Protein AF-A0A6P0LR52-F1 (afdb_monomer)

pLDDT: mean 77.07, std 23.82, range [24.2, 97.38]

Secondary structure (DSSP, 8-state):
-GGGGGSS-EEEE--------PPPGGGGS---------------------------HHHHHHHS-PPPHHHHHHHHHHHH-HHHHHHHHHHHHHHHHHH-GGGHHHHHHHHSS---S-HHHHHHH-TT--TT----GGGG-HHHHHHHHT-SS-HHHHHHHHHHHHHHTTTTSSPPPSEEEEEEEEETTHHHHHTTTT--BGGGTS-GGGS-HHHHTSTTHHHHHHSBPPP-HHHHHHHHHHHHHIIIIIHHIIIIIISS-EEEEEETTEEEEEEEGGGHHHHHHHHHHHHHT---TTSSEEEETTEEEESS--TTS-SSPEE---TT--EEEEEEEEETTS-HHHHHHHHHHIIIIIIHHHHHHHHHHTT------------

Nearest PDB structures (foldseek):
  4w8y-assembly2_B  TM=6.871E-01  e=2.413E-09  Pyrococcus furiosus DSM 3638
  8s9u-assembly1_C  TM=4.737E-01  e=1.040E-02  Synechocystis sp. PCC 6803
  8s9v-assembly1_C  TM=4.267E-01  e=3.839E-02  Synechocystis sp. PCC 6803
  8s9t-assembly1_C  TM=4.170E-01  e=1.008E-01  Synechocystis sp. PCC 6803
  7r08-assembly2_E  TM=2.863E-01  e=5.073E+00  Escherichia phage P2

Foldseek 3Di:
DLQVVFLFFEFEFEFDPDDDPDDFPCVVPPPPDDDDDDDDDDDDPDDDDDDPPVPPVLVVVQVDDDAALLLQQQQVVLLVCLVLVVQLLVQLLVLCCVPPVVLSVLLLVQFQAHARNQQSSQCSQCVPPDHRSHGHRLLLDLVSSCSSSVNDPCSVSSVVSSVVSCVVSVCPPPPRGQKKKKKKKAWPPVVCQQFLVVFAQCLVVDPPVPDDPVVCPDPCNVVSRRDGDGDDPVSVVLLVQQQCLLQVPQLCCLARVVFRKDWPHGGRRIGIIMHHPVCPSLSSNQSSCSAAVHDRPVNQWHGDPQWTAGPDDDPRHDRDTGHHPHNPIGMWMFMYMDGSPDDPVSRVVSSCCSGPVPRVVVSVVVVVVVPDDDDDDDDDDDD

Structure (mmCIF, N/CA/C/O backbone):
data_AF-A0A6P0LR52-F1
#
_entry.id   AF-A0A6P0LR52-F1
#
loop_
_atom_site.group_PDB
_atom_site.id
_atom_site.type_symbol
_atom_site.label_atom_id
_atom_site.label_alt_id
_atom_site.label_comp_id
_atom_site.label_asym_id
_atom_site.label_entity_id
_atom_site.label_seq_id
_atom_site.pdbx_PDB_ins_code
_atom_site.Cartn_x
_atom_site.Cartn_y
_atom_site.Cartn_z
_atom_site.occupancy
_atom_site.B_iso_or_equiv
_atom_site.auth_seq_id
_atom_site.auth_comp_id
_atom_site.auth_asym_id
_atom_site.auth_atom_id
_atom_site.pdbx_PDB_model_num
ATOM 1 N N . ASP A 1 1 ? -13.678 9.545 -5.047 1.00 45.34 1 ASP A N 1
ATOM 2 C CA . ASP A 1 1 ? -14.716 8.768 -4.330 1.00 45.34 1 ASP A CA 1
ATOM 3 C C . ASP A 1 1 ? -14.176 7.758 -3.331 1.00 45.34 1 ASP A C 1
ATOM 5 O O . ASP A 1 1 ? -14.588 7.834 -2.182 1.00 45.34 1 ASP A O 1
ATOM 9 N N . ALA A 1 2 ? -13.214 6.892 -3.684 1.00 46.59 2 ALA A N 1
ATOM 10 C CA . ALA A 1 2 ? -12.611 5.945 -2.728 1.00 46.59 2 ALA A CA 1
ATOM 11 C C . ALA A 1 2 ? -12.117 6.627 -1.434 1.00 46.59 2 ALA A C 1
ATOM 13 O O . ALA A 1 2 ? -12.507 6.235 -0.340 1.00 46.59 2 ALA A O 1
ATOM 14 N N . ALA A 1 3 ? -11.378 7.731 -1.558 1.00 48.62 3 ALA A N 1
ATOM 15 C CA . ALA A 1 3 ? -10.876 8.490 -0.413 1.00 48.62 3 ALA A CA 1
ATOM 16 C C . ALA A 1 3 ? -11.972 9.261 0.369 1.00 48.62 3 ALA A C 1
ATOM 18 O O . ALA A 1 3 ? -11.800 9.552 1.544 1.00 48.62 3 ALA A O 1
ATOM 19 N N . ARG A 1 4 ? -13.131 9.547 -0.252 1.00 48.06 4 ARG A N 1
ATOM 20 C CA . ARG A 1 4 ? -14.282 10.215 0.397 1.00 48.06 4 ARG A CA 1
ATOM 21 C C . ARG A 1 4 ? -15.164 9.252 1.201 1.00 48.06 4 ARG A C 1
ATOM 23 O O . ARG A 1 4 ? -15.960 9.701 2.014 1.00 48.06 4 ARG A O 1
ATOM 30 N N . SER A 1 5 ? -15.027 7.941 0.989 1.00 45.94 5 SER A N 1
ATOM 31 C CA . SER A 1 5 ? -15.826 6.914 1.681 1.00 45.94 5 SER A CA 1
ATOM 32 C C . SER A 1 5 ? -15.484 6.750 3.171 1.00 45.94 5 SER A C 1
ATOM 34 O O . SER A 1 5 ? -16.158 6.026 3.900 1.00 45.94 5 SER A O 1
ATOM 36 N N . TRP A 1 6 ? -14.428 7.409 3.643 1.00 45.47 6 TRP A N 1
ATOM 37 C CA . TRP A 1 6 ? -13.827 7.192 4.955 1.00 45.47 6 TRP A CA 1
ATOM 38 C C . TRP A 1 6 ? -14.484 7.936 6.118 1.00 45.47 6 TRP A C 1
ATOM 40 O O . TRP A 1 6 ? -14.169 7.625 7.260 1.00 45.47 6 TRP A O 1
ATOM 50 N N . GLY A 1 7 ? -15.360 8.917 5.880 1.00 35.28 7 GLY A N 1
ATOM 51 C CA . GLY A 1 7 ? -15.858 9.810 6.945 1.00 35.28 7 GLY A CA 1
ATOM 52 C C . GLY A 1 7 ? -14.779 10.740 7.541 1.00 35.28 7 GLY A C 1
ATOM 53 O O . GLY A 1 7 ? -15.105 11.782 8.101 1.00 35.28 7 GLY A O 1
ATOM 54 N N . GLY A 1 8 ? -13.496 10.401 7.368 1.00 46.19 8 GLY A N 1
ATOM 55 C CA . GLY A 1 8 ? -12.341 11.287 7.449 1.00 46.19 8 GLY A CA 1
ATOM 56 C C . GLY A 1 8 ? -12.134 12.091 6.162 1.00 46.19 8 GLY A C 1
ATOM 57 O O . GLY A 1 8 ? -12.861 11.954 5.174 1.00 46.19 8 GLY A O 1
ATOM 58 N N . SER A 1 9 ? -11.130 12.960 6.177 1.00 46.06 9 SER A N 1
ATOM 59 C CA . SER A 1 9 ? -10.814 13.823 5.037 1.00 46.06 9 SER A CA 1
ATOM 60 C C . SER A 1 9 ? -9.606 13.298 4.281 1.00 46.06 9 SER A C 1
ATOM 62 O O . SER A 1 9 ? -8.618 12.887 4.883 1.00 46.06 9 SER A O 1
ATOM 64 N N . ALA A 1 10 ? -9.677 13.340 2.954 1.00 46.28 10 ALA A N 1
ATOM 65 C CA . ALA A 1 10 ? -8.586 12.926 2.089 1.00 46.28 10 ALA A CA 1
ATOM 66 C C . ALA A 1 10 ? -8.270 14.016 1.078 1.00 46.28 10 ALA A C 1
ATOM 68 O O . ALA A 1 10 ? -9.168 14.577 0.439 1.00 46.28 10 ALA A O 1
ATOM 69 N N . VAL A 1 11 ? -6.984 14.319 0.943 1.00 52.56 11 VAL A N 1
ATOM 70 C CA . VAL A 1 11 ? -6.525 15.455 0.152 1.00 52.56 11 VAL A CA 1
ATOM 71 C C . VAL A 1 11 ? -5.442 15.001 -0.799 1.00 52.56 11 VAL A C 1
ATOM 73 O O . VAL A 1 11 ? -4.434 14.430 -0.390 1.00 52.56 11 VAL A O 1
ATOM 76 N N . LEU A 1 12 ? -5.671 15.289 -2.077 1.00 48.16 12 LEU A N 1
ATOM 77 C CA . LEU A 1 12 ? -4.716 15.027 -3.136 1.00 48.16 12 LEU A CA 1
ATOM 78 C C . LEU A 1 12 ? -3.753 16.211 -3.263 1.00 48.16 12 LEU A C 1
ATOM 80 O O . LEU A 1 12 ? -4.167 17.326 -3.592 1.00 48.16 12 LEU A O 1
ATOM 84 N N . GLY A 1 13 ? -2.471 15.966 -3.009 1.00 48.47 13 GLY A N 1
ATOM 85 C CA . GLY A 1 13 ? -1.386 16.866 -3.383 1.00 48.47 13 GLY A CA 1
ATOM 86 C C . GLY A 1 13 ? -0.830 16.472 -4.749 1.00 48.47 13 GLY A C 1
ATOM 87 O O . GLY A 1 13 ? -0.399 15.336 -4.933 1.00 48.47 13 GLY A O 1
ATOM 88 N N . VAL A 1 14 ? -0.821 17.402 -5.704 1.00 49.56 14 VAL A N 1
ATOM 89 C CA . VAL A 1 14 ? -0.037 17.270 -6.941 1.00 49.56 14 VAL A CA 1
ATOM 90 C C . VAL A 1 14 ? 1.060 18.332 -6.878 1.00 49.56 14 VAL A C 1
ATOM 92 O O . VAL A 1 14 ? 0.726 19.521 -6.842 1.00 49.56 14 VAL A O 1
ATOM 95 N N . PRO A 1 15 ? 2.349 17.954 -6.813 1.00 40.28 15 PRO A N 1
ATOM 96 C CA . PRO A 1 15 ? 3.437 18.924 -6.805 1.00 40.28 15 PRO A CA 1
ATOM 97 C C . PRO A 1 15 ? 3.436 19.748 -8.104 1.00 40.28 15 PRO A C 1
ATOM 99 O O . PRO A 1 15 ? 3.196 19.184 -9.177 1.00 40.28 15 PRO A O 1
ATOM 102 N N . PRO A 1 16 ? 3.733 21.060 -8.065 1.00 35.84 16 PRO A N 1
ATOM 103 C CA . PRO A 1 16 ? 3.891 21.842 -9.286 1.00 35.84 16 PRO A CA 1
ATOM 104 C C . PRO A 1 16 ? 5.073 21.311 -10.115 1.00 35.84 16 PRO A C 1
ATOM 106 O O . PRO A 1 16 ? 6.194 21.186 -9.621 1.00 35.84 16 PRO A O 1
ATOM 109 N N . MET A 1 17 ? 4.838 21.014 -11.398 1.00 35.78 17 MET A N 1
ATOM 110 C CA . MET A 1 17 ? 5.897 20.664 -12.350 1.00 35.78 17 MET A CA 1
ATOM 111 C C . MET A 1 17 ? 6.648 21.930 -12.786 1.00 35.78 17 MET A C 1
ATOM 113 O O . MET A 1 17 ? 6.369 22.491 -13.842 1.00 35.78 17 MET A O 1
ATOM 117 N N . SER A 1 18 ? 7.605 22.407 -11.990 1.00 31.44 18 SER A N 1
ATOM 118 C CA . SER A 1 18 ? 8.516 23.476 -12.420 1.00 31.44 18 SER A CA 1
ATOM 119 C C . SER A 1 18 ? 9.975 23.082 -12.198 1.00 31.44 18 SER A C 1
ATOM 121 O O . SER A 1 18 ? 10.442 23.062 -11.066 1.00 31.44 18 SER A O 1
ATOM 123 N N . ASN A 1 19 ? 10.673 22.768 -13.300 1.00 35.81 19 ASN A N 1
ATOM 124 C CA . ASN A 1 19 ? 12.134 22.670 -13.458 1.00 35.81 19 ASN A CA 1
ATOM 125 C C . ASN A 1 19 ? 12.943 22.278 -12.203 1.00 35.81 19 ASN A C 1
ATOM 127 O O . ASN A 1 19 ? 13.824 23.013 -11.759 1.00 35.81 19 ASN A O 1
ATOM 131 N N . CYS A 1 20 ? 12.715 21.078 -11.668 1.00 34.47 20 CYS A N 1
ATOM 132 C CA . CYS A 1 20 ? 13.581 20.514 -10.635 1.00 34.47 20 CYS A CA 1
ATOM 133 C C . CYS A 1 20 ? 14.777 19.804 -11.290 1.00 34.47 20 CYS A C 1
ATOM 135 O O . CYS A 1 20 ? 14.649 18.720 -11.864 1.00 34.47 20 CYS A O 1
ATOM 137 N N . ARG A 1 21 ? 15.971 20.403 -11.206 1.00 32.06 21 ARG A N 1
ATOM 138 C CA . ARG A 1 21 ? 17.234 19.694 -11.463 1.00 32.06 21 ARG A CA 1
ATOM 139 C C . ARG A 1 21 ? 17.479 18.732 -10.294 1.00 32.06 21 ARG A C 1
ATOM 141 O O . ARG A 1 21 ? 17.902 19.159 -9.229 1.00 32.06 21 ARG A O 1
ATOM 148 N N . GLY A 1 22 ? 17.144 17.455 -10.480 1.00 33.53 22 GLY A N 1
ATOM 149 C CA . GLY A 1 22 ? 17.384 16.404 -9.484 1.00 33.53 22 GLY A CA 1
ATOM 150 C C . GLY A 1 22 ? 18.875 16.158 -9.218 1.00 33.53 22 GLY A C 1
ATOM 151 O O . GLY A 1 22 ? 19.685 16.237 -10.145 1.00 33.53 22 GLY A O 1
ATOM 152 N N . PHE A 1 23 ? 19.202 15.861 -7.958 1.00 27.55 23 PHE A N 1
ATOM 153 C CA . PHE A 1 23 ? 20.524 15.429 -7.495 1.00 27.55 23 PHE A CA 1
ATOM 154 C C . PHE A 1 23 ? 20.883 14.030 -8.034 1.00 27.55 23 PHE A C 1
ATOM 156 O O . PHE A 1 23 ? 19.979 13.216 -8.240 1.00 27.55 23 PHE A O 1
ATOM 163 N N . PRO A 1 24 ? 22.177 13.735 -8.266 1.00 28.31 24 PRO A N 1
ATOM 164 C CA . PRO A 1 24 ? 22.628 12.402 -8.652 1.00 28.31 24 PRO A CA 1
ATOM 165 C C . PRO A 1 24 ? 22.377 11.381 -7.531 1.00 28.31 24 PRO A C 1
ATOM 167 O O . PRO A 1 24 ? 22.607 11.651 -6.353 1.00 28.31 24 PRO A O 1
ATOM 170 N N . HIS A 1 25 ? 21.920 10.191 -7.926 1.00 36.44 25 HIS A N 1
ATOM 171 C CA . HIS A 1 25 ? 21.579 9.062 -7.050 1.00 36.44 25 HIS A CA 1
ATOM 172 C C . HIS A 1 25 ? 22.798 8.466 -6.310 1.00 36.44 25 HIS A C 1
ATOM 174 O O . HIS A 1 25 ? 22.640 7.680 -5.379 1.00 36.44 25 HIS A O 1
ATOM 180 N N . SER A 1 26 ? 24.021 8.890 -6.652 1.00 31.70 26 SER A N 1
ATOM 181 C CA . SER A 1 26 ? 25.258 8.439 -6.005 1.00 31.70 26 SER A CA 1
ATOM 182 C C . SER A 1 26 ? 25.357 8.799 -4.515 1.00 31.70 26 SER A C 1
ATOM 184 O O . SER A 1 26 ? 26.180 8.220 -3.828 1.00 31.70 26 SER A O 1
ATOM 186 N N . LEU A 1 27 ? 24.508 9.694 -3.990 1.00 31.92 27 LEU A N 1
ATOM 187 C CA . LEU A 1 27 ? 24.520 10.118 -2.577 1.00 31.92 27 LEU A CA 1
ATOM 188 C C . LEU A 1 27 ? 23.530 9.368 -1.664 1.00 31.92 27 LEU A C 1
ATOM 190 O O . LEU A 1 27 ? 23.439 9.677 -0.479 1.00 31.92 27 LEU A O 1
ATOM 194 N N . LEU A 1 28 ? 22.800 8.373 -2.184 1.00 34.25 28 LEU A N 1
ATOM 195 C CA . LEU A 1 28 ? 22.163 7.345 -1.342 1.00 34.25 28 LEU A CA 1
ATOM 196 C C . LEU A 1 28 ? 23.114 6.177 -1.038 1.00 34.25 28 LEU A C 1
ATOM 198 O O . LEU A 1 28 ? 22.786 5.305 -0.234 1.00 34.25 28 LEU A O 1
ATOM 202 N N . HIS A 1 29 ? 24.306 6.181 -1.638 1.00 33.16 29 HIS A N 1
ATOM 203 C CA . HIS A 1 29 ? 25.428 5.386 -1.174 1.00 33.16 29 HIS A CA 1
ATOM 204 C C . HIS A 1 29 ? 26.105 6.168 -0.048 1.00 33.16 29 HIS A C 1
ATOM 206 O O . HIS A 1 29 ? 26.578 7.283 -0.257 1.00 33.16 29 HIS A O 1
ATOM 212 N N . GLN A 1 30 ? 26.101 5.613 1.165 1.00 29.81 30 GLN A N 1
ATOM 213 C CA . GLN A 1 30 ? 26.970 6.092 2.234 1.00 29.81 30 GLN A CA 1
ATOM 214 C C . GLN A 1 30 ? 28.417 6.001 1.746 1.00 29.81 30 GLN A C 1
ATOM 216 O O . GLN A 1 30 ? 29.010 4.924 1.735 1.00 29.81 30 GLN A O 1
ATOM 221 N N . ASP A 1 31 ? 28.978 7.137 1.343 1.00 28.03 31 ASP A N 1
ATOM 222 C CA . ASP A 1 31 ? 30.411 7.273 1.166 1.00 28.03 31 ASP A CA 1
ATOM 223 C C . ASP A 1 31 ? 31.064 7.249 2.549 1.00 28.03 31 ASP A C 1
ATOM 225 O O . ASP A 1 31 ? 31.025 8.215 3.315 1.00 28.03 31 ASP A O 1
ATOM 229 N N . GLY A 1 32 ? 31.706 6.122 2.853 1.00 32.81 32 GLY A N 1
ATOM 230 C CA . GLY A 1 32 ? 32.814 6.059 3.793 1.00 32.81 32 GLY A CA 1
ATOM 231 C C . GLY A 1 32 ? 33.987 6.870 3.248 1.00 32.81 32 GLY A C 1
ATOM 232 O O . GLY A 1 32 ? 34.943 6.312 2.720 1.00 32.81 32 GLY A O 1
ATOM 233 N N . SER A 1 33 ? 33.915 8.193 3.378 1.00 27.47 33 SER A N 1
ATOM 234 C CA . SER A 1 33 ? 34.994 9.112 3.025 1.00 27.47 33 SER A CA 1
ATOM 235 C C . SER A 1 33 ? 35.417 9.895 4.261 1.00 27.47 33 SER A C 1
ATOM 237 O O . SER A 1 33 ? 34.653 10.672 4.824 1.00 27.47 33 SER A O 1
ATOM 239 N N . ARG A 1 34 ? 36.656 9.647 4.694 1.00 35.22 34 ARG A N 1
ATOM 240 C CA . ARG A 1 34 ? 37.360 10.337 5.781 1.00 35.22 34 ARG A CA 1
ATOM 241 C C . ARG A 1 34 ? 37.305 11.858 5.603 1.00 35.22 34 ARG A C 1
ATOM 243 O O . ARG A 1 34 ? 37.996 12.382 4.735 1.00 35.22 34 ARG A O 1
ATOM 250 N N . GLU A 1 35 ? 36.632 12.557 6.510 1.00 26.28 35 GLU A N 1
ATOM 251 C CA . GLU A 1 35 ? 36.923 13.963 6.795 1.00 26.28 35 GLU A CA 1
ATOM 252 C C . GLU A 1 35 ? 37.601 14.085 8.162 1.00 26.28 35 GLU A C 1
ATOM 254 O O . GLU A 1 35 ? 37.100 13.646 9.199 1.00 26.28 35 GLU A O 1
ATOM 259 N N . GLN A 1 36 ? 38.809 14.643 8.139 1.00 29.84 36 GLN A N 1
ATOM 260 C CA . GLN A 1 36 ? 39.552 15.026 9.327 1.00 29.84 36 GLN A CA 1
ATOM 261 C C . GLN A 1 36 ? 38.910 16.270 9.943 1.00 29.84 36 GLN A C 1
ATOM 263 O O . GLN A 1 36 ? 38.886 17.329 9.325 1.00 29.84 36 GLN A O 1
ATOM 268 N N . GLY A 1 37 ? 38.502 16.149 11.206 1.00 30.08 37 GLY A N 1
ATOM 269 C CA . GLY A 1 37 ? 38.391 17.276 12.126 1.00 30.08 37 GLY A CA 1
ATOM 270 C C . GLY A 1 37 ? 37.015 17.924 12.224 1.00 30.08 37 GLY A C 1
ATOM 271 O O . GLY A 1 37 ? 36.761 18.945 11.604 1.00 30.08 37 GLY A O 1
ATOM 272 N N . THR A 1 38 ? 36.177 17.424 13.131 1.00 26.31 38 THR A N 1
ATOM 273 C CA . THR A 1 38 ? 35.563 18.221 14.214 1.00 26.31 38 THR A CA 1
ATOM 274 C C . THR A 1 38 ? 34.798 17.288 15.156 1.00 26.31 38 THR A C 1
ATOM 276 O O . THR A 1 38 ? 34.091 16.384 14.726 1.00 26.31 38 THR A O 1
ATOM 279 N N . ASN A 1 39 ? 35.010 17.465 16.461 1.00 29.36 39 ASN A N 1
ATOM 280 C CA . ASN A 1 39 ? 34.512 16.588 17.521 1.00 29.36 39 ASN A CA 1
ATOM 281 C C . ASN A 1 39 ? 32.976 16.516 17.546 1.00 29.36 39 ASN A C 1
ATOM 283 O O . ASN A 1 39 ? 32.323 17.453 18.002 1.00 29.36 39 ASN A O 1
ATOM 287 N N . ILE A 1 40 ? 32.417 15.370 17.157 1.00 24.47 40 ILE A N 1
ATOM 288 C CA . ILE A 1 40 ? 31.068 14.945 17.536 1.00 24.47 40 ILE A CA 1
ATOM 289 C C . ILE A 1 40 ? 31.239 13.662 18.348 1.00 24.47 40 ILE A C 1
ATOM 291 O O . ILE A 1 40 ? 31.791 12.679 17.863 1.00 24.47 40 ILE A O 1
ATOM 295 N N . LEU A 1 41 ? 30.820 13.699 19.614 1.00 24.25 41 LEU A N 1
ATOM 296 C CA . LEU A 1 41 ? 30.821 12.551 20.519 1.00 24.25 41 LEU A CA 1
ATOM 297 C C . LEU A 1 41 ? 29.844 11.488 19.993 1.00 24.25 41 LEU A C 1
ATOM 299 O O . LEU A 1 41 ? 28.646 11.555 20.263 1.00 24.25 41 LEU A O 1
ATOM 303 N N . SER A 1 42 ? 30.353 10.512 19.243 1.00 24.20 42 SER A N 1
ATOM 304 C CA . SER A 1 42 ? 29.647 9.265 18.955 1.00 24.20 42 SER A CA 1
ATOM 305 C C . SER A 1 42 ? 29.863 8.294 20.114 1.00 24.20 42 SER A C 1
ATOM 307 O O . SER A 1 42 ? 31.000 7.989 20.474 1.00 24.20 42 SER A O 1
ATOM 309 N N . ILE A 1 43 ? 28.773 7.814 20.707 1.00 25.50 43 ILE A N 1
ATOM 310 C CA . ILE A 1 43 ? 28.807 6.718 21.676 1.00 25.50 43 ILE A CA 1
ATOM 311 C C . ILE A 1 43 ? 29.115 5.435 20.901 1.00 25.50 43 ILE A C 1
ATOM 313 O O . ILE A 1 43 ? 28.332 5.009 20.055 1.00 25.50 43 ILE A O 1
ATOM 317 N N . ASP A 1 44 ? 30.280 4.867 21.189 1.00 24.38 44 ASP A N 1
ATOM 318 C CA . ASP A 1 44 ? 30.816 3.651 20.589 1.00 24.38 44 ASP A CA 1
ATOM 319 C C . ASP A 1 44 ? 30.069 2.434 21.168 1.00 24.38 44 ASP A C 1
ATOM 321 O O . ASP A 1 44 ? 30.293 2.020 22.309 1.00 24.38 44 ASP A O 1
ATOM 325 N N . LEU A 1 45 ? 29.108 1.889 20.417 1.00 26.94 45 LEU A N 1
ATOM 326 C CA . LEU A 1 45 ? 28.515 0.582 20.710 1.00 26.94 45 LEU A CA 1
ATOM 327 C C . LEU A 1 45 ? 29.533 -0.475 20.279 1.00 26.94 45 LEU A C 1
ATOM 329 O O . LEU A 1 45 ? 29.535 -0.924 19.136 1.00 26.94 45 LEU A O 1
ATOM 333 N N . GLY A 1 46 ? 30.422 -0.823 21.210 1.00 31.31 46 GLY A N 1
ATOM 334 C CA . GLY A 1 46 ? 31.475 -1.811 21.019 1.00 31.31 46 GLY A CA 1
ATOM 335 C C . GLY A 1 46 ? 30.935 -3.147 20.511 1.00 31.31 46 GLY A C 1
ATOM 336 O O . GLY A 1 46 ? 30.450 -3.972 21.283 1.00 31.31 46 GLY A O 1
ATOM 337 N N . LEU A 1 47 ? 31.082 -3.371 19.209 1.00 27.95 47 LEU A N 1
ATOM 338 C CA . LEU A 1 47 ? 31.079 -4.688 18.595 1.00 27.95 47 LEU A CA 1
ATOM 339 C C . LEU A 1 47 ? 32.507 -4.957 18.124 1.00 27.95 47 LEU A C 1
ATOM 341 O O . LEU A 1 47 ? 33.067 -4.245 17.295 1.00 27.95 47 LEU A O 1
ATOM 345 N N . LEU A 1 48 ? 33.112 -5.953 18.764 1.00 29.33 48 LEU A N 1
ATOM 346 C CA . LEU A 1 48 ? 34.469 -6.427 18.535 1.00 29.33 48 LEU A CA 1
ATOM 347 C C . LEU A 1 48 ? 34.688 -6.770 17.056 1.00 29.33 48 LEU A C 1
ATOM 349 O O . LEU A 1 48 ? 33.956 -7.566 16.472 1.00 29.33 48 LEU A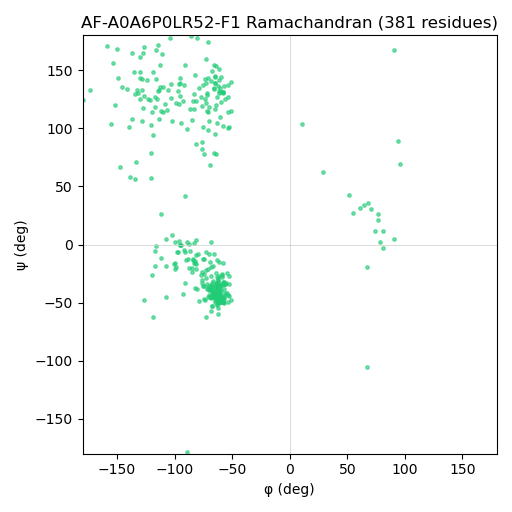 O 1
ATOM 353 N N . ASN A 1 49 ? 35.742 -6.189 16.487 1.00 31.53 49 ASN A N 1
ATOM 354 C CA . ASN A 1 49 ? 36.301 -6.574 15.198 1.00 31.53 49 ASN A CA 1
ATOM 355 C C . ASN A 1 49 ? 36.859 -8.008 15.223 1.00 31.53 49 ASN A C 1
ATOM 357 O O . ASN A 1 49 ? 37.407 -8.450 16.234 1.00 31.53 49 ASN A O 1
ATOM 361 N N . ASN A 1 50 ? 36.861 -8.607 14.027 1.00 33.66 50 ASN A N 1
ATOM 362 C CA . ASN A 1 50 ? 37.661 -9.748 13.561 1.00 33.66 50 ASN A CA 1
ATOM 363 C C . ASN A 1 50 ? 37.033 -11.144 13.641 1.00 33.66 50 ASN A C 1
ATOM 365 O O . ASN A 1 50 ? 37.580 -12.026 14.287 1.00 33.66 50 ASN A O 1
ATOM 369 N N . GLU A 1 51 ? 36.017 -11.377 12.809 1.00 27.62 51 GLU A N 1
ATOM 370 C CA . GLU A 1 51 ? 36.038 -12.515 11.882 1.00 27.62 51 GLU A CA 1
ATOM 371 C C . GLU A 1 51 ? 35.519 -12.025 10.525 1.00 27.62 51 GLU A C 1
ATOM 373 O O . GLU A 1 51 ? 34.338 -11.722 10.362 1.00 27.62 51 GLU A O 1
ATOM 378 N N . THR A 1 52 ? 36.417 -11.895 9.545 1.00 33.12 52 THR A N 1
ATOM 379 C CA . THR A 1 52 ? 36.083 -11.697 8.131 1.00 33.12 52 THR A CA 1
ATOM 380 C C . THR A 1 52 ? 35.394 -12.961 7.625 1.00 33.12 52 THR A C 1
ATOM 382 O O . THR A 1 52 ? 35.985 -13.820 6.975 1.00 33.12 52 THR A O 1
ATOM 385 N N . THR A 1 53 ? 34.113 -13.091 7.952 1.00 31.59 53 THR A N 1
ATOM 386 C CA . THR A 1 53 ? 33.205 -13.895 7.151 1.00 31.59 53 THR A CA 1
ATOM 387 C C . THR A 1 53 ? 33.116 -13.191 5.806 1.00 31.59 53 THR A C 1
ATOM 389 O O . THR A 1 53 ? 32.745 -12.024 5.714 1.00 31.59 53 THR A O 1
ATOM 392 N N . ASN A 1 54 ? 33.565 -13.881 4.762 1.00 32.56 54 ASN A N 1
ATOM 393 C CA . ASN A 1 54 ? 33.428 -13.470 3.373 1.00 32.56 54 ASN A CA 1
ATOM 394 C C . ASN A 1 54 ? 31.934 -13.582 3.020 1.00 32.56 54 ASN A C 1
ATOM 396 O O . ASN A 1 54 ? 31.505 -14.521 2.353 1.00 32.56 54 ASN A O 1
ATOM 400 N N . ILE A 1 55 ? 31.117 -12.713 3.616 1.00 40.00 55 ILE A N 1
ATOM 401 C CA . ILE A 1 55 ? 29.716 -12.564 3.264 1.00 40.00 55 ILE A CA 1
ATOM 402 C C . ILE A 1 55 ? 29.755 -11.893 1.902 1.00 40.00 55 ILE A C 1
ATOM 404 O O . ILE A 1 55 ? 30.257 -10.784 1.768 1.00 40.00 55 ILE A O 1
ATOM 408 N N . ASP A 1 56 ? 29.304 -12.616 0.887 1.00 43.94 56 ASP A N 1
ATOM 409 C CA . ASP A 1 56 ? 29.210 -12.133 -0.481 1.00 43.94 56 ASP A CA 1
ATOM 410 C C . ASP A 1 56 ? 28.396 -10.824 -0.486 1.00 43.94 56 ASP A C 1
ATOM 412 O O . ASP A 1 56 ? 27.170 -10.847 -0.351 1.00 43.94 56 ASP A O 1
ATOM 416 N N . ASP A 1 57 ? 29.079 -9.674 -0.558 1.00 45.47 57 ASP A N 1
ATOM 417 C CA . ASP A 1 57 ? 28.489 -8.331 -0.423 1.00 45.47 57 ASP A CA 1
ATOM 418 C C . ASP A 1 57 ? 27.306 -8.128 -1.388 1.00 45.47 57 ASP A C 1
ATOM 420 O O . ASP A 1 57 ? 26.361 -7.390 -1.098 1.00 45.47 57 ASP A O 1
ATOM 424 N N . LYS A 1 58 ? 27.303 -8.847 -2.521 1.00 46.62 58 LYS A N 1
ATOM 425 C CA . LYS A 1 58 ? 26.198 -8.870 -3.490 1.00 46.62 58 LYS A CA 1
ATOM 426 C C . LYS A 1 58 ? 24.888 -9.387 -2.893 1.00 46.62 58 LYS A C 1
ATOM 428 O O . LYS A 1 58 ? 23.838 -8.816 -3.185 1.00 46.62 58 LYS A O 1
ATOM 433 N N . ASN A 1 59 ? 24.946 -10.406 -2.037 1.00 47.41 59 ASN A N 1
ATOM 434 C CA . ASN A 1 59 ? 23.765 -10.972 -1.388 1.00 47.41 59 ASN A CA 1
ATOM 435 C C . ASN A 1 59 ? 23.193 -9.994 -0.356 1.00 47.41 59 ASN A C 1
ATOM 437 O O . ASN A 1 59 ? 21.993 -9.742 -0.345 1.00 47.41 59 ASN A O 1
ATOM 441 N N . VAL A 1 60 ? 24.038 -9.348 0.454 1.00 43.88 60 VAL A N 1
ATOM 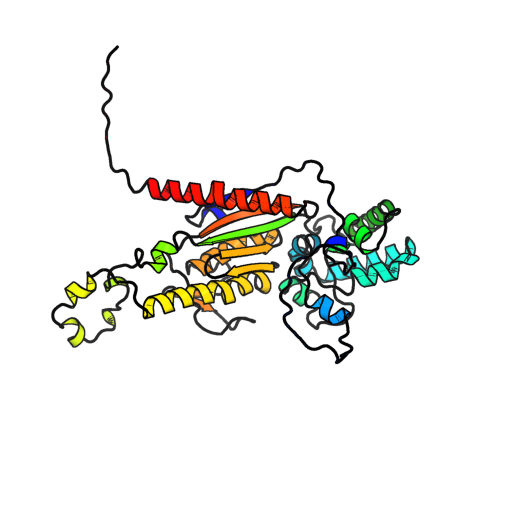442 C CA . VAL A 1 60 ? 23.581 -8.380 1.475 1.00 43.88 60 VAL A CA 1
ATOM 443 C C . VAL A 1 60 ? 22.910 -7.163 0.834 1.00 43.88 60 VAL A C 1
ATOM 445 O O . VAL A 1 60 ? 21.860 -6.708 1.290 1.00 43.88 60 VAL A O 1
ATOM 448 N N . ILE A 1 61 ? 23.473 -6.668 -0.269 1.00 48.50 61 ILE A N 1
ATOM 449 C CA . ILE A 1 61 ? 22.953 -5.507 -0.999 1.00 48.50 61 ILE A CA 1
ATOM 450 C C . ILE A 1 61 ? 21.607 -5.809 -1.685 1.00 48.50 61 ILE A C 1
ATOM 452 O O . ILE A 1 61 ? 20.812 -4.886 -1.865 1.00 48.50 61 ILE A O 1
ATOM 456 N N . GLN A 1 62 ? 21.314 -7.062 -2.049 1.00 50.34 62 GLN A N 1
ATOM 457 C CA . GLN A 1 62 ? 19.991 -7.447 -2.562 1.00 50.34 62 GLN A CA 1
ATOM 458 C C . GLN A 1 62 ? 18.912 -7.456 -1.466 1.00 50.34 62 GLN A C 1
ATOM 460 O O . GLN A 1 62 ? 17.770 -7.097 -1.748 1.00 50.34 62 GLN A O 1
ATOM 465 N N . PHE A 1 63 ? 19.260 -7.808 -0.222 1.00 51.31 63 PHE A N 1
ATOM 466 C CA . PHE A 1 63 ? 18.292 -7.913 0.880 1.00 51.31 63 PHE A CA 1
ATOM 467 C C . PHE A 1 63 ? 17.994 -6.585 1.598 1.00 51.31 63 PHE A C 1
ATOM 469 O O . PHE A 1 63 ? 16.952 -6.471 2.242 1.00 51.31 63 PHE A O 1
ATOM 476 N N . ILE A 1 64 ? 18.866 -5.575 1.486 1.00 62.62 64 ILE A N 1
ATOM 477 C CA . ILE A 1 64 ? 18.745 -4.293 2.208 1.00 62.62 64 ILE A CA 1
ATOM 478 C C . ILE A 1 64 ? 18.649 -3.126 1.221 1.00 62.62 64 ILE A C 1
ATOM 480 O O . ILE A 1 64 ? 19.461 -2.200 1.227 1.00 62.62 64 ILE A O 1
ATOM 484 N N . ARG A 1 65 ? 17.663 -3.150 0.326 1.00 72.69 65 ARG A N 1
ATOM 485 C CA . ARG A 1 65 ? 17.355 -1.977 -0.494 1.00 72.69 65 ARG A CA 1
ATOM 486 C C . ARG A 1 65 ? 15.874 -1.652 -0.454 1.00 72.69 65 ARG A C 1
ATOM 488 O O . ARG A 1 65 ? 15.019 -2.521 -0.285 1.00 72.69 65 ARG A O 1
ATOM 495 N N . PHE A 1 66 ? 15.614 -0.355 -0.571 1.00 84.75 66 PHE A N 1
ATOM 496 C CA . PHE A 1 66 ? 14.282 0.182 -0.765 1.00 84.75 66 PHE A CA 1
ATOM 497 C C . PHE A 1 66 ? 14.047 0.412 -2.266 1.00 84.75 66 PHE A C 1
ATOM 499 O O . PHE A 1 66 ? 14.958 0.908 -2.945 1.00 84.75 66 PHE A O 1
ATOM 506 N N . PRO A 1 67 ? 12.858 0.071 -2.799 1.00 88.31 67 PRO A N 1
ATOM 507 C CA . PRO A 1 67 ? 12.570 0.193 -4.220 1.00 88.31 67 PRO A CA 1
ATOM 508 C C . PRO A 1 67 ? 12.770 1.628 -4.706 1.00 88.31 67 PRO A C 1
ATOM 510 O O . PRO A 1 67 ? 12.326 2.592 -4.082 1.00 88.31 67 PRO A O 1
ATOM 513 N N . ASN A 1 68 ? 13.411 1.778 -5.864 1.00 88.75 68 ASN A N 1
ATOM 514 C CA . ASN A 1 68 ? 13.506 3.083 -6.509 1.00 88.75 68 ASN A CA 1
ATOM 515 C C . ASN A 1 68 ? 12.143 3.494 -7.104 1.00 88.75 68 ASN A C 1
ATOM 517 O O . ASN A 1 68 ? 11.286 2.656 -7.394 1.00 88.75 68 ASN A O 1
ATOM 521 N N . TRP A 1 69 ? 11.956 4.793 -7.352 1.00 89.75 69 TRP A N 1
ATOM 522 C CA . TRP A 1 69 ? 10.678 5.329 -7.842 1.00 89.75 69 TRP A CA 1
ATOM 523 C C . TRP A 1 69 ? 10.269 4.795 -9.213 1.00 89.75 69 TRP A C 1
ATOM 525 O O . TRP A 1 69 ? 9.078 4.686 -9.489 1.00 89.75 69 TRP A O 1
ATOM 535 N N . SER A 1 70 ? 11.236 4.436 -10.063 1.00 90.69 70 SER A N 1
ATOM 536 C CA . SER A 1 70 ? 10.938 3.824 -11.363 1.00 90.69 70 SER A CA 1
ATOM 537 C C . SER A 1 70 ? 10.423 2.395 -11.194 1.00 90.69 70 SER A C 1
ATOM 539 O O . SER A 1 70 ? 9.506 2.002 -11.905 1.00 90.69 70 SER A O 1
ATOM 541 N N . SER A 1 71 ? 10.967 1.639 -10.235 1.00 93.19 71 SER A N 1
ATOM 542 C CA . SER A 1 71 ? 10.464 0.316 -9.869 1.00 93.19 71 SER A CA 1
ATOM 543 C C . SER A 1 71 ? 9.055 0.401 -9.287 1.00 93.19 71 SER A C 1
ATOM 545 O O . SER A 1 71 ? 8.182 -0.297 -9.786 1.00 93.19 71 SER A O 1
ATOM 547 N N . ILE A 1 72 ? 8.792 1.283 -8.311 1.00 94.50 72 ILE A N 1
ATOM 548 C CA . ILE A 1 72 ? 7.435 1.437 -7.750 1.00 94.50 72 ILE A CA 1
ATOM 549 C C . ILE A 1 72 ? 6.421 1.807 -8.837 1.00 94.50 72 ILE A C 1
ATOM 551 O O . ILE A 1 72 ? 5.381 1.162 -8.937 1.00 94.50 72 ILE A O 1
ATOM 555 N N . ALA A 1 73 ? 6.723 2.810 -9.667 1.00 93.88 73 ALA A N 1
ATOM 556 C CA . ALA A 1 73 ? 5.799 3.281 -10.701 1.00 93.88 73 ALA A CA 1
ATOM 557 C C . ALA A 1 73 ? 5.474 2.199 -11.752 1.00 93.88 73 ALA A C 1
ATOM 559 O O . ALA A 1 73 ? 4.363 2.147 -12.268 1.00 93.88 73 ALA A O 1
ATOM 560 N N . ALA A 1 74 ? 6.424 1.305 -12.037 1.00 94.12 74 ALA A N 1
ATOM 561 C CA . ALA A 1 74 ? 6.263 0.224 -13.006 1.00 94.12 74 ALA A CA 1
ATOM 562 C C . ALA A 1 74 ? 5.841 -1.124 -12.384 1.00 94.12 74 ALA A C 1
ATOM 564 O O . ALA A 1 74 ? 5.684 -2.104 -13.114 1.00 94.12 74 ALA A O 1
ATOM 565 N N . ALA A 1 75 ? 5.662 -1.209 -11.062 1.00 95.44 75 ALA A N 1
ATOM 566 C CA . ALA A 1 75 ? 5.532 -2.484 -10.356 1.00 95.44 75 ALA A CA 1
ATOM 567 C C . ALA A 1 75 ? 4.273 -3.277 -10.741 1.00 95.44 75 ALA A C 1
ATOM 569 O O . ALA A 1 75 ? 4.360 -4.491 -10.945 1.00 95.44 75 ALA A O 1
ATOM 570 N N . ARG A 1 76 ? 3.120 -2.601 -10.873 1.00 95.25 76 ARG A N 1
ATOM 571 C CA . ARG A 1 76 ? 1.857 -3.222 -11.314 1.00 95.25 76 ARG A CA 1
ATOM 572 C C . ARG A 1 76 ? 1.981 -3.750 -12.740 1.00 95.25 76 ARG A C 1
ATOM 574 O O . ARG A 1 76 ? 1.689 -4.912 -12.988 1.00 95.25 76 ARG A O 1
ATOM 581 N N . PHE A 1 77 ? 2.499 -2.926 -13.648 1.00 93.44 77 PHE A N 1
ATOM 582 C CA . PHE A 1 77 ? 2.731 -3.324 -15.035 1.00 93.44 77 PHE A CA 1
ATOM 583 C C . PHE A 1 77 ? 3.640 -4.559 -15.138 1.00 93.44 77 PHE A C 1
ATOM 585 O O . PHE A 1 77 ? 3.335 -5.505 -15.860 1.00 93.44 77 PHE A O 1
ATOM 592 N N . ALA A 1 78 ? 4.739 -4.574 -14.381 1.00 93.56 78 ALA A N 1
ATOM 593 C CA . ALA A 1 78 ? 5.684 -5.683 -14.381 1.00 93.56 78 ALA A CA 1
ATOM 594 C C . ALA A 1 78 ? 5.097 -6.973 -13.777 1.00 93.56 78 ALA A C 1
ATOM 596 O O . ALA A 1 78 ? 5.413 -8.062 -14.250 1.00 93.56 78 ALA A O 1
ATOM 597 N N . HIS A 1 79 ? 4.215 -6.850 -12.779 1.00 94.94 79 HIS A N 1
ATOM 598 C CA . HIS A 1 79 ? 3.456 -7.972 -12.227 1.00 94.94 79 HIS A CA 1
ATOM 599 C C . HIS A 1 79 ? 2.470 -8.555 -13.250 1.00 94.94 79 HIS A C 1
ATOM 601 O O . HIS A 1 79 ? 2.376 -9.770 -13.385 1.00 94.94 79 HIS A O 1
ATOM 607 N N . ASP A 1 80 ? 1.741 -7.707 -13.975 1.00 93.94 80 ASP A N 1
ATOM 608 C CA . ASP A 1 80 ? 0.697 -8.161 -14.901 1.00 93.94 80 ASP A CA 1
ATOM 609 C C . ASP A 1 80 ? 1.282 -8.742 -16.204 1.00 93.94 80 ASP A C 1
ATOM 611 O O . ASP A 1 80 ? 0.642 -9.555 -16.878 1.00 93.94 80 ASP A O 1
ATOM 615 N N . HIS A 1 81 ? 2.512 -8.350 -16.564 1.00 92.25 81 HIS A N 1
ATOM 616 C CA . HIS A 1 81 ? 3.146 -8.712 -17.835 1.00 92.25 81 HIS A CA 1
ATOM 617 C C . HIS A 1 81 ? 4.614 -9.180 -17.704 1.00 92.25 81 HIS A C 1
ATOM 619 O O . HIS A 1 81 ? 5.491 -8.645 -18.390 1.00 92.25 81 HIS A O 1
ATOM 625 N N . PRO A 1 82 ? 4.926 -10.218 -16.901 1.00 91.69 82 PRO A N 1
ATOM 626 C CA . PRO A 1 82 ? 6.307 -10.641 -16.632 1.00 91.69 82 PRO A CA 1
ATOM 627 C C . PRO A 1 82 ? 7.064 -11.101 -17.891 1.00 91.69 82 PRO A C 1
ATOM 629 O O . PRO A 1 82 ? 8.255 -10.828 -18.039 1.00 91.69 82 PRO A O 1
ATOM 632 N N . GLU A 1 83 ? 6.381 -11.736 -18.850 1.00 90.62 83 GLU A N 1
ATOM 633 C CA . GLU A 1 83 ? 7.009 -12.150 -20.117 1.00 90.62 83 GLU A CA 1
ATOM 634 C C . GLU A 1 83 ? 7.417 -10.964 -20.990 1.00 90.62 83 GLU A C 1
ATOM 636 O O . GLU A 1 83 ? 8.461 -10.981 -21.642 1.00 90.62 83 GLU A O 1
ATOM 641 N N . VAL A 1 84 ? 6.613 -9.903 -20.970 1.00 90.50 84 VAL A N 1
ATOM 642 C CA . VAL A 1 84 ? 6.899 -8.668 -21.700 1.00 90.50 84 VAL A CA 1
ATOM 643 C C . VAL A 1 84 ? 8.125 -7.980 -21.098 1.00 90.50 84 VAL A C 1
ATOM 645 O O . VAL A 1 84 ? 8.966 -7.470 -21.838 1.00 90.50 84 VAL A O 1
ATOM 648 N N . ILE A 1 85 ? 8.280 -8.035 -19.770 1.00 91.44 85 ILE A N 1
ATOM 649 C CA . ILE A 1 85 ? 9.472 -7.542 -19.071 1.00 91.44 85 ILE A CA 1
ATOM 650 C C . ILE A 1 85 ? 10.728 -8.295 -19.519 1.00 91.44 85 ILE A C 1
ATOM 652 O O . ILE A 1 85 ? 11.718 -7.661 -19.891 1.00 91.44 85 ILE A O 1
ATOM 656 N N . ARG A 1 86 ? 10.674 -9.633 -19.558 1.00 91.44 86 ARG A N 1
ATOM 657 C CA . ARG A 1 86 ? 11.784 -10.473 -20.039 1.00 91.44 86 ARG A CA 1
ATOM 658 C C . ARG A 1 86 ? 12.177 -10.133 -21.476 1.00 91.44 86 ARG A C 1
ATOM 660 O O . ARG A 1 86 ? 13.353 -9.902 -21.756 1.00 91.44 86 ARG A O 1
ATOM 667 N N . GLN A 1 87 ? 11.199 -10.058 -22.378 1.00 91.81 87 GLN A N 1
ATOM 668 C CA . GLN A 1 87 ? 11.433 -9.721 -23.787 1.00 91.81 87 GLN A CA 1
ATOM 669 C C . GLN A 1 87 ? 12.019 -8.315 -23.948 1.00 91.81 87 GLN A C 1
ATOM 671 O O . GLN A 1 87 ? 12.946 -8.114 -24.737 1.00 91.81 87 GLN A O 1
ATOM 676 N N . TYR A 1 88 ? 11.512 -7.348 -23.181 1.00 92.44 88 TYR A N 1
ATOM 677 C CA . TYR A 1 88 ? 12.029 -5.984 -23.171 1.00 92.44 88 TYR A CA 1
ATOM 678 C C . TYR A 1 88 ? 13.492 -5.941 -22.745 1.00 92.44 88 TYR A C 1
ATOM 680 O O . TYR A 1 88 ? 14.314 -5.354 -23.451 1.00 92.44 88 TYR A O 1
ATOM 688 N N . TRP A 1 89 ? 13.834 -6.598 -21.637 1.00 93.56 89 TRP A N 1
ATOM 689 C CA . TRP A 1 89 ? 15.201 -6.622 -21.135 1.00 93.56 89 TRP A CA 1
ATOM 690 C C . TRP A 1 89 ? 16.163 -7.285 -22.128 1.00 93.56 89 TRP A C 1
ATOM 692 O O . TRP A 1 89 ? 17.215 -6.724 -22.428 1.00 93.56 89 TRP A O 1
ATOM 702 N N . GLN A 1 90 ? 15.780 -8.424 -22.718 1.00 92.94 90 GLN A N 1
ATOM 703 C CA . GLN A 1 90 ? 16.583 -9.111 -23.738 1.00 92.94 90 GLN A CA 1
ATOM 704 C C . GLN A 1 90 ? 16.819 -8.230 -24.969 1.00 92.94 90 GLN A C 1
ATOM 706 O O . GLN A 1 90 ? 17.941 -8.143 -25.477 1.00 92.94 90 GLN A O 1
ATOM 711 N N . ASN A 1 91 ? 15.776 -7.543 -25.441 1.00 94.19 91 ASN A N 1
ATOM 712 C CA . ASN A 1 91 ? 15.893 -6.650 -26.583 1.00 94.19 91 ASN A CA 1
ATOM 713 C C . ASN A 1 91 ? 16.793 -5.445 -26.271 1.00 94.19 91 ASN A C 1
ATOM 715 O O . ASN A 1 91 ? 17.679 -5.116 -27.059 1.00 94.19 91 ASN A O 1
ATOM 719 N N . LEU A 1 92 ? 16.611 -4.821 -25.106 1.00 93.62 92 LEU A N 1
ATOM 720 C CA . LEU A 1 92 ? 17.443 -3.704 -24.671 1.00 93.62 92 LEU A CA 1
ATOM 721 C C . LEU A 1 92 ? 18.906 -4.131 -24.472 1.00 93.62 92 LEU A C 1
ATOM 723 O O . LEU A 1 92 ? 19.793 -3.415 -24.928 1.00 93.62 92 LEU A O 1
ATOM 727 N N . SER A 1 93 ? 19.168 -5.312 -23.896 1.00 93.88 93 SER A N 1
ATOM 728 C CA . SER A 1 93 ? 20.525 -5.873 -23.777 1.00 93.88 93 SER A CA 1
ATOM 729 C C . SER A 1 93 ? 21.181 -6.017 -25.146 1.00 93.88 93 SER A C 1
ATOM 731 O O . SER A 1 93 ? 22.315 -5.584 -25.331 1.00 93.88 93 SER A O 1
ATOM 733 N N . ARG A 1 94 ? 20.458 -6.561 -26.135 1.00 95.06 94 ARG A N 1
ATOM 734 C CA . ARG A 1 94 ? 20.963 -6.714 -27.507 1.00 95.06 94 ARG A CA 1
ATOM 735 C C . ARG A 1 94 ? 21.283 -5.363 -28.151 1.00 95.06 94 ARG A C 1
ATOM 737 O O . ARG A 1 94 ? 22.297 -5.240 -28.828 1.00 95.06 94 ARG A O 1
ATOM 744 N N . LEU A 1 95 ? 20.430 -4.358 -27.955 1.00 94.88 95 LEU A N 1
ATOM 745 C CA . LEU A 1 95 ? 20.655 -3.005 -28.469 1.00 94.88 95 LEU A CA 1
ATOM 746 C C . LEU A 1 95 ? 21.867 -2.331 -27.805 1.00 94.88 95 LEU A C 1
ATOM 748 O O . LEU A 1 95 ? 22.668 -1.699 -28.487 1.00 94.88 95 LEU A O 1
ATOM 752 N N . ILE A 1 96 ? 22.033 -2.499 -26.491 1.00 93.38 96 ILE A N 1
ATOM 753 C CA . ILE A 1 96 ? 23.191 -1.982 -25.749 1.00 93.38 96 ILE A CA 1
ATOM 754 C C . ILE A 1 96 ? 24.476 -2.680 -26.193 1.00 93.38 96 ILE A C 1
ATOM 756 O O . ILE A 1 96 ? 25.481 -2.013 -26.395 1.00 93.38 96 ILE A O 1
ATOM 760 N N . GLU A 1 97 ? 24.457 -3.993 -26.413 1.00 94.12 97 GLU A N 1
ATOM 761 C CA . GLU A 1 97 ? 25.619 -4.727 -26.930 1.00 94.12 97 GLU A CA 1
ATOM 762 C C . GLU A 1 97 ? 26.047 -4.263 -28.331 1.00 94.12 97 GLU A C 1
ATOM 764 O O . GLU A 1 97 ? 27.231 -4.325 -28.653 1.00 94.12 97 GLU A O 1
ATOM 769 N N . GLN A 1 98 ? 25.104 -3.789 -29.151 1.00 93.44 98 GLN A N 1
ATOM 770 C CA . GLN A 1 98 ? 25.371 -3.277 -30.498 1.00 93.44 98 GLN A CA 1
ATOM 771 C C . GLN A 1 98 ? 25.936 -1.849 -30.482 1.00 93.44 98 GLN A C 1
ATOM 773 O O . GLN A 1 98 ? 26.945 -1.589 -31.136 1.00 93.44 98 GLN A O 1
ATOM 778 N N . ASP A 1 99 ? 25.309 -0.941 -29.730 1.00 92.50 99 ASP A N 1
ATOM 779 C CA . ASP A 1 99 ? 25.608 0.498 -29.800 1.00 92.50 99 ASP A CA 1
ATOM 780 C C . ASP A 1 99 ? 26.534 0.993 -28.673 1.00 92.50 99 ASP A C 1
ATOM 782 O O . ASP A 1 99 ? 27.156 2.048 -28.799 1.00 92.50 99 ASP A O 1
ATOM 786 N N . LEU A 1 100 ? 26.620 0.260 -27.558 1.00 90.44 100 LEU A N 1
ATOM 787 C CA . LEU A 1 100 ? 27.411 0.584 -26.362 1.00 90.44 100 LEU A CA 1
ATOM 788 C C . LEU A 1 100 ? 28.110 -0.677 -25.795 1.00 90.44 100 LEU A C 1
ATOM 790 O O . LEU A 1 100 ? 27.904 -1.022 -24.625 1.00 90.44 100 LEU A O 1
ATOM 794 N N . PRO A 1 101 ? 28.948 -1.376 -26.588 1.00 90.31 101 PRO A N 1
ATOM 795 C CA . PRO A 1 101 ? 29.522 -2.673 -26.213 1.00 90.31 101 PRO A CA 1
ATOM 796 C C . PRO A 1 101 ? 30.337 -2.630 -24.913 1.00 90.31 101 PRO A C 1
ATOM 798 O O . PRO A 1 101 ? 30.272 -3.575 -24.125 1.00 90.31 101 PRO A O 1
ATOM 801 N N . ASP A 1 102 ? 31.035 -1.521 -24.651 1.00 89.88 102 ASP A N 1
ATOM 802 C CA . ASP A 1 102 ? 31.848 -1.321 -23.442 1.00 89.88 102 ASP A CA 1
ATOM 803 C C . ASP A 1 102 ? 31.008 -1.247 -22.155 1.00 89.88 102 ASP A C 1
ATOM 805 O O . ASP A 1 102 ? 31.525 -1.451 -21.060 1.00 89.88 102 ASP A O 1
ATOM 809 N N . PHE A 1 103 ? 29.701 -0.984 -22.269 1.00 89.00 103 PHE A N 1
ATOM 810 C CA . PHE A 1 103 ? 28.792 -0.817 -21.132 1.00 89.00 103 PHE A CA 1
ATOM 811 C C . PHE A 1 103 ? 27.824 -1.993 -20.938 1.00 89.00 103 PHE A C 1
ATOM 813 O O . PHE A 1 103 ? 26.968 -1.936 -20.051 1.00 89.00 103 PHE A O 1
ATOM 820 N N . LYS A 1 104 ? 27.941 -3.072 -21.725 1.00 89.38 104 LYS A N 1
ATOM 821 C CA . LYS A 1 104 ? 27.038 -4.235 -21.635 1.00 89.38 104 LYS A CA 1
ATOM 822 C C . LYS A 1 104 ? 27.058 -4.894 -20.249 1.00 89.38 104 LYS A C 1
ATOM 824 O O . LYS A 1 104 ? 26.010 -5.265 -19.723 1.00 89.38 104 LYS A O 1
ATOM 829 N N . ASP A 1 105 ? 28.238 -5.002 -19.638 1.00 88.31 105 ASP A N 1
ATOM 830 C CA . ASP A 1 105 ? 28.402 -5.668 -18.345 1.00 88.31 105 ASP A CA 1
ATOM 831 C C . ASP A 1 105 ? 27.858 -4.779 -17.220 1.00 88.31 105 ASP A C 1
ATOM 833 O O . ASP A 1 105 ? 27.188 -5.275 -16.313 1.00 88.31 105 ASP A O 1
ATOM 837 N N . ASN A 1 106 ? 28.023 -3.454 -17.340 1.00 88.44 106 ASN A N 1
ATOM 838 C CA . ASN A 1 106 ? 27.395 -2.479 -16.446 1.00 88.44 106 ASN A CA 1
ATOM 839 C C . ASN A 1 106 ? 25.868 -2.578 -16.517 1.00 88.44 106 ASN A C 1
ATOM 841 O O . ASN A 1 106 ? 25.227 -2.667 -15.474 1.00 88.44 106 ASN A O 1
ATOM 845 N N . PHE A 1 107 ? 25.293 -2.623 -17.727 1.00 90.19 107 PHE A N 1
ATOM 846 C CA . PHE A 1 107 ? 23.849 -2.777 -17.928 1.00 90.19 107 PHE A CA 1
ATOM 847 C C . PHE A 1 107 ? 23.310 -4.045 -17.260 1.00 90.19 107 PHE A C 1
ATOM 849 O O . PHE A 1 107 ? 22.344 -3.988 -16.496 1.00 90.19 107 PHE A O 1
ATOM 856 N N . ARG A 1 108 ? 23.945 -5.196 -17.517 1.00 87.00 108 ARG A N 1
ATOM 857 C CA . ARG A 1 108 ? 23.533 -6.475 -16.922 1.00 87.00 108 ARG A CA 1
ATOM 858 C C . ARG A 1 108 ? 23.656 -6.447 -15.405 1.00 87.00 108 ARG A C 1
ATOM 860 O O . ARG A 1 108 ? 22.739 -6.887 -14.717 1.00 87.00 108 ARG A O 1
ATOM 867 N N . SER A 1 109 ? 24.744 -5.874 -14.893 1.00 84.25 109 SER A N 1
ATOM 868 C CA . SER A 1 109 ? 24.964 -5.715 -13.460 1.00 84.25 109 SER A CA 1
ATOM 869 C C . SER A 1 109 ? 23.862 -4.875 -12.814 1.00 84.25 109 SER A C 1
ATOM 871 O O . SER A 1 109 ? 23.290 -5.322 -11.828 1.00 84.25 109 SER A O 1
ATOM 873 N N . CYS A 1 110 ? 23.504 -3.714 -13.377 1.00 82.69 110 CYS A N 1
ATOM 874 C CA . CYS A 1 110 ? 22.536 -2.802 -12.762 1.00 82.69 110 CYS A CA 1
ATOM 875 C C . CYS A 1 110 ? 21.064 -3.174 -12.991 1.00 82.69 110 CYS A C 1
ATOM 877 O O . CYS A 1 110 ? 20.223 -2.755 -12.199 1.00 82.69 110 CYS A O 1
ATOM 879 N N . THR A 1 111 ? 20.728 -3.965 -14.018 1.00 84.50 111 THR A N 1
ATOM 880 C CA . THR A 1 111 ? 19.321 -4.271 -14.356 1.00 84.50 111 THR A CA 1
ATOM 881 C C . THR A 1 111 ? 18.927 -5.742 -14.301 1.00 84.50 111 THR A C 1
ATOM 883 O O . THR A 1 111 ? 17.753 -5.995 -14.076 1.00 84.50 111 THR A O 1
ATOM 886 N N . GLY A 1 112 ? 19.850 -6.693 -14.491 1.00 75.25 112 GLY A N 1
ATOM 887 C CA . GLY A 1 112 ? 19.550 -8.136 -14.571 1.00 75.25 112 GLY A CA 1
ATOM 888 C C . GLY A 1 112 ? 19.772 -8.922 -13.271 1.00 75.25 112 GLY A C 1
ATOM 889 O O . GLY A 1 112 ? 19.464 -10.108 -13.191 1.00 75.25 112 GLY A O 1
ATOM 890 N N . ASN A 1 113 ? 20.332 -8.271 -12.248 1.00 75.75 113 ASN A N 1
ATOM 891 C CA . ASN A 1 113 ? 20.649 -8.896 -10.959 1.00 75.75 113 ASN A CA 1
ATOM 892 C C . ASN A 1 113 ? 19.875 -8.290 -9.787 1.00 75.75 113 ASN A C 1
ATOM 894 O O . ASN A 1 113 ? 20.002 -8.770 -8.663 1.00 75.75 113 ASN A O 1
ATOM 898 N N . TYR A 1 114 ? 19.105 -7.226 -10.016 1.00 82.31 114 TYR A N 1
ATOM 899 C CA . TYR A 1 114 ? 18.428 -6.501 -8.947 1.00 82.31 114 TYR A CA 1
ATOM 900 C C . TYR A 1 114 ? 16.923 -6.502 -9.190 1.00 82.31 114 TYR A C 1
ATOM 902 O O . TYR A 1 114 ? 16.516 -6.041 -10.258 1.00 82.31 114 TYR A O 1
ATOM 910 N N . PRO A 1 115 ? 16.121 -6.985 -8.225 1.00 89.31 115 PRO A N 1
ATOM 911 C CA . PRO A 1 115 ? 14.668 -7.026 -8.341 1.00 89.31 115 PRO A CA 1
ATOM 912 C C . PRO A 1 115 ? 14.039 -5.625 -8.259 1.00 89.31 115 PRO A C 1
ATOM 914 O O . PRO A 1 115 ? 14.711 -4.632 -7.946 1.00 89.31 115 PRO A O 1
ATOM 917 N N . PHE A 1 116 ? 12.725 -5.539 -8.477 1.00 91.38 116 PHE A N 1
ATOM 918 C CA . PHE A 1 116 ? 11.963 -4.308 -8.274 1.00 91.38 116 PHE A CA 1
ATOM 919 C C . PHE A 1 116 ? 11.963 -3.882 -6.804 1.00 91.38 116 PHE A C 1
ATOM 921 O O . PHE A 1 116 ? 11.827 -2.686 -6.546 1.00 91.38 116 PHE A O 1
ATOM 928 N N . GLN A 1 117 ? 12.156 -4.834 -5.881 1.00 91.62 117 GLN A N 1
ATOM 929 C CA . GLN A 1 117 ? 12.007 -4.697 -4.426 1.00 91.62 117 GLN A CA 1
ATOM 930 C C . GLN A 1 117 ? 10.560 -4.399 -4.029 1.00 91.62 117 GLN A C 1
ATOM 932 O O . GLN A 1 117 ? 10.274 -3.688 -3.063 1.00 91.62 117 GLN A O 1
ATOM 937 N N . VAL A 1 118 ? 9.644 -4.972 -4.804 1.00 93.94 118 VAL A N 1
ATOM 938 C CA . VAL A 1 118 ? 8.206 -4.989 -4.568 1.00 93.94 118 VAL A CA 1
ATOM 939 C C . VAL A 1 118 ? 7.819 -6.461 -4.475 1.00 93.94 118 VAL A C 1
ATOM 941 O O . VAL A 1 118 ? 7.724 -7.115 -5.515 1.00 93.94 118 VAL A O 1
ATOM 944 N N . PRO A 1 119 ? 7.593 -7.001 -3.260 1.00 92.00 119 PRO A N 1
ATOM 945 C CA . PRO A 1 119 ? 7.524 -8.445 -3.040 1.00 92.00 119 PRO A CA 1
ATOM 946 C C . PRO A 1 119 ? 6.549 -9.178 -3.965 1.00 92.00 119 PRO A C 1
ATOM 948 O O . PRO A 1 119 ? 6.904 -10.198 -4.549 1.00 92.00 119 PRO A O 1
ATOM 951 N N . LYS A 1 120 ? 5.339 -8.638 -4.161 1.00 94.56 120 LYS A N 1
ATOM 952 C CA . LYS A 1 120 ? 4.344 -9.223 -5.070 1.00 94.56 120 LYS A CA 1
ATOM 953 C C . LYS A 1 120 ? 4.842 -9.319 -6.518 1.00 94.56 120 LYS A C 1
ATOM 955 O O . LYS A 1 120 ? 4.662 -10.344 -7.175 1.00 94.56 120 LYS A O 1
ATOM 960 N N . THR A 1 121 ? 5.456 -8.250 -7.017 1.00 94.94 121 THR A N 1
ATOM 961 C CA . THR A 1 121 ? 5.982 -8.176 -8.386 1.00 94.94 121 THR A CA 1
ATOM 962 C C . THR A 1 121 ? 7.180 -9.104 -8.554 1.00 94.94 121 THR A C 1
ATOM 964 O O . THR A 1 121 ? 7.219 -9.878 -9.506 1.00 94.94 121 THR A O 1
ATOM 967 N N . ASP A 1 122 ? 8.109 -9.094 -7.602 1.00 93.06 122 ASP A N 1
ATOM 968 C CA . ASP A 1 122 ? 9.324 -9.911 -7.655 1.00 93.06 122 ASP A CA 1
ATOM 969 C C . ASP A 1 122 ? 9.002 -11.409 -7.620 1.00 93.06 122 ASP A C 1
ATOM 971 O O . ASP A 1 122 ? 9.491 -12.159 -8.464 1.00 93.06 122 ASP A O 1
ATOM 975 N N . ASN A 1 123 ? 8.083 -11.827 -6.741 1.00 92.44 123 ASN A N 1
ATOM 976 C CA . ASN A 1 123 ? 7.603 -13.210 -6.678 1.00 92.44 123 ASN A CA 1
ATOM 977 C C . ASN A 1 123 ? 6.919 -13.666 -7.978 1.00 92.44 123 ASN A C 1
ATOM 979 O O . ASN A 1 123 ? 6.897 -14.857 -8.274 1.00 92.44 123 ASN A O 1
ATOM 983 N N . THR A 1 124 ? 6.346 -12.739 -8.749 1.00 94.62 124 THR A N 1
ATOM 984 C CA . THR A 1 124 ? 5.693 -13.052 -10.030 1.00 94.62 124 THR A CA 1
ATOM 985 C C . THR A 1 124 ? 6.707 -13.156 -11.169 1.00 94.62 124 THR A C 1
ATOM 987 O O . THR A 1 124 ? 6.578 -14.007 -12.048 1.00 94.62 124 THR A O 1
ATOM 990 N N . ILE A 1 125 ? 7.733 -12.304 -11.156 1.00 92.62 125 ILE A N 1
ATOM 991 C CA . ILE A 1 125 ? 8.787 -12.287 -12.175 1.00 92.62 125 ILE A CA 1
ATOM 992 C C . ILE A 1 125 ? 9.726 -13.485 -12.010 1.00 92.62 125 ILE A C 1
ATOM 994 O O . ILE A 1 125 ? 10.006 -14.171 -12.996 1.00 92.62 125 ILE A O 1
ATOM 998 N N . ASN A 1 126 ? 10.187 -13.732 -10.782 1.00 91.69 126 ASN A N 1
ATOM 999 C CA . ASN A 1 126 ? 11.191 -14.736 -10.447 1.00 91.69 126 ASN A CA 1
ATOM 1000 C C . ASN A 1 126 ? 10.757 -15.573 -9.223 1.00 91.69 126 ASN A C 1
ATOM 1002 O O . ASN A 1 126 ? 11.332 -15.445 -8.140 1.00 91.69 126 ASN A O 1
ATOM 1006 N N . PRO A 1 127 ? 9.740 -16.447 -9.369 1.00 90.56 127 PRO A N 1
ATOM 1007 C CA . PRO A 1 127 ? 9.174 -17.212 -8.252 1.00 90.56 127 PRO A CA 1
ATOM 1008 C C . PRO A 1 127 ? 10.168 -18.183 -7.602 1.00 90.56 127 PRO A C 1
ATOM 1010 O O . PRO A 1 127 ? 10.039 -18.498 -6.422 1.00 90.56 127 PRO A O 1
ATOM 1013 N N . ASN A 1 128 ? 11.155 -18.663 -8.364 1.00 89.25 128 ASN A N 1
ATOM 1014 C CA . ASN A 1 128 ? 12.155 -19.625 -7.895 1.00 89.25 128 ASN A CA 1
ATOM 1015 C C . ASN A 1 128 ? 13.441 -18.954 -7.390 1.00 89.25 128 ASN A C 1
ATOM 1017 O O . ASN A 1 128 ? 14.357 -19.653 -6.964 1.00 89.25 128 ASN A O 1
ATOM 1021 N N . ASN A 1 129 ? 13.512 -17.619 -7.440 1.00 85.25 129 ASN A N 1
ATOM 1022 C CA . ASN A 1 129 ? 14.703 -16.840 -7.111 1.00 85.25 129 ASN A CA 1
ATOM 1023 C C . ASN A 1 129 ? 15.963 -17.320 -7.866 1.00 85.25 129 ASN A C 1
ATOM 1025 O O . ASN A 1 129 ? 17.044 -17.446 -7.292 1.00 85.25 129 ASN A O 1
ATOM 1029 N N . ASN A 1 130 ? 15.810 -17.613 -9.159 1.00 86.12 130 ASN A N 1
ATOM 1030 C CA . ASN A 1 130 ? 16.905 -18.007 -10.038 1.00 86.12 130 ASN A CA 1
ATOM 1031 C C . ASN A 1 130 ? 17.826 -16.810 -10.322 1.00 86.12 130 ASN A C 1
ATOM 1033 O O . ASN A 1 130 ? 17.365 -15.678 -10.503 1.00 86.12 130 ASN A O 1
ATOM 1037 N N . GLU A 1 131 ? 19.132 -17.054 -10.416 1.00 81.12 131 GLU A N 1
ATOM 1038 C CA . GLU A 1 131 ? 20.094 -16.018 -10.800 1.00 81.12 131 GLU A CA 1
ATOM 1039 C C . GLU A 1 131 ? 19.861 -15.533 -12.242 1.00 81.12 131 GLU A C 1
ATOM 1041 O O . GLU A 1 131 ? 19.609 -16.325 -13.148 1.00 81.12 131 GLU A O 1
ATOM 1046 N N . GLY A 1 132 ? 19.966 -14.218 -12.466 1.00 80.62 132 GLY A N 1
ATOM 1047 C CA . GLY A 1 132 ? 19.817 -13.600 -13.792 1.00 80.62 132 GLY A CA 1
ATOM 1048 C C . GLY A 1 132 ? 18.374 -13.435 -14.289 1.00 80.62 132 GLY A C 1
ATOM 1049 O O . GLY A 1 132 ? 18.170 -12.943 -15.397 1.00 80.62 132 GLY A O 1
ATOM 1050 N N . GLU A 1 133 ? 17.377 -13.815 -13.485 1.00 85.81 133 GLU A N 1
ATOM 1051 C CA . GLU A 1 133 ? 15.948 -13.647 -13.800 1.00 85.81 133 GLU A CA 1
ATOM 1052 C C . GLU A 1 133 ? 15.307 -12.458 -13.060 1.00 85.81 133 GLU A C 1
ATOM 1054 O O . GLU A 1 133 ? 14.093 -12.264 -13.115 1.00 85.81 133 GLU A O 1
ATOM 1059 N N . ASN A 1 134 ? 16.119 -11.643 -12.380 1.00 89.00 134 ASN A N 1
ATOM 1060 C CA . ASN A 1 134 ? 15.666 -10.447 -11.677 1.00 89.00 134 ASN A CA 1
ATOM 1061 C C . ASN A 1 134 ? 15.760 -9.214 -12.575 1.00 89.00 134 ASN A C 1
ATOM 1063 O O . ASN A 1 134 ? 16.771 -8.985 -13.232 1.00 89.00 134 ASN A O 1
ATOM 1067 N N . PHE A 1 135 ? 14.729 -8.373 -12.539 1.00 91.00 135 PHE A N 1
ATOM 1068 C CA . PHE A 1 135 ? 14.699 -7.106 -13.266 1.00 91.00 135 PHE A CA 1
ATOM 1069 C C . PHE A 1 135 ? 14.294 -5.965 -12.343 1.00 91.00 135 PHE A C 1
ATOM 1071 O O . PHE A 1 135 ? 13.665 -6.196 -11.314 1.00 91.00 135 PHE A O 1
ATOM 1078 N N . ASN A 1 136 ? 14.582 -4.724 -12.736 1.00 90.56 136 ASN A N 1
ATOM 1079 C CA . ASN A 1 136 ? 14.105 -3.540 -12.022 1.00 90.56 136 ASN A CA 1
ATOM 1080 C C . ASN A 1 136 ? 13.613 -2.446 -12.969 1.00 90.56 136 ASN A C 1
ATOM 1082 O O . ASN A 1 136 ? 13.918 -2.435 -14.160 1.00 90.56 136 ASN A O 1
ATOM 1086 N N . GLY A 1 137 ? 12.879 -1.475 -12.422 1.00 89.50 137 GLY A N 1
ATOM 1087 C CA . GLY A 1 137 ? 12.267 -0.404 -13.206 1.00 89.50 137 GLY A CA 1
ATOM 1088 C C . GLY A 1 137 ? 13.234 0.651 -13.755 1.00 89.50 137 GLY A C 1
ATOM 1089 O O . GLY A 1 137 ? 12.802 1.504 -14.533 1.00 89.50 137 GLY A O 1
ATOM 1090 N N . VAL A 1 138 ? 14.528 0.628 -13.402 1.00 89.50 138 VAL A N 1
ATOM 1091 C CA . VAL A 1 138 ? 15.513 1.599 -13.922 1.00 89.50 138 VAL A CA 1
ATOM 1092 C C . VAL A 1 138 ? 15.658 1.459 -15.437 1.00 89.50 138 VAL A C 1
ATOM 1094 O O . VAL A 1 138 ? 15.785 2.467 -16.132 1.00 89.50 138 VAL A O 1
ATOM 1097 N N . MET A 1 139 ? 15.524 0.239 -15.970 1.00 90.56 139 MET A N 1
ATOM 1098 C CA . MET A 1 139 ? 15.638 -0.053 -17.406 1.00 90.56 139 MET A CA 1
ATOM 1099 C C . MET A 1 139 ? 14.605 0.661 -18.297 1.00 90.56 139 MET A C 1
ATOM 1101 O O . MET A 1 139 ? 14.780 0.725 -19.515 1.00 90.56 139 MET A O 1
ATOM 1105 N N . PHE A 1 140 ? 13.534 1.208 -17.714 1.00 89.25 140 PHE A N 1
ATOM 1106 C CA . PHE A 1 140 ? 12.534 2.001 -18.439 1.00 89.25 140 PHE A CA 1
ATOM 1107 C C . PHE A 1 140 ? 12.886 3.490 -18.515 1.00 89.25 140 PHE A C 1
ATOM 1109 O O . PHE A 1 140 ? 12.259 4.240 -19.257 1.00 89.25 140 PHE A O 1
ATOM 1116 N N . SER A 1 141 ? 13.867 3.959 -17.742 1.00 88.00 141 SER A N 1
ATOM 1117 C CA . SER A 1 141 ? 14.272 5.362 -17.715 1.00 88.00 141 SER A CA 1
ATOM 1118 C C . SER A 1 141 ? 15.672 5.515 -18.277 1.00 88.00 141 SER A C 1
ATOM 1120 O O . SER A 1 141 ? 16.653 5.213 -17.608 1.00 88.00 141 SER A O 1
ATOM 1122 N N . SER A 1 142 ? 15.784 6.087 -19.475 1.00 87.94 142 SER A N 1
ATOM 1123 C CA . SER A 1 142 ? 17.086 6.407 -20.074 1.00 87.94 142 SER A CA 1
ATOM 1124 C C . SER A 1 142 ? 17.938 7.320 -19.190 1.00 87.94 142 SER A C 1
ATOM 1126 O O . SER A 1 142 ? 19.157 7.196 -19.172 1.00 87.94 142 SER A O 1
ATOM 1128 N N . ARG A 1 143 ? 17.317 8.215 -18.412 1.00 85.75 143 ARG A N 1
ATOM 1129 C CA . ARG A 1 143 ? 18.036 9.085 -17.474 1.00 85.75 143 ARG A CA 1
ATOM 1130 C C . ARG A 1 143 ? 18.653 8.293 -16.323 1.00 85.75 143 ARG A C 1
ATOM 1132 O O . ARG A 1 143 ? 19.839 8.443 -16.067 1.00 85.75 143 ARG A O 1
ATOM 1139 N N . TRP A 1 144 ? 17.842 7.492 -15.634 1.00 84.31 144 TRP A N 1
ATOM 1140 C CA . TRP A 1 144 ? 18.295 6.757 -14.449 1.00 84.31 144 TRP A CA 1
ATOM 1141 C C . TRP A 1 144 ? 19.237 5.621 -14.834 1.00 84.31 144 TRP A C 1
ATOM 1143 O O . TRP A 1 144 ? 20.257 5.429 -14.189 1.00 84.31 144 TRP A O 1
ATOM 1153 N N . LEU A 1 145 ? 18.953 4.948 -15.949 1.00 88.44 145 LEU A N 1
ATOM 1154 C CA . LEU A 1 145 ? 19.826 3.923 -16.495 1.00 88.44 145 LEU A CA 1
ATOM 1155 C C . LEU A 1 145 ? 21.192 4.492 -16.894 1.00 88.44 145 LEU A C 1
ATOM 1157 O O . LEU A 1 145 ? 22.208 3.855 -16.641 1.00 88.44 145 LEU A O 1
ATOM 1161 N N . ALA A 1 146 ? 21.242 5.701 -17.468 1.00 88.31 146 ALA A N 1
ATOM 1162 C CA . ALA A 1 146 ? 22.516 6.352 -17.765 1.00 88.31 146 ALA A CA 1
ATOM 1163 C C . ALA A 1 146 ? 23.323 6.623 -16.490 1.00 88.31 146 ALA A C 1
ATOM 1165 O O . ALA A 1 146 ? 24.527 6.381 -16.479 1.00 88.31 146 ALA A O 1
ATOM 1166 N N . ASP A 1 147 ? 22.666 7.104 -15.434 1.00 85.62 147 ASP A N 1
ATOM 1167 C CA . ASP A 1 147 ? 23.319 7.397 -14.157 1.00 85.62 147 ASP A CA 1
ATOM 1168 C C . ASP A 1 147 ? 23.870 6.114 -13.508 1.00 85.62 147 ASP A C 1
ATOM 1170 O O . ASP A 1 147 ? 25.047 6.083 -13.151 1.00 85.62 147 ASP A O 1
ATOM 1174 N N . ASP A 1 148 ? 23.083 5.033 -13.466 1.00 84.56 148 ASP A N 1
ATOM 1175 C CA . ASP A 1 148 ? 23.501 3.734 -12.912 1.00 84.56 148 ASP A CA 1
ATOM 1176 C C . ASP A 1 148 ? 24.606 3.055 -13.739 1.00 84.56 148 ASP A C 1
ATOM 1178 O O . ASP A 1 148 ? 25.450 2.344 -13.197 1.00 84.56 148 ASP A O 1
ATOM 1182 N N . MET A 1 149 ? 24.633 3.277 -15.057 1.00 86.25 149 MET A N 1
ATOM 1183 C CA . MET A 1 149 ? 25.688 2.761 -15.938 1.00 86.25 149 MET A CA 1
ATOM 1184 C C . MET A 1 149 ? 26.966 3.619 -15.929 1.00 86.25 149 MET A C 1
ATOM 1186 O O . MET A 1 149 ? 27.968 3.201 -16.516 1.00 86.25 149 MET A O 1
ATOM 1190 N N . GLY A 1 150 ? 26.949 4.802 -15.300 1.00 84.31 150 GLY A N 1
ATOM 1191 C CA . GLY A 1 150 ? 28.066 5.757 -15.302 1.00 84.31 150 GLY A CA 1
ATOM 1192 C C . GLY A 1 150 ? 28.216 6.557 -16.607 1.00 84.31 150 GLY A C 1
ATOM 1193 O O . GLY A 1 150 ? 29.288 7.083 -16.905 1.00 84.31 150 GLY A O 1
ATOM 1194 N N . LEU A 1 151 ? 27.153 6.659 -17.410 1.00 82.00 151 LEU A N 1
ATOM 1195 C CA . LEU A 1 151 ? 27.133 7.314 -18.719 1.00 82.00 151 LEU A CA 1
ATOM 1196 C C . LEU A 1 151 ? 26.793 8.811 -18.606 1.00 82.00 151 LEU A C 1
ATOM 1198 O O . LEU A 1 151 ? 25.628 9.209 -18.561 1.00 82.00 151 LEU A O 1
ATOM 1202 N N . THR A 1 152 ? 27.809 9.675 -18.648 1.00 70.31 152 THR A N 1
ATOM 1203 C CA . THR A 1 152 ? 27.619 11.142 -18.628 1.00 70.31 152 THR A CA 1
ATOM 1204 C C . THR A 1 152 ? 27.497 11.775 -20.019 1.00 70.31 152 THR A C 1
ATOM 1206 O O . THR A 1 152 ? 26.734 12.726 -20.178 1.00 70.31 152 THR A O 1
ATOM 1209 N N . GLN A 1 153 ? 28.186 11.248 -21.041 1.00 69.69 153 GLN A N 1
ATOM 1210 C CA . GLN A 1 153 ? 28.263 11.866 -22.380 1.00 69.69 153 GLN A CA 1
ATOM 1211 C C . GLN A 1 153 ? 27.334 11.237 -23.443 1.00 69.69 153 GLN A C 1
ATOM 1213 O O . GLN A 1 153 ? 27.037 11.882 -24.444 1.00 69.69 153 GLN A O 1
ATOM 1218 N N . SER A 1 154 ? 26.803 10.027 -23.215 1.00 70.69 154 SER A N 1
ATOM 1219 C CA . SER A 1 154 ? 26.040 9.257 -24.226 1.00 70.69 154 SER A CA 1
ATOM 1220 C C . SER A 1 154 ? 24.546 9.102 -23.912 1.00 70.69 154 SER A C 1
ATOM 1222 O O . SER A 1 154 ? 23.901 8.155 -24.368 1.00 70.69 154 SER A O 1
ATOM 1224 N N . ARG A 1 155 ? 23.957 10.032 -23.147 1.00 79.56 155 ARG A N 1
ATOM 1225 C CA . ARG A 1 155 ? 22.538 9.957 -22.739 1.00 79.56 155 ARG A CA 1
ATOM 1226 C C . ARG A 1 155 ? 21.567 9.928 -23.922 1.00 79.56 155 ARG A C 1
ATOM 1228 O O . ARG A 1 155 ? 20.552 9.238 -23.863 1.00 79.56 155 ARG A O 1
ATOM 1235 N N . ASP A 1 156 ? 21.886 10.629 -25.009 1.00 85.62 156 ASP A N 1
ATOM 1236 C CA . ASP A 1 156 ? 21.050 10.639 -26.214 1.00 85.62 156 ASP A CA 1
ATOM 1237 C C . ASP A 1 156 ? 21.031 9.293 -26.939 1.00 85.62 156 ASP A C 1
ATOM 1239 O O . ASP A 1 156 ? 19.994 8.916 -27.484 1.00 85.62 156 ASP A O 1
ATOM 1243 N N . VAL A 1 157 ? 22.148 8.556 -26.928 1.00 88.69 157 VAL A N 1
ATOM 1244 C CA . VAL A 1 157 ? 22.209 7.189 -27.467 1.00 88.69 157 VAL A CA 1
ATOM 1245 C C . VAL A 1 157 ? 21.276 6.302 -26.653 1.00 88.69 157 VAL A C 1
ATOM 1247 O O . VAL A 1 157 ? 20.370 5.693 -27.214 1.00 88.69 157 VAL A O 1
ATOM 1250 N N . LEU A 1 158 ? 21.418 6.313 -25.325 1.00 88.75 158 LEU A N 1
ATOM 1251 C CA . LEU A 1 158 ? 20.612 5.471 -24.445 1.00 88.75 158 LEU A CA 1
ATOM 1252 C C . LEU A 1 158 ? 19.117 5.795 -24.529 1.00 88.75 158 LEU A C 1
ATOM 1254 O O . LEU A 1 158 ? 18.290 4.887 -24.535 1.00 88.75 158 LEU A O 1
ATOM 1258 N N . ARG A 1 159 ? 18.756 7.076 -24.667 1.00 89.56 159 ARG A N 1
ATOM 1259 C CA . ARG A 1 159 ? 17.371 7.482 -24.929 1.00 89.56 159 ARG A CA 1
ATOM 1260 C C . ARG A 1 159 ? 16.825 6.840 -26.205 1.00 89.56 159 ARG A C 1
ATOM 1262 O O . ARG A 1 159 ? 15.753 6.245 -26.150 1.00 89.56 159 ARG A O 1
ATOM 1269 N N . ARG A 1 160 ? 17.570 6.889 -27.317 1.00 92.19 160 ARG A N 1
ATOM 1270 C CA . ARG A 1 160 ? 17.161 6.235 -28.574 1.00 92.19 160 ARG A CA 1
ATOM 1271 C C . ARG A 1 160 ? 17.037 4.720 -28.425 1.00 92.19 160 ARG A C 1
ATOM 1273 O O . ARG A 1 160 ? 16.102 4.145 -28.978 1.00 92.19 160 ARG A O 1
ATOM 1280 N N . LEU A 1 161 ? 17.941 4.079 -27.682 1.00 92.94 161 LEU A N 1
ATOM 1281 C CA . LEU A 1 161 ? 17.890 2.635 -27.441 1.00 92.94 161 LEU A CA 1
ATOM 1282 C C . LEU A 1 161 ? 16.650 2.237 -26.638 1.00 92.94 161 LEU A C 1
ATOM 1284 O O . LEU A 1 161 ? 15.921 1.341 -27.054 1.00 92.94 161 LEU A O 1
ATOM 1288 N N . VAL A 1 162 ? 16.368 2.945 -25.541 1.00 90.44 162 VAL A N 1
ATOM 1289 C CA . VAL A 1 162 ? 15.176 2.725 -24.709 1.00 90.44 162 VAL A CA 1
ATOM 1290 C C . VAL A 1 162 ? 13.901 2.935 -25.528 1.00 90.44 162 VAL A C 1
ATOM 1292 O O . VAL A 1 162 ? 13.029 2.070 -25.525 1.00 90.44 162 VAL A O 1
ATOM 1295 N N . GLU A 1 163 ? 13.800 4.022 -26.298 1.00 88.94 163 GLU A N 1
ATOM 1296 C CA . GLU A 1 163 ? 12.650 4.281 -27.181 1.00 88.94 163 GLU A CA 1
ATOM 1297 C C . GLU A 1 163 ? 12.481 3.200 -28.260 1.00 88.94 163 GLU A C 1
ATOM 1299 O O . GLU A 1 163 ? 11.361 2.807 -28.591 1.00 88.94 163 GLU A O 1
ATOM 1304 N N . THR A 1 164 ? 13.589 2.703 -28.812 1.00 91.00 164 THR A N 1
ATOM 1305 C CA . THR A 1 164 ? 13.578 1.623 -29.806 1.00 91.00 164 THR A CA 1
ATOM 1306 C C . THR A 1 164 ? 13.118 0.312 -29.182 1.00 91.00 164 THR A C 1
ATOM 1308 O O . THR A 1 164 ? 12.273 -0.366 -29.768 1.00 91.00 164 THR A O 1
ATOM 1311 N N . ALA A 1 165 ? 13.598 -0.010 -27.977 1.00 91.00 165 ALA A N 1
ATOM 1312 C CA . ALA A 1 165 ? 13.157 -1.177 -27.224 1.00 91.00 165 ALA A CA 1
ATOM 1313 C C . ALA A 1 165 ? 11.645 -1.119 -26.964 1.00 91.00 165 ALA A C 1
ATOM 1315 O O . ALA A 1 165 ? 10.953 -2.065 -27.322 1.00 91.00 165 ALA A O 1
ATOM 1316 N N . HIS A 1 166 ? 11.124 0.019 -26.480 1.00 88.50 166 HIS A N 1
ATOM 1317 C CA . HIS A 1 166 ? 9.687 0.230 -26.239 1.00 88.50 166 HIS A CA 1
ATOM 1318 C C . HIS A 1 166 ? 8.838 -0.006 -27.499 1.00 88.50 166 HIS A C 1
ATOM 1320 O O . HIS A 1 166 ? 7.784 -0.643 -27.440 1.00 88.50 166 HIS A O 1
ATOM 1326 N N . LYS A 1 167 ? 9.289 0.502 -28.655 1.00 86.62 167 LYS A N 1
ATOM 1327 C CA . LYS A 1 167 ? 8.589 0.319 -29.938 1.00 86.62 167 LYS A CA 1
ATOM 1328 C C . LYS A 1 167 ? 8.592 -1.139 -30.389 1.00 86.62 167 LYS A C 1
ATOM 1330 O O . LYS A 1 167 ? 7.571 -1.632 -30.854 1.00 86.62 167 LYS A O 1
ATOM 1335 N N . GLN A 1 168 ? 9.729 -1.818 -30.263 1.00 88.94 168 GLN A N 1
ATOM 1336 C CA . GLN A 1 168 ? 9.896 -3.199 -30.718 1.00 88.94 168 GLN A CA 1
ATOM 1337 C C . GLN A 1 168 ? 9.174 -4.214 -29.824 1.00 88.94 168 GLN A C 1
ATOM 1339 O O . GLN A 1 168 ? 8.739 -5.246 -30.324 1.00 88.94 168 GLN A O 1
ATOM 1344 N N . THR A 1 169 ? 9.011 -3.923 -28.531 1.00 84.69 169 THR A N 1
ATOM 1345 C CA . THR A 1 169 ? 8.301 -4.794 -27.579 1.00 84.69 169 THR A CA 1
ATOM 1346 C C . THR A 1 169 ? 6.803 -4.508 -27.488 1.00 84.69 169 THR A C 1
ATOM 1348 O O . THR A 1 169 ? 6.107 -5.151 -26.710 1.00 84.69 169 THR A O 1
ATOM 1351 N N . GLY A 1 170 ? 6.283 -3.560 -28.276 1.00 71.94 170 GLY A N 1
ATOM 1352 C CA . GLY A 1 170 ? 4.845 -3.300 -28.358 1.00 71.94 170 GLY A CA 1
ATOM 1353 C C . GLY A 1 170 ? 4.258 -2.530 -27.170 1.00 71.94 170 GLY A C 1
ATOM 1354 O O . GLY A 1 170 ? 3.059 -2.629 -26.920 1.00 71.94 170 GLY A O 1
ATOM 1355 N N . PHE A 1 171 ? 5.052 -1.715 -26.462 1.00 71.88 171 PHE A N 1
ATOM 1356 C CA . PHE A 1 171 ? 4.577 -0.907 -25.319 1.00 71.88 171 PHE A CA 1
ATOM 1357 C C . PHE A 1 171 ? 3.617 0.229 -25.729 1.00 71.88 171 PHE A C 1
ATOM 1359 O O . PHE A 1 171 ? 3.167 0.995 -24.882 1.00 71.88 171 PHE A O 1
ATOM 1366 N N . SER A 1 172 ? 3.272 0.358 -27.015 1.00 57.19 172 SER A N 1
ATOM 1367 C CA . SER A 1 172 ? 2.492 1.476 -27.562 1.00 57.19 172 SER A CA 1
ATOM 1368 C C . SER A 1 172 ? 1.109 1.662 -26.927 1.00 57.19 172 SER A C 1
ATOM 1370 O O . SER A 1 172 ? 0.609 2.782 -26.929 1.00 57.19 172 SER A O 1
ATOM 1372 N N . ASN A 1 173 ? 0.515 0.600 -26.368 1.00 55.41 173 ASN A N 1
ATOM 1373 C CA . ASN A 1 173 ? -0.771 0.661 -25.659 1.00 55.41 173 ASN A CA 1
ATOM 1374 C C . ASN A 1 173 ? -0.649 0.419 -24.140 1.00 55.41 173 ASN A C 1
ATOM 1376 O O . ASN A 1 173 ? -1.618 0.641 -23.422 1.00 55.41 173 ASN A O 1
ATOM 1380 N N . TRP A 1 174 ? 0.511 -0.040 -23.658 1.00 62.78 174 TRP A N 1
ATOM 1381 C CA . TRP A 1 174 ? 0.718 -0.538 -22.291 1.00 62.78 174 TRP A CA 1
ATOM 1382 C C . TRP A 1 174 ? 2.150 -0.224 -21.837 1.00 62.78 174 TRP A C 1
ATOM 1384 O O . TRP A 1 174 ? 2.991 -1.108 -21.719 1.00 62.78 174 TRP A O 1
ATOM 1394 N N . SER A 1 175 ? 2.472 1.058 -21.677 1.00 73.75 175 SER A N 1
ATOM 1395 C CA . SER A 1 175 ? 3.784 1.473 -21.166 1.00 73.75 175 SER A CA 1
ATOM 1396 C C . SER A 1 175 ? 3.804 1.391 -19.636 1.00 73.75 175 SER A C 1
ATOM 1398 O O . SER A 1 175 ? 2.788 1.712 -19.017 1.00 73.75 175 SER A O 1
ATOM 1400 N N . PRO A 1 176 ? 4.947 1.046 -19.011 1.00 81.94 176 PRO A N 1
ATOM 1401 C CA . PRO A 1 176 ? 5.131 1.219 -17.578 1.00 81.94 176 PRO A CA 1
ATOM 1402 C C . PRO A 1 176 ? 4.776 2.644 -17.147 1.00 81.94 176 PRO A C 1
ATOM 1404 O O . PRO A 1 176 ? 5.106 3.607 -17.848 1.00 81.94 176 PRO A O 1
ATOM 1407 N N . GLY A 1 177 ? 4.120 2.772 -15.995 1.00 82.19 177 GLY A N 1
ATOM 1408 C CA . GLY A 1 177 ? 3.770 4.062 -15.420 1.00 82.19 177 GLY A CA 1
ATOM 1409 C C . GLY A 1 177 ? 5.005 4.876 -15.027 1.00 82.19 177 GLY A C 1
ATOM 1410 O O . GLY A 1 177 ? 6.012 4.347 -14.555 1.00 82.19 177 GLY A O 1
ATOM 1411 N N . ASP A 1 178 ? 4.912 6.196 -15.189 1.00 87.94 178 ASP A N 1
ATOM 1412 C CA . ASP A 1 178 ? 5.906 7.152 -14.679 1.00 87.94 178 ASP A CA 1
ATOM 1413 C C . ASP A 1 178 ? 5.513 7.764 -13.329 1.00 87.94 178 ASP A C 1
ATOM 1415 O O . ASP A 1 178 ? 6.283 8.516 -12.719 1.00 87.94 178 ASP A O 1
ATOM 1419 N N . TRP A 1 179 ? 4.302 7.456 -12.872 1.00 91.00 179 TRP A N 1
ATOM 1420 C CA . TRP A 1 179 ? 3.688 8.028 -11.688 1.00 91.00 179 TRP A CA 1
ATOM 1421 C C . TRP A 1 179 ? 3.598 6.982 -10.592 1.00 91.00 179 TRP A C 1
ATOM 1423 O O . TRP A 1 179 ? 3.188 5.847 -10.817 1.00 91.00 179 TRP A O 1
ATOM 1433 N N . TRP A 1 180 ? 3.955 7.396 -9.390 1.00 93.38 180 TRP A N 1
ATOM 1434 C CA . TRP A 1 180 ? 3.826 6.606 -8.181 1.00 93.38 180 TRP A CA 1
ATOM 1435 C C . TRP A 1 180 ? 3.082 7.424 -7.134 1.00 93.38 180 TRP A C 1
ATOM 1437 O O . TRP A 1 180 ? 2.908 8.642 -7.266 1.00 93.38 180 TRP A O 1
ATOM 1447 N N . VAL A 1 181 ? 2.618 6.744 -6.096 1.00 94.75 181 VAL A N 1
ATOM 1448 C CA . VAL A 1 181 ? 1.834 7.351 -5.030 1.00 94.75 181 VAL A CA 1
ATOM 1449 C C . VAL A 1 181 ? 2.500 7.086 -3.698 1.00 94.75 181 VAL A C 1
ATOM 1451 O O . VAL A 1 181 ? 2.994 5.986 -3.454 1.00 94.75 181 VAL A O 1
ATOM 1454 N N . ILE A 1 182 ? 2.468 8.090 -2.828 1.00 94.62 182 ILE A N 1
ATOM 1455 C CA . ILE A 1 182 ? 2.711 7.930 -1.400 1.00 94.62 182 ILE A CA 1
ATOM 1456 C C . ILE A 1 182 ? 1.435 8.254 -0.631 1.00 94.62 182 ILE A C 1
ATOM 1458 O O . ILE A 1 182 ? 0.764 9.258 -0.893 1.00 94.62 182 ILE A O 1
ATOM 1462 N N . VAL A 1 183 ? 1.099 7.369 0.299 1.00 94.25 183 VAL A N 1
ATOM 1463 C CA . VAL A 1 183 ? -0.053 7.483 1.188 1.00 94.25 183 VAL A CA 1
ATOM 1464 C C . VAL A 1 183 ? 0.470 7.576 2.609 1.00 94.25 183 VAL A C 1
ATOM 1466 O O . VAL A 1 183 ? 1.245 6.722 3.034 1.00 94.25 183 VAL A O 1
ATOM 1469 N N . LEU A 1 184 ? 0.036 8.611 3.319 1.00 93.81 184 LEU A N 1
ATOM 1470 C CA . LEU A 1 184 ? 0.210 8.777 4.755 1.00 93.81 184 LEU A CA 1
ATOM 1471 C C . LEU A 1 184 ? -1.174 8.758 5.396 1.00 93.81 184 LEU A C 1
ATOM 1473 O O . LEU A 1 184 ? -2.039 9.533 4.990 1.00 93.81 184 LEU A O 1
ATOM 1477 N N . ALA A 1 185 ? -1.386 7.882 6.364 1.00 91.00 185 ALA A N 1
ATOM 1478 C CA . ALA A 1 185 ? -2.648 7.726 7.066 1.00 91.00 185 ALA A CA 1
ATOM 1479 C C . ALA A 1 185 ? -2.429 7.744 8.581 1.00 91.00 185 ALA A C 1
ATOM 1481 O O . ALA A 1 185 ? -1.422 7.217 9.041 1.00 91.00 185 ALA A O 1
ATOM 1482 N N . ASP A 1 186 ? -3.366 8.342 9.313 1.00 91.06 186 ASP A N 1
ATOM 1483 C CA . ASP A 1 186 ? -3.323 8.538 10.771 1.00 91.06 186 ASP A CA 1
ATOM 1484 C C . ASP A 1 186 ? -4.739 8.323 11.343 1.00 91.06 186 ASP A C 1
ATOM 1486 O O . ASP A 1 186 ? -5.735 8.791 10.768 1.00 91.06 186 ASP A O 1
ATOM 1490 N N . GLY A 1 187 ? -4.846 7.552 12.428 1.00 90.75 187 GLY A N 1
ATOM 1491 C CA . GLY A 1 187 ? -6.114 7.184 13.049 1.00 90.75 187 GLY A CA 1
ATOM 1492 C C . GLY A 1 187 ? -6.758 8.345 13.806 1.00 90.75 187 GLY A C 1
ATOM 1493 O O . GLY A 1 187 ? -6.210 8.905 14.755 1.00 90.75 187 GLY A O 1
ATOM 1494 N N . ASP A 1 188 ? -8.009 8.672 13.477 1.00 89.94 188 ASP A N 1
ATOM 1495 C CA . ASP A 1 188 ? -8.634 9.851 14.071 1.00 89.94 188 ASP A CA 1
ATOM 1496 C C . ASP A 1 188 ? -8.984 9.634 15.554 1.00 89.94 188 ASP A C 1
ATOM 1498 O O . ASP A 1 188 ? -9.696 8.706 15.954 1.00 89.94 188 ASP A O 1
ATOM 1502 N N . GLY A 1 189 ? -8.548 10.573 16.395 1.00 88.81 189 GLY A N 1
ATOM 1503 C CA . GLY A 1 189 ? -9.002 10.670 17.779 1.00 88.81 189 GLY A CA 1
ATOM 1504 C C . GLY A 1 189 ? -8.505 9.550 18.696 1.00 88.81 189 GLY A C 1
ATOM 1505 O O . GLY A 1 189 ? -9.198 9.230 19.665 1.00 88.81 189 GLY A O 1
ATOM 1506 N N . MET A 1 190 ? -7.316 8.986 18.451 1.00 90.56 190 MET A N 1
ATOM 1507 C CA . MET A 1 190 ? -6.740 7.907 19.271 1.00 90.56 190 MET A CA 1
ATOM 1508 C C . MET A 1 190 ? -6.676 8.209 20.771 1.00 90.56 190 MET A C 1
ATOM 1510 O O . MET A 1 190 ? -6.962 7.328 21.585 1.00 90.56 190 MET A O 1
ATOM 1514 N N . GLY A 1 191 ? -6.461 9.464 21.176 1.00 89.94 191 GLY A N 1
ATOM 1515 C CA . GLY A 1 191 ? -6.543 9.858 22.591 1.00 89.94 191 GLY A CA 1
ATOM 1516 C C . GLY A 1 191 ? -7.904 9.556 23.247 1.00 89.94 191 GLY A C 1
ATOM 1517 O O . GLY A 1 191 ? -7.972 9.189 24.423 1.00 89.94 191 GLY A O 1
ATOM 1518 N N . ASN A 1 192 ? -9.001 9.622 22.486 1.00 91.25 192 ASN A N 1
ATOM 1519 C CA . ASN A 1 192 ? -10.349 9.297 22.967 1.00 91.25 192 ASN A CA 1
ATOM 1520 C C . ASN A 1 192 ? -10.595 7.783 23.075 1.00 91.25 192 ASN A C 1
ATOM 1522 O O . ASN A 1 192 ? -11.427 7.352 23.876 1.00 91.25 192 ASN A O 1
ATOM 1526 N N . TYR A 1 193 ? -9.880 6.976 22.289 1.00 91.50 193 TYR A N 1
ATOM 1527 C CA . TYR A 1 193 ? -9.887 5.518 22.424 1.00 91.50 193 TYR A CA 1
ATOM 1528 C C . TYR A 1 193 ? -9.075 5.090 23.645 1.00 91.50 193 TYR A C 1
ATOM 1530 O O . TYR A 1 193 ? -9.572 4.334 24.477 1.00 91.50 193 TYR A O 1
ATOM 1538 N N . VAL A 1 194 ? -7.869 5.643 23.803 1.00 91.00 194 VAL A N 1
ATOM 1539 C CA . VAL A 1 194 ? -6.967 5.333 24.923 1.00 91.00 194 VAL A CA 1
ATOM 1540 C C . VAL A 1 194 ? -7.557 5.767 26.266 1.00 91.00 194 VAL A C 1
ATOM 1542 O O . VAL A 1 194 ? -7.437 5.036 27.242 1.00 91.00 194 VAL A O 1
ATOM 1545 N N . SER A 1 195 ? -8.240 6.912 26.332 1.00 91.81 195 SER A N 1
ATOM 1546 C CA . SER A 1 195 ? -8.930 7.355 27.557 1.00 91.81 195 SER A CA 1
ATOM 1547 C C . SER A 1 195 ? -10.236 6.599 27.842 1.00 91.81 195 SER A C 1
ATOM 1549 O O . SER A 1 195 ? -10.803 6.730 28.927 1.00 91.81 195 SER A O 1
ATOM 1551 N N . GLY A 1 196 ? -10.745 5.824 26.879 1.00 89.56 196 GLY A N 1
ATOM 1552 C CA . GLY A 1 196 ? -12.051 5.173 26.957 1.00 89.56 196 GLY A CA 1
ATOM 1553 C C . GLY A 1 196 ? -13.241 6.121 26.783 1.00 89.56 196 GLY A C 1
ATOM 1554 O O . GLY A 1 196 ? -14.378 5.714 27.015 1.00 89.56 196 GLY A O 1
ATOM 1555 N N . ALA A 1 197 ? -13.028 7.367 26.349 1.00 90.94 197 ALA A N 1
ATOM 1556 C CA . ALA A 1 197 ? -14.111 8.316 26.090 1.00 90.94 197 ALA A CA 1
ATOM 1557 C C . ALA A 1 197 ? -15.114 7.788 25.046 1.00 90.94 197 ALA A C 1
ATOM 1559 O O . ALA A 1 197 ? -16.315 8.041 25.178 1.00 90.94 197 ALA A O 1
ATOM 1560 N N . LYS A 1 198 ? -14.625 7.011 24.066 1.00 89.31 198 LYS A N 1
ATOM 1561 C CA . LYS A 1 198 ? -15.411 6.342 23.011 1.00 89.31 198 LYS A CA 1
ATOM 1562 C C . LYS A 1 198 ? -16.111 5.047 23.457 1.00 89.31 198 LYS A C 1
ATOM 1564 O O . LYS A 1 198 ? -16.896 4.502 22.684 1.00 89.31 198 LYS A O 1
ATOM 1569 N N . LEU A 1 199 ? -15.843 4.534 24.662 1.00 91.75 199 LEU A N 1
ATOM 1570 C CA . LEU A 1 199 ? -16.518 3.332 25.159 1.00 91.75 199 LEU A CA 1
ATOM 1571 C C . LEU A 1 199 ? -17.997 3.615 25.430 1.00 91.75 199 LEU A C 1
ATOM 1573 O O . LEU A 1 199 ? -18.358 4.675 25.945 1.00 91.75 199 LEU A O 1
ATOM 1577 N N . LYS A 1 200 ? -18.846 2.647 25.089 1.00 92.62 200 LYS A N 1
ATOM 1578 C CA . LYS A 1 200 ? -20.290 2.694 25.331 1.00 92.62 200 LYS A CA 1
ATOM 1579 C C . LYS A 1 200 ? -20.639 2.103 26.703 1.00 92.62 200 LYS A C 1
ATOM 1581 O O . LYS A 1 200 ? -19.771 1.705 27.481 1.00 92.62 200 LYS A O 1
ATOM 1586 N N . GLU A 1 201 ? -21.923 2.062 27.008 1.00 95.00 201 GLU A N 1
ATOM 1587 C CA . GLU A 1 201 ? -22.476 1.375 28.178 1.00 95.00 201 GLU A CA 1
ATOM 1588 C C . GLU A 1 201 ? -22.273 -0.147 28.078 1.00 95.00 201 GLU A C 1
ATOM 1590 O O . GLU A 1 201 ? -22.143 -0.691 26.975 1.00 95.00 201 GLU A O 1
ATOM 1595 N N . TYR A 1 202 ? -22.223 -0.848 29.216 1.00 92.75 202 TYR A N 1
ATOM 1596 C CA . TYR A 1 202 ? -21.920 -2.287 29.252 1.00 92.75 202 TYR A CA 1
ATOM 1597 C C . TYR A 1 202 ? -22.892 -3.150 28.441 1.00 92.75 202 TYR A C 1
ATOM 1599 O O . TYR A 1 202 ? -22.460 -4.164 27.890 1.00 92.75 202 TYR A O 1
ATOM 1607 N N . LYS A 1 203 ? -24.151 -2.727 28.275 1.00 91.50 203 LYS A N 1
ATOM 1608 C CA . LYS A 1 203 ? -25.139 -3.417 27.426 1.00 91.50 203 LYS A CA 1
ATOM 1609 C C . LYS A 1 203 ? -24.690 -3.661 25.984 1.00 91.50 203 LYS A C 1
ATOM 1611 O O . LYS A 1 203 ? -25.173 -4.582 25.345 1.00 91.50 203 LYS A O 1
ATOM 1616 N N . HIS A 1 204 ? -23.754 -2.862 25.467 1.00 89.19 204 HIS A N 1
ATOM 1617 C CA . HIS A 1 204 ? -23.220 -3.036 24.113 1.00 89.19 204 HIS A CA 1
ATOM 1618 C C . HIS A 1 204 ? -22.093 -4.072 24.017 1.00 89.19 204 HIS A C 1
ATOM 1620 O O . HIS A 1 204 ? -21.693 -4.430 22.913 1.00 89.19 204 HIS A O 1
ATOM 1626 N N . TYR A 1 205 ? -21.548 -4.515 25.150 1.00 88.12 205 TYR A N 1
ATOM 1627 C CA . TYR A 1 205 ? -20.415 -5.444 25.208 1.00 88.12 205 TYR A CA 1
ATOM 1628 C C . TYR A 1 205 ? -20.773 -6.777 25.867 1.00 88.12 205 TYR A C 1
ATOM 1630 O O . TYR A 1 205 ? -20.040 -7.750 25.709 1.00 88.12 205 TYR A O 1
ATOM 1638 N N . ILE A 1 206 ? -21.868 -6.817 26.625 1.00 87.75 206 ILE A N 1
ATOM 1639 C CA . ILE A 1 206 ? -22.365 -8.017 27.291 1.00 87.75 206 ILE A CA 1
ATOM 1640 C C . ILE A 1 206 ? -23.443 -8.648 26.412 1.00 87.75 206 ILE A C 1
ATOM 1642 O O . ILE A 1 206 ? -24.462 -8.026 26.127 1.00 87.75 206 ILE A O 1
ATOM 1646 N N . LEU A 1 207 ? -23.226 -9.900 26.009 1.00 86.56 207 LEU A N 1
ATOM 1647 C CA . LEU A 1 207 ? -24.221 -10.698 25.296 1.00 86.56 207 LEU A CA 1
ATOM 1648 C C . LEU A 1 207 ? -25.205 -11.288 26.310 1.00 86.56 207 LEU A C 1
ATOM 1650 O O . LEU A 1 207 ? -25.002 -12.396 26.803 1.00 86.56 207 LEU A O 1
ATOM 1654 N N . THR A 1 208 ? -26.250 -10.531 26.646 1.00 83.19 208 THR A N 1
ATOM 1655 C CA . THR A 1 208 ? -27.252 -10.915 27.658 1.00 83.19 208 THR A CA 1
ATOM 1656 C C . THR A 1 208 ? -27.909 -12.259 27.364 1.00 83.19 208 THR A C 1
ATOM 1658 O O . THR A 1 208 ? -28.152 -13.032 28.285 1.00 83.19 208 THR A O 1
ATOM 1661 N N . ASP A 1 209 ? -28.103 -12.581 26.085 1.00 84.25 209 ASP A N 1
ATOM 1662 C CA . ASP A 1 209 ? -28.747 -13.822 25.636 1.00 84.25 209 ASP A CA 1
ATOM 1663 C C . ASP A 1 209 ? -27.900 -15.077 25.904 1.00 84.25 209 ASP A C 1
ATOM 1665 O O . ASP A 1 209 ? -28.402 -16.194 25.832 1.00 84.25 209 ASP A O 1
ATOM 1669 N N . GLN A 1 210 ? -26.610 -14.900 26.204 1.00 85.19 210 GLN A N 1
ATOM 1670 C CA . GLN A 1 210 ? -25.669 -15.975 26.532 1.00 85.19 210 GLN A CA 1
ATOM 1671 C C . GLN A 1 210 ? -25.447 -16.117 28.047 1.00 85.19 210 GLN A C 1
ATOM 1673 O O . GLN A 1 210 ? -24.625 -16.926 28.471 1.00 85.19 210 GLN A O 1
ATOM 1678 N N . LEU A 1 211 ? -26.131 -15.314 28.870 1.00 85.06 211 LEU A N 1
ATOM 1679 C CA . LEU A 1 211 ? -26.016 -15.362 30.326 1.00 85.06 211 LEU A CA 1
ATOM 1680 C C . LEU A 1 211 ? -27.106 -16.239 30.940 1.00 85.06 211 LEU A C 1
ATOM 1682 O O . LEU A 1 211 ? -28.281 -16.115 30.592 1.00 85.06 211 LEU A O 1
ATOM 1686 N N . ASP A 1 212 ? -26.730 -17.035 31.940 1.00 86.50 212 ASP A N 1
ATOM 1687 C CA . ASP A 1 212 ? -27.679 -17.802 32.746 1.00 86.50 212 ASP A CA 1
ATOM 1688 C C . ASP A 1 212 ? -28.682 -16.879 33.457 1.00 86.50 212 ASP A C 1
ATOM 1690 O O . ASP A 1 212 ? -28.327 -15.803 33.951 1.00 86.50 212 ASP A O 1
ATOM 1694 N N . GLN A 1 213 ? -29.935 -17.330 33.590 1.00 80.69 213 GLN A N 1
ATOM 1695 C CA . GLN A 1 213 ? -31.013 -16.552 34.225 1.00 80.69 213 GLN A CA 1
ATOM 1696 C C . GLN A 1 213 ? -30.661 -16.085 35.645 1.00 80.69 213 GLN A C 1
ATOM 1698 O O . GLN A 1 213 ? -31.051 -14.994 36.055 1.00 80.69 213 GLN A O 1
ATOM 1703 N N . SER A 1 214 ? -29.883 -16.876 36.387 1.00 83.38 214 SER A N 1
ATOM 1704 C CA . SER A 1 214 ? -29.420 -16.527 37.733 1.00 83.38 214 SER A CA 1
ATOM 1705 C C . SER A 1 214 ? -28.504 -15.299 37.752 1.00 83.38 214 SER A C 1
ATOM 1707 O O . SER A 1 214 ? -28.558 -14.516 38.696 1.00 83.38 214 SER A O 1
ATOM 1709 N N . SER A 1 215 ? -27.705 -15.093 36.701 1.00 81.31 215 SER A N 1
ATOM 1710 C CA . SER A 1 215 ? -26.806 -13.941 36.569 1.00 81.31 215 SER A CA 1
ATOM 1711 C C . SER A 1 215 ? -27.557 -12.664 36.201 1.00 81.31 215 SER A C 1
ATOM 1713 O O . SER A 1 215 ? -27.169 -11.579 36.626 1.00 81.31 215 SER A O 1
ATOM 1715 N N . GLN A 1 216 ? -28.668 -12.794 35.473 1.00 80.50 216 GLN A N 1
ATOM 1716 C CA . GLN A 1 216 ? -29.526 -11.664 35.107 1.00 80.50 216 GLN A CA 1
ATOM 1717 C C . GLN A 1 216 ? -30.363 -11.150 36.291 1.00 80.50 216 GLN A C 1
ATOM 1719 O O . GLN A 1 216 ? -30.737 -9.983 36.324 1.00 80.50 216 GLN A O 1
ATOM 1724 N N . GLN A 1 217 ? -30.636 -12.003 37.284 1.00 84.06 217 GLN A N 1
ATOM 1725 C CA . GLN A 1 217 ? -31.434 -11.662 38.469 1.00 84.06 217 GLN A CA 1
ATOM 1726 C C . GLN A 1 217 ? -30.611 -11.063 39.622 1.00 84.06 217 GLN A C 1
ATOM 1728 O O . GLN A 1 217 ? -31.159 -10.752 40.683 1.00 84.06 217 GLN A O 1
ATOM 1733 N N . VAL A 1 218 ? -29.295 -10.898 39.449 1.00 88.19 218 VAL A N 1
ATOM 1734 C CA . VAL A 1 218 ? -28.439 -10.291 40.474 1.00 88.19 218 VAL A CA 1
ATOM 1735 C C . VAL A 1 218 ? -28.823 -8.823 40.663 1.00 88.19 218 VAL A C 1
ATOM 1737 O O . VAL A 1 218 ? -28.976 -8.059 39.709 1.00 88.19 218 VAL A O 1
ATOM 1740 N N . LYS A 1 219 ? -28.952 -8.404 41.925 1.00 89.88 219 LYS A N 1
ATOM 1741 C CA . LYS A 1 219 ? -29.260 -7.014 42.275 1.00 89.88 219 LYS A CA 1
ATOM 1742 C C . LYS A 1 219 ? -28.218 -6.064 41.663 1.00 89.88 219 LYS A C 1
ATOM 1744 O O . LYS A 1 219 ? -27.029 -6.218 41.923 1.00 89.88 219 LYS A O 1
ATOM 1749 N N . GLY A 1 220 ? -28.677 -5.071 40.899 1.00 88.00 220 GLY A N 1
ATOM 1750 C CA . GLY A 1 220 ? -27.818 -4.083 40.230 1.00 88.00 220 GLY A CA 1
ATOM 1751 C C . GLY A 1 220 ? -27.366 -4.472 38.817 1.00 88.00 220 GLY A C 1
ATOM 1752 O O . GLY A 1 220 ? -26.588 -3.737 38.217 1.00 88.00 220 GLY A O 1
ATOM 1753 N N . PHE A 1 221 ? -27.844 -5.593 38.260 1.00 88.75 221 PHE A N 1
ATOM 1754 C CA . PHE A 1 221 ? -27.519 -5.992 36.887 1.00 88.75 221 PHE A CA 1
ATOM 1755 C C . PHE A 1 221 ? -28.001 -4.966 35.845 1.00 88.75 221 PHE A C 1
ATOM 1757 O O . PHE A 1 221 ? -27.224 -4.565 34.983 1.00 88.75 221 PHE A O 1
ATOM 1764 N N . GLU A 1 222 ? -29.236 -4.472 35.964 1.00 89.19 222 GLU A N 1
ATOM 1765 C CA . GLU A 1 222 ? -29.766 -3.425 35.072 1.00 89.19 222 GLU A CA 1
ATOM 1766 C C . GLU A 1 222 ? -28.958 -2.117 35.176 1.00 89.19 222 GLU A C 1
ATOM 1768 O O . GLU A 1 222 ? -28.571 -1.546 34.159 1.00 89.19 222 GLU A O 1
ATOM 1773 N N . GLU A 1 223 ? -28.590 -1.700 36.392 1.00 92.38 223 GLU A N 1
ATOM 1774 C CA . GLU A 1 223 ? -27.748 -0.515 36.629 1.00 92.38 223 GLU A CA 1
ATOM 1775 C C . GLU A 1 223 ? -26.340 -0.672 36.021 1.00 92.38 223 GLU A C 1
ATOM 1777 O O . GLU A 1 223 ? -25.784 0.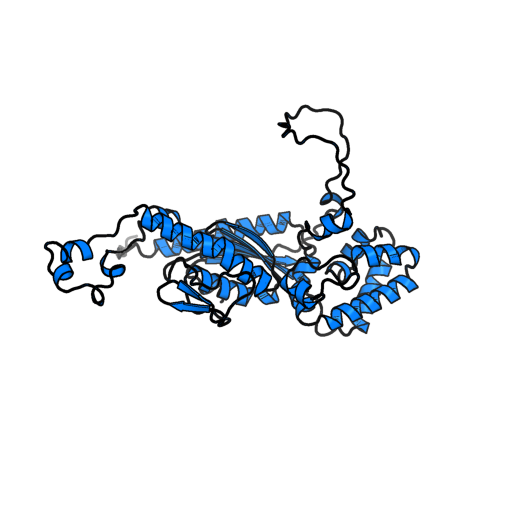264 35.436 1.00 92.38 223 GLU A O 1
ATOM 1782 N N . LEU A 1 224 ? -25.759 -1.876 36.097 1.00 91.06 224 LEU A N 1
ATOM 1783 C CA . LEU A 1 224 ? -24.482 -2.182 35.452 1.00 91.06 224 LEU A CA 1
ATOM 1784 C C . LEU A 1 224 ? -24.579 -2.021 33.930 1.00 91.06 224 LEU A C 1
ATOM 1786 O O . LEU A 1 224 ? -23.670 -1.448 33.330 1.00 91.06 224 LEU A O 1
ATOM 1790 N N . LEU A 1 225 ? -25.657 -2.510 33.310 1.00 92.06 225 LEU A N 1
ATOM 1791 C CA . LEU A 1 225 ? -25.854 -2.444 31.859 1.00 92.06 225 LEU A CA 1
ATOM 1792 C C . LEU A 1 225 ? -25.925 -1.003 31.337 1.00 92.06 225 LEU A C 1
ATOM 1794 O O . LEU A 1 225 ? -25.421 -0.745 30.240 1.00 92.06 225 LEU A O 1
ATOM 1798 N N . GLU A 1 226 ? -26.487 -0.085 32.124 1.00 93.94 226 GLU A N 1
ATOM 1799 C CA . GLU A 1 226 ? -26.561 1.356 31.835 1.00 93.94 226 GLU A CA 1
ATOM 1800 C C . GLU A 1 226 ? -25.273 2.114 32.193 1.00 93.94 226 GLU A C 1
ATOM 1802 O O . GLU A 1 226 ? -25.050 3.242 31.753 1.00 93.94 226 GLU A O 1
ATOM 1807 N N . THR A 1 227 ? -24.372 1.502 32.960 1.00 94.31 227 THR A N 1
ATOM 1808 C CA . THR A 1 227 ? -23.113 2.141 33.340 1.00 94.31 227 THR A CA 1
ATOM 1809 C C . THR A 1 227 ? -22.163 2.224 32.144 1.00 94.31 227 THR A C 1
ATOM 1811 O O . THR A 1 227 ? -21.859 1.226 31.481 1.00 94.31 227 THR A O 1
ATOM 1814 N N . LYS A 1 228 ? -21.605 3.418 31.893 1.00 93.62 228 LYS A N 1
ATOM 1815 C CA . LYS A 1 228 ? -20.553 3.612 30.884 1.00 93.62 228 LYS A CA 1
ATOM 1816 C C . LYS A 1 228 ? -19.330 2.752 31.215 1.00 93.62 228 LYS A C 1
ATOM 1818 O O . LYS A 1 228 ? -18.729 2.895 32.287 1.00 93.62 228 LYS A O 1
ATOM 1823 N N . LYS A 1 229 ? -18.923 1.889 30.278 1.00 93.00 229 LYS A N 1
ATOM 1824 C CA . LYS A 1 229 ? -17.729 1.056 30.433 1.00 93.00 229 LYS A CA 1
ATOM 1825 C C . LYS A 1 229 ? -16.498 1.953 30.570 1.00 93.00 229 LYS A C 1
ATOM 1827 O O . LYS A 1 229 ? -16.275 2.856 29.767 1.00 93.00 229 LYS A O 1
ATOM 1832 N N . ARG A 1 230 ? -15.681 1.689 31.589 1.00 90.12 230 ARG A N 1
ATOM 1833 C CA . ARG A 1 230 ? -14.428 2.416 31.831 1.00 90.12 230 ARG A CA 1
ATOM 1834 C C . ARG A 1 230 ? -13.261 1.729 31.139 1.00 90.12 230 ARG A C 1
ATOM 1836 O O . ARG A 1 230 ? -13.276 0.514 30.928 1.00 90.12 230 ARG A O 1
ATOM 1843 N N . MET A 1 231 ? -12.229 2.508 30.830 1.00 91.81 231 MET A N 1
ATOM 1844 C CA . MET A 1 231 ? -10.983 1.948 30.332 1.00 91.81 231 MET A CA 1
ATOM 1845 C C . MET A 1 231 ? -10.271 1.202 31.462 1.00 91.81 231 MET A C 1
ATOM 1847 O O . MET A 1 231 ? -9.939 1.781 32.493 1.00 91.81 231 MET A O 1
ATOM 1851 N N . GLY A 1 232 ? -10.075 -0.101 31.277 1.00 92.00 232 GLY A N 1
ATOM 1852 C CA . GLY A 1 232 ? -9.340 -0.959 32.204 1.00 92.00 232 GLY A CA 1
ATOM 1853 C C . GLY A 1 232 ? -8.230 -1.730 31.487 1.00 92.00 232 GLY A C 1
ATOM 1854 O O . GLY A 1 232 ? -8.220 -1.765 30.251 1.00 92.00 232 GLY A O 1
ATOM 1855 N N . PRO A 1 233 ? -7.326 -2.402 32.224 1.00 93.38 233 PRO A N 1
ATOM 1856 C CA . PRO A 1 233 ? -6.164 -3.080 31.644 1.00 93.38 233 PRO A CA 1
ATOM 1857 C C . PRO A 1 233 ? -6.517 -4.067 30.524 1.00 93.38 233 PRO A C 1
ATOM 1859 O O . PRO A 1 233 ? -5.913 -4.034 29.458 1.00 93.38 233 PRO A O 1
ATOM 1862 N N . ALA A 1 234 ? -7.564 -4.879 30.706 1.00 91.81 234 ALA A N 1
ATOM 1863 C CA . ALA A 1 234 ? -8.014 -5.823 29.680 1.00 91.81 234 ALA A CA 1
ATOM 1864 C C . ALA A 1 234 ? -8.496 -5.126 28.392 1.00 91.81 234 ALA A C 1
ATOM 1866 O O . ALA A 1 234 ? -8.273 -5.625 27.292 1.00 91.81 234 ALA A O 1
ATOM 1867 N N . THR A 1 235 ? -9.119 -3.947 28.509 1.00 91.81 235 THR A N 1
ATOM 1868 C CA . THR A 1 235 ? -9.567 -3.180 27.334 1.00 91.81 235 THR A CA 1
ATOM 1869 C C . THR A 1 235 ? -8.388 -2.504 26.633 1.00 91.81 235 THR A C 1
ATOM 1871 O O . THR A 1 235 ? -8.357 -2.494 25.408 1.00 91.81 235 THR A O 1
ATOM 1874 N N . HIS A 1 236 ? -7.376 -2.034 27.375 1.00 93.50 236 HIS A N 1
ATOM 1875 C CA . HIS A 1 236 ? -6.112 -1.575 26.783 1.00 93.50 236 HIS A CA 1
ATOM 1876 C C . HIS A 1 236 ? -5.408 -2.683 26.003 1.00 93.50 236 HIS A C 1
ATOM 1878 O O . HIS A 1 236 ? -4.947 -2.446 24.891 1.00 93.50 236 HIS A O 1
ATOM 1884 N N . VAL A 1 237 ? -5.363 -3.902 26.546 1.00 94.25 237 VAL A N 1
ATOM 1885 C CA . VAL A 1 237 ? -4.785 -5.053 25.839 1.00 94.25 237 VAL A CA 1
ATOM 1886 C C . VAL A 1 237 ? -5.552 -5.346 24.548 1.00 94.25 237 VAL A C 1
ATOM 1888 O O . VAL A 1 237 ? -4.924 -5.590 23.521 1.00 94.25 237 VAL A O 1
ATOM 1891 N N . GLY A 1 238 ? -6.888 -5.279 24.573 1.00 92.81 238 GLY A N 1
ATOM 1892 C CA . GLY A 1 238 ? -7.718 -5.436 23.375 1.00 92.81 238 GLY A CA 1
ATOM 1893 C C . GLY A 1 238 ? -7.458 -4.360 22.316 1.00 92.81 238 GLY A C 1
ATOM 1894 O O . GLY A 1 238 ? -7.260 -4.693 21.151 1.00 92.81 238 GLY A O 1
ATOM 1895 N N . LEU A 1 239 ? -7.380 -3.090 22.724 1.00 93.69 239 LEU A N 1
ATOM 1896 C CA . LEU A 1 239 ? -7.056 -1.971 21.832 1.00 93.69 239 LEU A CA 1
ATOM 1897 C C . LEU A 1 239 ? -5.665 -2.139 21.204 1.00 93.69 239 LEU A C 1
ATOM 1899 O O . LEU A 1 239 ? -5.520 -2.078 19.988 1.00 93.69 239 LEU A O 1
ATOM 1903 N N . ASN A 1 240 ? -4.653 -2.437 22.020 1.00 94.06 240 ASN A N 1
ATOM 1904 C CA . ASN A 1 240 ? -3.294 -2.670 21.534 1.00 94.06 240 ASN A CA 1
ATOM 1905 C C . ASN A 1 240 ? -3.231 -3.879 20.596 1.00 94.06 240 ASN A C 1
ATOM 1907 O O . ASN A 1 240 ? -2.471 -3.868 19.635 1.00 94.06 240 ASN A O 1
ATOM 1911 N N . ARG A 1 241 ? -4.031 -4.924 20.846 1.00 94.25 241 ARG A N 1
ATOM 1912 C CA . ARG A 1 241 ? -4.121 -6.077 19.946 1.00 94.25 241 ARG A CA 1
ATOM 1913 C C . ARG A 1 241 ? -4.689 -5.687 18.582 1.00 94.25 241 ARG A C 1
ATOM 1915 O O . ARG A 1 241 ? -4.147 -6.153 17.588 1.00 94.25 241 ARG A O 1
ATOM 1922 N N . ALA A 1 242 ? -5.726 -4.849 18.539 1.00 95.25 242 ALA A N 1
ATOM 1923 C CA . ALA A 1 242 ? -6.281 -4.328 17.290 1.00 95.25 242 ALA A CA 1
ATOM 1924 C C . ALA A 1 242 ? -5.245 -3.520 16.504 1.00 95.25 242 ALA A C 1
ATOM 1926 O O . ALA A 1 242 ? -5.013 -3.801 15.332 1.00 95.25 242 ALA A O 1
ATOM 1927 N N . LEU A 1 243 ? -4.550 -2.599 17.173 1.00 96.06 243 LEU A N 1
ATOM 1928 C CA . LEU A 1 243 ? -3.493 -1.796 16.558 1.00 96.06 243 LEU A CA 1
ATOM 1929 C C . LEU A 1 243 ? -2.331 -2.661 16.047 1.00 96.06 243 LEU A C 1
ATOM 1931 O O . LEU A 1 243 ? -1.866 -2.462 14.933 1.00 96.06 243 LEU A O 1
ATOM 1935 N N . LEU A 1 244 ? -1.902 -3.669 16.815 1.00 95.44 244 LEU A N 1
ATOM 1936 C CA . LEU A 1 244 ? -0.839 -4.593 16.401 1.00 95.44 244 LEU A CA 1
ATOM 1937 C C . LEU A 1 244 ? -1.251 -5.486 15.226 1.00 95.44 244 LEU A C 1
ATOM 1939 O O . LEU A 1 244 ? -0.430 -5.754 14.348 1.00 95.44 244 LEU A O 1
ATOM 1943 N N . ASP A 1 245 ? -2.489 -5.983 15.210 1.00 96.06 245 ASP A N 1
ATOM 1944 C CA . ASP A 1 245 ? -2.994 -6.777 14.089 1.00 96.06 245 ASP A CA 1
ATOM 1945 C C . ASP A 1 245 ? -3.104 -5.918 12.827 1.00 96.06 245 ASP A C 1
ATOM 1947 O O . ASP A 1 245 ? -2.674 -6.346 11.757 1.00 96.06 245 ASP A O 1
ATOM 1951 N N . PHE A 1 246 ? -3.589 -4.684 12.954 1.00 96.44 246 PHE A N 1
ATOM 1952 C CA . PHE A 1 246 ? -3.639 -3.748 11.843 1.00 96.44 246 PHE A CA 1
ATOM 1953 C C . PHE A 1 246 ? -2.235 -3.412 11.322 1.00 96.44 246 PHE A C 1
ATOM 1955 O O . PHE A 1 246 ? -1.922 -3.727 10.172 1.00 96.44 246 PHE A O 1
ATOM 1962 N N . SER A 1 247 ? -1.358 -2.860 12.166 1.00 96.00 247 SER A N 1
ATOM 1963 C CA . SER A 1 247 ? -0.066 -2.327 11.727 1.00 96.00 247 SER A CA 1
ATOM 1964 C C . SER A 1 247 ? 0.925 -3.404 11.295 1.00 96.00 247 SER A C 1
ATOM 1966 O O . SER A 1 247 ? 1.650 -3.212 10.320 1.00 96.00 247 SER A O 1
ATOM 1968 N N . ASN A 1 248 ? 0.975 -4.545 11.991 1.00 95.06 248 ASN A N 1
ATOM 1969 C CA . ASN A 1 248 ? 2.021 -5.548 11.762 1.00 95.06 248 ASN A CA 1
ATOM 1970 C C . ASN A 1 248 ? 1.563 -6.708 10.876 1.00 95.06 248 ASN A C 1
ATOM 1972 O O . ASN A 1 248 ? 2.405 -7.484 10.428 1.00 95.06 248 ASN A O 1
ATOM 1976 N N . ARG A 1 249 ? 0.251 -6.887 10.668 1.00 95.00 249 ARG A N 1
ATOM 1977 C CA . ARG A 1 249 ? -0.290 -8.005 9.876 1.00 95.00 249 ARG A CA 1
ATOM 1978 C C . ARG A 1 249 ? -1.050 -7.500 8.660 1.00 95.00 249 ARG A C 1
ATOM 1980 O O . ARG A 1 249 ? -0.623 -7.765 7.540 1.00 95.00 249 ARG A O 1
ATOM 1987 N N . LEU A 1 250 ? -2.133 -6.754 8.873 1.00 96.38 250 LEU A N 1
ATOM 1988 C CA . LEU A 1 250 ? -3.029 -6.348 7.789 1.00 96.38 250 LEU A CA 1
ATOM 1989 C C . LEU A 1 250 ? -2.365 -5.344 6.843 1.00 96.38 250 LEU A C 1
ATOM 1991 O O . LEU A 1 250 ? -2.419 -5.545 5.635 1.00 96.38 250 LEU A O 1
ATOM 1995 N N . VAL A 1 251 ? -1.687 -4.312 7.355 1.00 97.38 251 VAL A N 1
ATOM 1996 C CA . VAL A 1 251 ? -1.026 -3.299 6.513 1.00 97.38 251 VAL A CA 1
ATOM 1997 C C . VAL A 1 251 ? 0.070 -3.908 5.622 1.00 97.38 251 VAL A C 1
ATOM 1999 O O . VAL A 1 251 ? 0.006 -3.684 4.410 1.00 97.38 251 VAL A O 1
ATOM 2002 N N . PRO A 1 252 ? 1.029 -4.715 6.131 1.00 96.19 252 PRO A N 1
ATOM 2003 C CA . PRO A 1 252 ? 2.016 -5.385 5.282 1.00 96.19 252 PRO A CA 1
ATOM 2004 C C . PRO A 1 252 ? 1.388 -6.337 4.269 1.00 96.19 252 PRO A C 1
ATOM 2006 O O . PRO A 1 252 ? 1.776 -6.330 3.104 1.00 96.19 252 PRO A O 1
ATOM 2009 N N . TYR A 1 253 ? 0.386 -7.118 4.679 1.00 96.94 253 TYR A N 1
ATOM 2010 C CA . TYR A 1 253 ? -0.297 -8.036 3.773 1.00 96.94 253 TYR A CA 1
ATOM 2011 C C . TYR A 1 253 ? -1.017 -7.289 2.643 1.00 96.94 253 TYR A C 1
ATOM 2013 O O . TYR A 1 253 ? -0.794 -7.572 1.467 1.00 96.94 253 TYR A O 1
ATOM 2021 N N . ILE A 1 254 ? -1.829 -6.284 2.979 1.00 97.06 254 ILE A N 1
ATOM 2022 C CA . ILE A 1 254 ? -2.553 -5.480 1.992 1.00 97.06 254 ILE A CA 1
ATOM 2023 C C . ILE A 1 254 ? -1.551 -4.802 1.051 1.00 97.06 254 ILE A C 1
ATOM 2025 O O . ILE A 1 254 ? -1.670 -4.913 -0.164 1.00 97.06 254 ILE A O 1
ATOM 2029 N N . THR A 1 255 ? -0.529 -4.145 1.593 1.00 97.19 255 THR A N 1
ATOM 2030 C CA . THR A 1 255 ? 0.397 -3.334 0.793 1.00 97.19 255 THR A CA 1
ATOM 2031 C C . THR A 1 255 ? 1.323 -4.176 -0.084 1.00 97.19 255 THR A C 1
ATOM 2033 O O . THR A 1 255 ? 1.503 -3.839 -1.250 1.00 97.19 255 THR A O 1
ATOM 2036 N N . GLU A 1 256 ? 1.915 -5.246 0.457 1.00 95.81 256 GLU A N 1
ATOM 2037 C CA . GLU A 1 256 ? 3.033 -5.957 -0.187 1.00 95.81 256 GLU A CA 1
ATOM 2038 C C . GLU A 1 256 ? 2.667 -7.332 -0.763 1.00 95.81 256 GLU A C 1
ATOM 2040 O O . GLU A 1 256 ? 3.427 -7.863 -1.574 1.00 95.81 256 GLU A O 1
ATOM 2045 N N . LYS A 1 257 ? 1.545 -7.937 -0.338 1.00 95.44 257 LYS A N 1
ATOM 2046 C CA . LYS A 1 257 ? 1.066 -9.241 -0.842 1.00 95.44 257 LYS A CA 1
ATOM 2047 C C . LYS A 1 257 ? -0.163 -9.089 -1.734 1.00 95.44 257 LYS A C 1
ATOM 2049 O O . LYS A 1 257 ? -0.212 -9.670 -2.817 1.00 95.44 257 LYS A O 1
ATOM 2054 N N . ARG A 1 258 ? -1.140 -8.282 -1.315 1.00 95.31 258 ARG A N 1
ATOM 2055 C CA . ARG A 1 258 ? -2.361 -8.020 -2.091 1.00 95.31 258 ARG A CA 1
ATOM 2056 C C . ARG A 1 258 ? -2.141 -6.979 -3.186 1.00 95.31 258 ARG A C 1
ATOM 2058 O O . ARG A 1 258 ? -2.657 -7.164 -4.284 1.00 95.31 258 ARG A O 1
ATOM 2065 N N . PHE A 1 259 ? -1.355 -5.936 -2.943 1.00 97.19 259 PHE A N 1
ATOM 2066 C CA . PHE A 1 259 ? -1.010 -4.916 -3.940 1.00 97.19 259 PHE A CA 1
ATOM 2067 C C . PHE A 1 259 ? 0.487 -4.931 -4.278 1.00 97.19 259 PHE A C 1
ATOM 2069 O O . PHE A 1 259 ? 1.276 -5.648 -3.666 1.00 97.19 259 PHE A O 1
ATOM 2076 N N . CYS A 1 260 ? 0.880 -4.169 -5.299 1.00 96.81 260 CYS A N 1
ATOM 2077 C CA . CYS A 1 260 ? 2.269 -4.016 -5.734 1.00 96.81 260 CYS A CA 1
ATOM 2078 C C . CYS A 1 260 ? 2.938 -2.831 -5.017 1.00 96.81 260 CYS A C 1
ATOM 2080 O O . CYS A 1 260 ? 3.626 -2.028 -5.644 1.00 96.81 260 CYS A O 1
ATOM 2082 N N . GLY A 1 261 ? 2.695 -2.684 -3.714 1.00 96.25 261 GLY A N 1
ATOM 2083 C CA . GLY A 1 261 ? 3.230 -1.598 -2.902 1.00 96.25 261 GLY A CA 1
ATOM 2084 C C . GLY A 1 261 ? 4.391 -2.021 -2.006 1.00 96.25 261 GLY A C 1
ATOM 2085 O O . GLY A 1 261 ? 4.773 -3.190 -1.924 1.00 96.25 261 GLY A O 1
ATOM 2086 N N . LYS A 1 262 ? 4.933 -1.035 -1.292 1.00 96.06 262 LYS A N 1
ATOM 2087 C CA . LYS A 1 262 ? 5.926 -1.221 -0.236 1.00 96.06 262 LYS A CA 1
ATOM 2088 C C . LYS A 1 262 ? 5.536 -0.410 0.994 1.00 96.06 262 LYS A C 1
ATOM 2090 O O . LYS A 1 262 ? 5.208 0.775 0.883 1.00 96.06 262 LYS A O 1
ATOM 2095 N N . VAL A 1 263 ? 5.585 -1.037 2.168 1.00 96.50 263 VAL A N 1
ATOM 2096 C CA . VAL A 1 263 ? 5.397 -0.321 3.434 1.00 96.50 263 VAL A CA 1
ATOM 2097 C C . VAL A 1 263 ? 6.683 0.438 3.752 1.00 96.50 263 VAL A C 1
ATOM 2099 O O . VAL A 1 263 ? 7.764 -0.146 3.772 1.00 96.50 263 VAL A O 1
ATOM 2102 N N . VAL A 1 264 ? 6.570 1.741 4.008 1.00 95.06 264 VAL A N 1
ATOM 2103 C CA . VAL A 1 264 ? 7.680 2.550 4.533 1.00 95.06 264 VAL A CA 1
ATOM 2104 C C . VAL A 1 264 ? 7.627 2.591 6.055 1.00 95.06 264 VAL A C 1
ATOM 2106 O O . VAL A 1 264 ? 8.649 2.455 6.721 1.00 95.06 264 VAL A O 1
ATOM 2109 N N . TYR A 1 265 ? 6.427 2.764 6.608 1.00 95.25 265 TYR A N 1
ATOM 2110 C CA . TYR A 1 265 ? 6.178 2.782 8.042 1.00 95.25 265 TYR A CA 1
ATOM 2111 C C . TYR A 1 265 ? 4.776 2.251 8.342 1.00 95.25 265 TYR A C 1
ATOM 2113 O O . TYR A 1 265 ? 3.841 2.486 7.581 1.00 95.25 265 TYR A O 1
ATOM 2121 N N . SER A 1 266 ? 4.630 1.524 9.444 1.00 95.44 266 SER A N 1
ATOM 2122 C CA . SER A 1 266 ? 3.336 1.053 9.935 1.00 95.44 266 SER A CA 1
ATOM 2123 C C . SER A 1 266 ? 3.446 0.815 11.436 1.00 95.44 266 SER A C 1
ATOM 2125 O O . SER A 1 266 ? 4.075 -0.154 11.869 1.00 95.44 266 SER A O 1
ATOM 2127 N N . GLY A 1 267 ? 2.899 1.727 12.233 1.00 94.19 267 GLY A N 1
ATOM 2128 C CA . GLY A 1 267 ? 3.059 1.734 13.682 1.00 94.19 267 GLY A CA 1
ATOM 2129 C C . GLY A 1 267 ? 1.762 2.098 14.381 1.00 94.19 267 GLY A C 1
ATOM 2130 O O . GLY A 1 267 ? 1.425 3.267 14.492 1.00 94.19 267 GLY A O 1
ATOM 2131 N N . GLY A 1 268 ? 1.054 1.090 14.893 1.00 92.38 268 GLY A N 1
ATOM 2132 C CA . GLY A 1 268 ? -0.234 1.300 15.544 1.00 92.38 268 GLY A CA 1
ATOM 2133 C C . GLY A 1 268 ? -1.295 1.771 14.551 1.00 92.38 268 GLY A C 1
ATOM 2134 O O . GLY A 1 268 ? -1.812 0.966 13.783 1.00 92.38 268 GLY A O 1
ATOM 2135 N N . ASP A 1 269 ? -1.638 3.051 14.601 1.00 93.81 269 ASP A N 1
ATOM 2136 C CA . ASP A 1 269 ? -2.622 3.703 13.738 1.00 93.81 269 ASP A CA 1
ATOM 2137 C C . ASP A 1 269 ? -2.004 4.476 12.563 1.00 93.81 269 ASP A C 1
ATOM 2139 O O . ASP A 1 269 ? -2.680 4.697 11.558 1.00 93.81 269 ASP A O 1
ATOM 2143 N N . ASP A 1 270 ? -0.719 4.816 12.650 1.00 93.44 270 ASP A N 1
ATOM 2144 C CA . ASP A 1 270 ? 0.008 5.531 11.605 1.00 93.44 270 ASP A CA 1
ATOM 2145 C C . ASP A 1 270 ? 0.515 4.576 10.513 1.00 93.44 270 ASP A C 1
ATOM 2147 O O . ASP A 1 270 ? 1.203 3.585 10.786 1.00 93.44 270 ASP A O 1
ATOM 2151 N N . VAL A 1 271 ? 0.238 4.903 9.248 1.00 95.38 271 VAL A N 1
ATOM 2152 C CA . VAL A 1 271 ? 0.655 4.120 8.075 1.00 95.38 271 VAL A CA 1
ATOM 2153 C C . VAL A 1 271 ? 1.278 5.025 7.022 1.00 95.38 271 VAL A C 1
ATOM 2155 O O . VAL A 1 271 ? 0.685 6.014 6.605 1.00 95.38 271 VAL A O 1
ATOM 2158 N N . MET A 1 272 ? 2.451 4.642 6.519 1.00 96.19 272 MET A N 1
ATOM 2159 C CA . MET A 1 272 ? 3.080 5.244 5.349 1.00 96.19 272 MET A CA 1
ATOM 2160 C C . MET A 1 272 ? 3.448 4.163 4.335 1.00 96.19 272 MET A C 1
ATOM 2162 O O . MET A 1 272 ? 4.277 3.292 4.606 1.00 96.19 272 MET A O 1
ATOM 2166 N N . ALA A 1 273 ? 2.854 4.235 3.149 1.00 96.69 273 ALA A N 1
ATOM 2167 C CA . ALA A 1 273 ? 3.044 3.254 2.088 1.00 96.69 273 ALA A CA 1
ATOM 2168 C C . ALA A 1 273 ? 3.265 3.934 0.737 1.00 96.69 273 ALA A C 1
ATOM 2170 O O . ALA A 1 273 ? 2.724 5.009 0.469 1.00 96.69 273 ALA A O 1
ATOM 2171 N N . VAL A 1 274 ? 4.048 3.282 -0.122 1.00 96.94 274 VAL A N 1
ATOM 2172 C CA . VAL A 1 274 ? 4.240 3.681 -1.519 1.00 96.94 274 VAL A CA 1
ATOM 2173 C C . VAL A 1 274 ? 3.701 2.607 -2.448 1.00 96.94 274 VAL A C 1
ATOM 2175 O O . VAL A 1 274 ? 3.819 1.417 -2.162 1.00 96.94 274 VAL A O 1
ATOM 2178 N N . LEU A 1 275 ? 3.091 3.021 -3.552 1.00 96.31 275 LEU A N 1
ATOM 2179 C CA . LEU A 1 275 ? 2.412 2.117 -4.471 1.00 96.31 275 LEU A CA 1
ATOM 2180 C C . LEU A 1 275 ? 2.367 2.677 -5.900 1.00 96.31 275 LEU A C 1
ATOM 2182 O O . LEU A 1 275 ? 2.451 3.898 -6.085 1.00 96.31 275 LEU A O 1
ATOM 2186 N N . PRO A 1 276 ? 2.225 1.806 -6.912 1.00 95.81 276 PRO A N 1
ATOM 2187 C CA . PRO A 1 276 ? 1.867 2.216 -8.262 1.00 95.81 276 PRO A CA 1
ATOM 2188 C C . PRO A 1 276 ? 0.486 2.885 -8.275 1.00 95.81 276 PRO A C 1
ATOM 2190 O O . PRO A 1 276 ? -0.378 2.602 -7.437 1.00 95.81 276 PRO A O 1
ATOM 2193 N N . LEU A 1 277 ? 0.277 3.799 -9.224 1.00 93.69 277 LEU A N 1
ATOM 2194 C CA . LEU A 1 277 ? -0.944 4.605 -9.304 1.00 93.69 277 LEU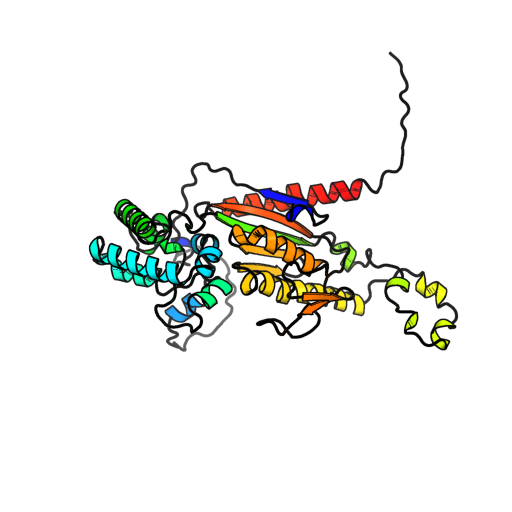 A CA 1
ATOM 2195 C C . LEU A 1 277 ? -2.201 3.754 -9.525 1.00 93.69 277 LEU A C 1
ATOM 2197 O O . LEU A 1 277 ? -3.265 4.074 -8.994 1.00 93.69 277 LEU A O 1
ATOM 2201 N N . GLU A 1 278 ? -2.072 2.666 -10.274 1.00 93.31 278 GLU A N 1
ATOM 2202 C CA . GLU A 1 278 ? -3.155 1.754 -10.631 1.00 93.31 278 GLU A CA 1
ATOM 2203 C C . GLU A 1 278 ? -3.773 1.073 -9.401 1.00 93.31 278 GLU A C 1
ATOM 2205 O O . GLU A 1 278 ? -4.981 0.840 -9.366 1.00 93.31 278 GLU A O 1
ATOM 2210 N N . ASP A 1 279 ? -2.967 0.806 -8.368 1.00 95.56 279 ASP A N 1
ATOM 2211 C CA . ASP A 1 279 ? -3.410 0.109 -7.155 1.00 95.56 279 ASP A CA 1
ATOM 2212 C C . ASP A 1 279 ? -4.123 1.031 -6.157 1.00 95.56 279 ASP A C 1
ATOM 2214 O O . ASP A 1 279 ? -4.837 0.557 -5.271 1.00 95.56 279 ASP A O 1
ATOM 2218 N N . LEU A 1 280 ? -3.966 2.352 -6.293 1.00 94.75 280 LEU A N 1
ATOM 2219 C CA . LEU A 1 280 ? -4.410 3.326 -5.296 1.00 94.75 280 LEU A CA 1
ATOM 2220 C C . LEU A 1 280 ? -5.894 3.205 -4.902 1.00 94.75 280 LEU A C 1
ATOM 2222 O O . LEU A 1 280 ? -6.176 3.187 -3.701 1.00 94.75 280 LEU A O 1
ATOM 2226 N N . PRO A 1 281 ? -6.869 3.132 -5.828 1.00 93.44 281 PRO A N 1
ATOM 2227 C CA . PRO A 1 281 ? -8.280 3.140 -5.442 1.00 93.44 281 PRO A CA 1
ATOM 2228 C C . PRO A 1 281 ? -8.676 1.929 -4.584 1.00 93.44 281 PRO A C 1
ATOM 2230 O O . PRO A 1 281 ? -9.365 2.091 -3.573 1.00 93.44 281 PRO A O 1
ATOM 2233 N N . GLU A 1 282 ? -8.223 0.736 -4.970 1.00 94.81 282 GLU A N 1
ATOM 2234 C CA . GLU A 1 282 ? -8.522 -0.523 -4.279 1.00 94.81 282 GLU A CA 1
ATOM 2235 C C . GLU A 1 282 ? -7.707 -0.682 -2.994 1.00 94.81 282 GLU A C 1
ATOM 2237 O O . GLU A 1 282 ? -8.224 -1.190 -1.993 1.00 94.81 282 GLU A O 1
ATOM 2242 N N . PHE A 1 283 ? -6.475 -0.167 -2.979 1.00 96.69 283 PHE A N 1
ATOM 2243 C CA . PHE A 1 283 ? -5.656 -0.078 -1.777 1.00 96.69 283 PHE A CA 1
ATOM 2244 C C . PHE A 1 283 ? -6.359 0.728 -0.683 1.00 96.69 283 PHE A C 1
ATOM 2246 O O . PHE A 1 283 ? -6.517 0.242 0.435 1.00 96.69 283 PHE A O 1
ATOM 2253 N N . LEU A 1 284 ? -6.867 1.922 -1.011 1.00 94.81 284 LEU A N 1
ATOM 2254 C CA . LEU A 1 284 ? -7.582 2.761 -0.046 1.00 94.81 284 LEU A CA 1
ATOM 2255 C C . LEU A 1 284 ? -8.857 2.077 0.462 1.00 94.81 284 LEU A C 1
ATOM 2257 O O . LEU A 1 284 ? -9.158 2.138 1.646 1.00 94.81 284 LEU A O 1
ATOM 2261 N N . ARG A 1 285 ? -9.626 1.399 -0.394 1.00 94.06 285 ARG A N 1
ATOM 2262 C CA . ARG A 1 285 ? -10.823 0.672 0.067 1.00 94.06 285 ARG A CA 1
ATOM 2263 C C . ARG A 1 285 ? -10.460 -0.490 0.993 1.00 94.06 285 ARG A C 1
ATOM 2265 O O . ARG A 1 285 ? -11.097 -0.656 2.030 1.00 94.06 285 ARG A O 1
ATOM 2272 N N . SER A 1 286 ? -9.420 -1.244 0.646 1.00 96.00 286 SER A N 1
ATOM 2273 C CA . SER A 1 286 ? -8.938 -2.378 1.441 1.00 96.00 286 SER A CA 1
ATOM 2274 C C . SER A 1 286 ? -8.418 -1.930 2.804 1.00 96.00 286 SER A C 1
ATOM 2276 O O . SER A 1 286 ? -8.793 -2.504 3.822 1.00 96.00 286 SER A O 1
ATOM 2278 N N . LEU A 1 287 ? -7.609 -0.865 2.838 1.00 95.81 287 LEU A N 1
ATOM 2279 C CA . LEU A 1 287 ? -7.077 -0.302 4.076 1.00 95.81 287 LEU A CA 1
ATOM 2280 C C . LEU A 1 287 ? -8.211 0.178 4.997 1.00 95.81 287 LEU A C 1
ATOM 2282 O O . LEU A 1 287 ? -8.147 -0.026 6.208 1.00 95.81 287 LEU A O 1
ATOM 2286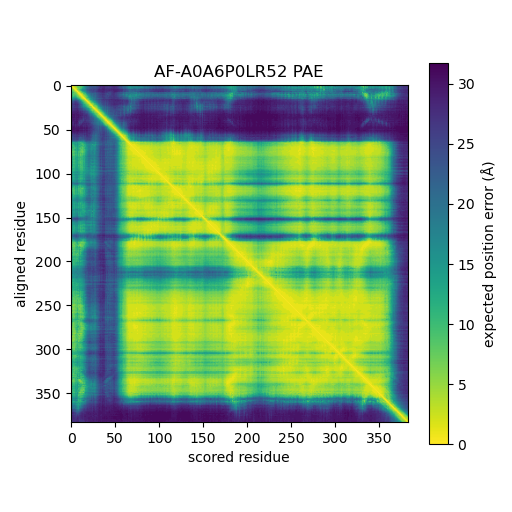 N N . ARG A 1 288 ? -9.293 0.732 4.425 1.00 92.44 288 ARG A N 1
ATOM 2287 C CA . ARG A 1 288 ? -10.501 1.138 5.169 1.00 92.44 288 ARG A CA 1
ATOM 2288 C C . ARG A 1 288 ? -11.170 -0.022 5.829 1.00 92.44 288 ARG A C 1
ATOM 2290 O O . ARG A 1 288 ? -11.469 0.025 7.020 1.00 92.44 288 ARG A O 1
ATOM 2297 N N . ALA A 1 289 ? -11.468 -1.018 5.013 1.00 93.69 289 ALA A N 1
ATOM 2298 C CA . ALA A 1 289 ? -12.219 -2.161 5.454 1.00 93.69 289 ALA A CA 1
ATOM 2299 C C . ALA A 1 289 ? -11.445 -2.899 6.554 1.00 93.69 289 ALA A C 1
ATOM 2301 O O .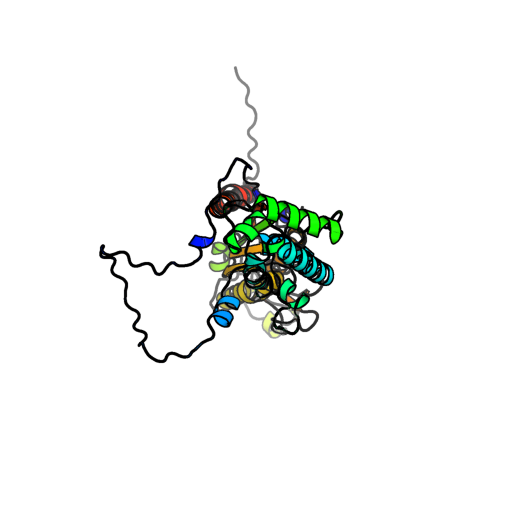 ALA A 1 289 ? -12.038 -3.226 7.577 1.00 93.69 289 ALA A O 1
ATOM 2302 N N . ALA A 1 290 ? -10.119 -2.992 6.423 1.00 95.44 290 ALA A N 1
ATOM 2303 C CA . ALA A 1 290 ? -9.230 -3.533 7.445 1.00 95.44 290 ALA A CA 1
ATOM 2304 C C . ALA A 1 290 ? -9.240 -2.729 8.757 1.00 95.44 290 ALA A C 1
ATOM 2306 O O . ALA A 1 290 ? -9.248 -3.315 9.838 1.00 95.44 290 ALA A O 1
ATOM 2307 N N . TRP A 1 291 ? -9.254 -1.394 8.678 1.00 94.69 291 TRP A N 1
ATOM 2308 C CA . TRP A 1 291 ? -9.252 -0.520 9.855 1.00 94.69 291 TRP A CA 1
ATOM 2309 C C . TRP A 1 291 ? -10.555 -0.617 10.656 1.00 94.69 291 TRP A C 1
ATOM 2311 O O . TRP A 1 291 ? -10.534 -0.881 11.859 1.00 94.69 291 TRP A O 1
ATOM 2321 N N . CYS A 1 292 ? -11.698 -0.436 9.988 1.00 91.81 292 CYS A N 1
ATOM 2322 C CA . CYS A 1 292 ? -13.011 -0.378 10.641 1.00 91.81 292 CYS A CA 1
ATOM 2323 C C . CYS A 1 292 ? -13.737 -1.733 10.731 1.00 91.81 292 CYS A C 1
ATOM 2325 O O . CYS A 1 292 ? -14.812 -1.813 11.324 1.00 91.81 292 CYS A O 1
ATOM 2327 N N . GLY A 1 293 ? -13.174 -2.795 10.149 1.00 92.31 293 GLY A N 1
ATOM 2328 C CA . GLY A 1 293 ? -13.797 -4.119 10.095 1.00 92.31 293 GLY A CA 1
ATOM 2329 C C . GLY A 1 293 ? -15.039 -4.182 9.206 1.00 92.31 293 GLY A C 1
ATOM 2330 O O . GLY A 1 293 ? -15.991 -4.881 9.545 1.00 92.31 293 GLY A O 1
ATOM 2331 N N . ALA A 1 294 ? -15.041 -3.442 8.095 1.00 92.25 294 ALA A N 1
ATOM 2332 C CA . ALA A 1 294 ? -16.111 -3.478 7.093 1.00 92.25 294 ALA A CA 1
ATOM 2333 C C . ALA A 1 294 ? -15.901 -4.607 6.065 1.00 92.25 294 ALA A C 1
ATOM 2335 O O . ALA A 1 294 ? -14.918 -5.341 6.129 1.00 92.25 294 ALA A O 1
ATOM 2336 N N . GLU A 1 295 ? -16.819 -4.744 5.107 1.00 93.94 295 GLU A N 1
ATOM 2337 C CA . GLU A 1 295 ? -16.702 -5.716 4.011 1.00 93.94 295 GLU A CA 1
ATOM 2338 C C . GLU A 1 295 ? -15.420 -5.515 3.192 1.00 93.94 295 GLU A C 1
ATOM 2340 O O . GLU A 1 295 ? -15.102 -4.394 2.781 1.00 93.94 295 GLU A O 1
ATOM 2345 N N . ASP A 1 296 ? -14.689 -6.608 2.952 1.00 95.19 29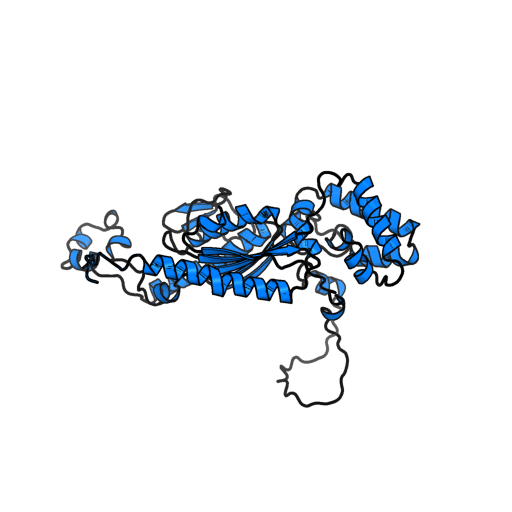6 ASP A N 1
ATOM 2346 C CA . ASP A 1 296 ? -13.456 -6.589 2.168 1.00 95.19 296 ASP A CA 1
ATOM 2347 C C . ASP A 1 296 ? -13.775 -6.476 0.667 1.00 95.19 296 ASP A C 1
ATOM 2349 O O . ASP A 1 296 ? -14.386 -7.392 0.111 1.00 95.19 296 ASP A O 1
ATOM 2353 N N . PRO A 1 297 ? -13.334 -5.412 -0.035 1.00 93.12 297 PRO A N 1
ATOM 2354 C CA . PRO A 1 297 ? -13.579 -5.270 -1.471 1.00 93.12 297 PRO A CA 1
ATOM 2355 C C . PRO A 1 297 ? -13.003 -6.421 -2.309 1.00 93.12 297 PRO A C 1
ATOM 2357 O O . PRO A 1 297 ? -13.527 -6.697 -3.385 1.00 93.12 297 PRO A O 1
ATOM 2360 N N . GLN A 1 298 ? -11.951 -7.092 -1.826 1.00 92.94 298 GLN A N 1
ATOM 2361 C CA . GLN A 1 298 ? -11.309 -8.217 -2.518 1.00 92.94 298 GLN A CA 1
ATOM 2362 C C . GLN A 1 298 ? -11.819 -9.589 -2.050 1.00 92.94 298 GLN A C 1
ATOM 2364 O O . GLN A 1 298 ? -11.384 -10.608 -2.577 1.00 92.94 298 GLN A O 1
ATOM 2369 N N . GLN A 1 299 ? -12.752 -9.626 -1.089 1.00 94.75 299 GLN A N 1
ATOM 2370 C CA . GLN A 1 299 ? -13.386 -10.850 -0.582 1.00 94.75 299 GLN A CA 1
ATOM 2371 C C . GLN A 1 299 ? -12.394 -11.923 -0.085 1.00 94.75 299 GLN A C 1
ATOM 2373 O O . GLN A 1 299 ? -12.709 -13.114 -0.081 1.00 94.75 299 GLN A O 1
ATOM 2378 N N . GLU A 1 300 ? -11.200 -11.531 0.369 1.00 94.88 300 GLU A N 1
ATOM 2379 C CA . GLU A 1 300 ? -10.260 -12.455 1.019 1.00 94.88 300 GLU A CA 1
ATOM 2380 C C . GLU A 1 300 ? -10.568 -12.587 2.515 1.00 94.88 300 GLU A C 1
ATOM 2382 O O . GLU A 1 300 ? -10.239 -13.605 3.128 1.00 94.88 300 GLU A O 1
ATOM 2387 N N . PHE A 1 301 ? -11.232 -11.578 3.088 1.00 95.81 301 PHE A N 1
ATOM 2388 C CA . PHE A 1 301 ? -11.712 -11.568 4.465 1.00 95.81 301 PHE A CA 1
ATOM 2389 C C . PHE A 1 301 ? -13.234 -11.435 4.529 1.00 95.81 301 PHE A C 1
ATOM 2391 O O . PHE A 1 301 ? -13.839 -10.757 3.700 1.00 95.81 301 PHE A O 1
ATOM 2398 N N . HIS A 1 302 ? -13.851 -12.024 5.555 1.00 95.12 302 HIS A N 1
ATOM 2399 C CA . HIS A 1 302 ? -15.234 -11.729 5.928 1.00 95.12 302 HIS A CA 1
ATOM 2400 C C . HIS A 1 302 ? -15.287 -11.034 7.300 1.00 95.12 302 HIS A C 1
ATOM 2402 O O . HIS A 1 302 ? -14.624 -11.478 8.250 1.00 95.12 302 HIS A O 1
ATOM 2408 N N . PRO A 1 303 ? -16.056 -9.941 7.442 1.00 93.88 303 PRO A N 1
ATOM 2409 C CA . PRO A 1 303 ? -16.211 -9.262 8.718 1.00 93.88 303 PRO A CA 1
ATOM 2410 C C . PRO A 1 303 ? -17.211 -10.001 9.616 1.00 93.88 303 PRO A C 1
ATOM 2412 O O . PRO A 1 303 ? -18.300 -10.387 9.194 1.00 93.88 303 PRO A O 1
ATOM 2415 N N . LYS A 1 304 ? -16.874 -10.179 10.896 1.00 89.44 304 LYS A N 1
ATOM 2416 C CA . LYS A 1 304 ? -17.812 -10.716 11.895 1.00 89.44 304 LYS A CA 1
ATOM 2417 C C . LYS A 1 304 ? -17.473 -10.202 13.288 1.00 89.44 304 LYS A C 1
ATOM 2419 O O . LYS A 1 304 ? -16.384 -10.436 13.795 1.00 89.44 304 LYS A O 1
ATOM 2424 N N . GLY A 1 305 ? -18.416 -9.503 13.923 1.00 82.06 305 GLY A N 1
ATOM 2425 C CA . GLY A 1 305 ? -18.279 -9.044 15.313 1.00 82.06 305 GLY A CA 1
ATOM 2426 C C . GLY A 1 305 ? -17.104 -8.089 15.570 1.00 82.06 305 GLY A C 1
ATOM 2427 O O . GLY A 1 305 ? -16.530 -8.132 16.652 1.00 82.06 305 GLY A O 1
ATOM 2428 N N . GLY A 1 306 ? -16.718 -7.263 14.588 1.00 83.25 306 GLY A N 1
ATOM 2429 C CA . GLY A 1 306 ? -15.558 -6.363 14.698 1.00 83.25 306 GLY A CA 1
ATOM 2430 C C . GLY A 1 306 ? -14.204 -7.037 14.442 1.00 83.25 306 GLY A C 1
ATOM 2431 O O . GLY A 1 306 ? -13.156 -6.443 14.701 1.00 83.25 306 GLY A O 1
ATOM 2432 N N . TYR A 1 307 ? -14.216 -8.262 13.924 1.00 91.56 307 TYR A N 1
ATOM 2433 C CA . TYR A 1 307 ? -13.031 -8.983 13.481 1.00 91.56 307 TYR A CA 1
ATOM 2434 C C . TYR A 1 307 ? -13.044 -9.178 11.971 1.00 91.56 307 TYR A C 1
ATOM 2436 O O . TYR A 1 307 ? -14.106 -9.265 11.352 1.00 91.56 307 TYR A O 1
ATOM 2444 N N . TRP A 1 308 ? -11.849 -9.325 11.415 1.00 93.94 308 TRP A N 1
ATOM 2445 C CA . TRP A 1 308 ? -11.616 -9.742 10.041 1.00 93.94 308 TRP A CA 1
ATOM 2446 C C . TRP A 1 308 ? -11.100 -11.174 10.014 1.00 93.94 308 TRP A C 1
ATOM 2448 O O . TRP A 1 308 ? -10.027 -11.468 10.545 1.00 93.94 308 TRP A O 1
ATOM 2458 N N . TYR A 1 309 ? -11.882 -12.071 9.420 1.00 95.31 309 TYR A N 1
ATOM 2459 C CA . TYR A 1 309 ? -11.549 -13.486 9.319 1.00 95.31 309 TYR A CA 1
ATOM 2460 C C . TYR A 1 309 ? -11.057 -13.804 7.912 1.00 95.31 309 TYR A C 1
ATOM 2462 O O . TYR A 1 309 ? -11.784 -13.509 6.962 1.00 95.31 309 TYR A O 1
ATOM 2470 N N . PRO A 1 310 ? -9.869 -14.406 7.754 1.00 95.31 310 PRO A N 1
ATOM 2471 C CA . PRO A 1 310 ? -9.429 -14.862 6.446 1.00 95.31 310 PRO A CA 1
ATOM 2472 C C . PRO A 1 310 ? -10.343 -16.000 5.962 1.00 95.31 310 PRO A C 1
ATOM 2474 O O . PRO A 1 310 ? -10.678 -16.910 6.720 1.00 95.31 310 PRO A O 1
ATOM 2477 N N . ASN A 1 311 ? -10.771 -15.942 4.699 1.00 93.56 311 ASN A N 1
ATOM 2478 C CA . ASN A 1 311 ? -11.624 -16.970 4.085 1.00 93.56 311 ASN A CA 1
ATOM 2479 C C . ASN A 1 311 ? -10.860 -18.270 3.791 1.00 93.56 311 ASN A C 1
ATOM 2481 O O . ASN A 1 311 ? -11.458 -19.337 3.663 1.00 93.56 311 ASN A O 1
ATOM 2485 N N . GLN A 1 312 ? -9.540 -18.169 3.677 1.00 93.38 312 GLN A N 1
ATOM 2486 C CA . GLN A 1 312 ? -8.607 -19.262 3.436 1.00 93.38 312 GLN A CA 1
ATOM 2487 C C . GLN A 1 312 ? -7.261 -18.924 4.077 1.00 93.38 312 GLN A C 1
ATOM 2489 O O . GLN A 1 312 ? -7.020 -17.774 4.436 1.00 93.38 312 GLN A O 1
ATOM 2494 N N . GLN A 1 313 ? -6.355 -19.893 4.181 1.00 92.88 313 GLN A N 1
ATOM 2495 C CA . GLN A 1 313 ? -5.005 -19.618 4.663 1.00 92.88 313 GLN A CA 1
ATOM 2496 C C . GLN A 1 313 ? -4.270 -18.683 3.687 1.00 92.88 313 GLN A C 1
ATOM 2498 O O . GLN A 1 313 ? -4.073 -19.022 2.520 1.00 92.88 313 GLN A O 1
ATOM 2503 N N . LEU A 1 314 ? -3.859 -17.510 4.174 1.00 92.69 314 LEU A N 1
ATOM 2504 C CA . LEU A 1 314 ? -3.146 -16.496 3.396 1.00 92.69 314 LEU A CA 1
ATOM 2505 C C . LEU A 1 314 ? -1.668 -16.472 3.792 1.00 92.69 314 LEU A C 1
ATOM 2507 O O . LEU A 1 314 ? -1.318 -16.464 4.974 1.00 92.69 314 LEU A O 1
ATOM 2511 N N . GLU A 1 315 ? -0.781 -16.454 2.800 1.00 88.56 315 GLU A N 1
ATOM 2512 C CA . GLU A 1 315 ? 0.662 -16.443 3.037 1.00 88.56 315 GLU A CA 1
ATOM 2513 C C . GLU A 1 315 ? 1.090 -15.184 3.812 1.00 88.56 315 GLU A C 1
ATOM 2515 O O . GLU A 1 315 ? 0.724 -14.058 3.473 1.00 88.56 315 GLU A O 1
ATOM 2520 N N . GLY A 1 316 ? 1.893 -15.368 4.862 1.00 84.38 316 GLY A N 1
ATOM 2521 C CA . GLY A 1 316 ? 2.375 -14.269 5.705 1.00 84.38 316 GLY A CA 1
ATOM 2522 C C . GLY A 1 316 ? 1.377 -13.792 6.767 1.00 84.38 316 GLY A C 1
ATOM 2523 O O . GLY A 1 316 ? 1.741 -12.961 7.606 1.00 84.38 316 GLY A O 1
ATOM 2524 N N . LEU A 1 317 ? 0.163 -14.351 6.805 1.00 91.81 317 LEU A N 1
ATOM 2525 C CA . LEU A 1 317 ? -0.829 -14.077 7.840 1.00 91.81 317 LEU A CA 1
ATOM 2526 C C . LEU A 1 317 ? -1.096 -15.307 8.722 1.00 91.81 317 LEU A C 1
ATOM 2528 O O . LEU A 1 317 ? -1.238 -16.420 8.220 1.00 91.81 317 LEU A O 1
ATOM 2532 N N . PRO A 1 318 ? -1.170 -15.135 10.055 1.00 89.81 318 PRO A N 1
ATOM 2533 C CA . PRO A 1 318 ? -1.665 -16.178 10.944 1.00 89.81 318 PRO A CA 1
ATOM 2534 C C . PRO A 1 318 ? -3.111 -16.563 10.612 1.00 89.81 318 PRO A C 1
ATOM 2536 O O . PRO A 1 318 ? -3.954 -15.680 10.487 1.00 89.81 318 PRO A O 1
ATOM 2539 N N . ASP A 1 319 ? -3.404 -17.863 10.571 1.00 90.88 319 ASP A N 1
ATOM 2540 C CA . ASP A 1 319 ? -4.760 -18.384 10.357 1.00 90.88 319 ASP A CA 1
ATOM 2541 C C . ASP A 1 319 ? -5.629 -18.214 11.617 1.00 90.88 319 ASP A C 1
ATOM 2543 O O . ASP A 1 319 ? -5.769 -19.110 12.452 1.00 90.88 319 ASP A O 1
ATOM 2547 N N . ARG A 1 320 ? -6.116 -16.988 11.830 1.00 93.81 320 ARG A N 1
ATOM 2548 C CA . ARG A 1 320 ? -7.030 -16.619 12.917 1.00 93.81 320 ARG A CA 1
ATOM 2549 C C . ARG A 1 320 ? -7.784 -15.332 12.593 1.00 93.81 320 ARG A C 1
ATOM 2551 O O . ARG A 1 320 ? -7.419 -14.585 11.695 1.00 93.81 320 ARG A O 1
ATOM 2558 N N . ALA A 1 321 ? -8.767 -15.011 13.429 1.00 93.69 321 ALA A N 1
ATOM 2559 C CA . ALA A 1 321 ? -9.403 -13.700 13.434 1.00 93.69 321 ALA A CA 1
ATOM 2560 C C . ALA A 1 321 ? -8.384 -12.582 13.718 1.00 93.69 321 ALA A C 1
ATOM 2562 O O . ALA A 1 321 ? -7.632 -12.653 14.701 1.00 93.69 321 ALA A O 1
ATOM 2563 N N . HIS A 1 322 ? -8.405 -11.535 12.900 1.00 95.62 322 HIS A N 1
ATOM 2564 C CA . HIS A 1 322 ? -7.660 -10.301 13.115 1.00 95.62 322 HIS A CA 1
ATOM 2565 C C . HIS A 1 322 ? -8.558 -9.253 13.762 1.00 95.62 322 HIS A C 1
ATOM 2567 O O . HIS A 1 322 ? -9.698 -9.045 13.345 1.00 95.62 322 HIS A O 1
ATOM 2573 N N . PHE A 1 323 ? -8.053 -8.612 14.812 1.00 95.00 323 PHE A N 1
ATOM 2574 C CA . PHE A 1 323 ? -8.776 -7.548 15.497 1.00 95.00 323 PHE A CA 1
ATOM 2575 C C . PHE A 1 323 ? -8.798 -6.290 14.624 1.00 95.00 323 PHE A C 1
ATOM 2577 O O . PHE A 1 323 ? -7.784 -5.933 14.030 1.00 95.00 323 PHE A O 1
ATOM 2584 N N . THR A 1 324 ? -9.939 -5.605 14.592 1.00 94.31 324 THR A N 1
ATOM 2585 C CA . THR A 1 324 ? -10.084 -4.300 13.931 1.00 94.31 324 THR A CA 1
ATOM 2586 C C . THR A 1 324 ? -10.412 -3.231 14.969 1.00 94.31 324 THR A C 1
ATOM 2588 O O . THR A 1 324 ? -10.755 -3.546 16.113 1.00 94.31 324 THR A O 1
ATOM 2591 N N . MET A 1 325 ? -10.320 -1.958 14.590 1.00 92.81 325 MET A N 1
ATOM 2592 C CA . MET A 1 325 ? -10.689 -0.849 15.478 1.00 92.81 325 MET A CA 1
ATOM 2593 C C . MET A 1 325 ? -12.207 -0.696 15.645 1.00 92.81 325 MET A C 1
ATOM 2595 O O . MET A 1 325 ? -12.669 -0.006 16.559 1.00 92.81 325 MET A O 1
ATOM 2599 N N . GLY A 1 326 ? -12.980 -1.380 14.799 1.00 88.38 326 GLY A N 1
ATOM 2600 C CA . GLY A 1 326 ? -14.435 -1.396 14.814 1.00 88.38 326 GLY A CA 1
ATOM 2601 C C . GLY A 1 326 ? -15.072 -0.310 13.948 1.00 88.38 326 GLY A C 1
ATOM 2602 O O . GLY A 1 326 ? -14.431 0.644 13.513 1.00 88.38 326 GLY A O 1
ATOM 2603 N N . GLU A 1 327 ? -16.376 -0.460 13.727 1.00 85.94 327 GLU A N 1
ATOM 2604 C CA . GLU A 1 327 ? -17.150 0.269 12.710 1.00 85.94 327 GLU A CA 1
ATOM 2605 C C . GLU A 1 327 ? -17.063 1.800 12.820 1.00 85.94 327 GLU A C 1
ATOM 2607 O O . GLU A 1 327 ? -17.069 2.505 11.815 1.00 85.94 327 GLU A O 1
ATOM 2612 N N . GLY A 1 328 ? -16.956 2.327 14.043 1.00 83.75 328 GLY A N 1
ATOM 2613 C CA . GLY A 1 328 ? -16.876 3.768 14.294 1.00 83.75 328 GLY A CA 1
ATOM 2614 C C . GLY A 1 328 ? -15.478 4.373 14.149 1.00 83.75 328 GLY A C 1
ATOM 2615 O O . GLY A 1 328 ? -15.317 5.558 14.435 1.00 83.75 328 GLY A O 1
ATOM 2616 N N . ALA A 1 329 ? -14.465 3.578 13.795 1.00 90.25 329 ALA A N 1
ATOM 2617 C CA . ALA A 1 329 ? -13.097 4.051 13.644 1.00 90.25 329 ALA A CA 1
ATOM 2618 C C . ALA A 1 329 ? -12.890 4.718 12.282 1.00 90.25 329 ALA A C 1
ATOM 2620 O O . ALA A 1 329 ? -13.105 4.110 11.232 1.00 90.25 329 ALA A O 1
ATOM 2621 N N . THR A 1 330 ? -12.437 5.969 12.309 1.00 89.31 330 THR A N 1
ATOM 2622 C CA . THR A 1 330 ? -12.082 6.737 11.113 1.00 89.31 330 THR A CA 1
ATOM 2623 C C . THR A 1 330 ? -10.576 6.956 11.049 1.00 89.31 330 THR A C 1
ATOM 2625 O O . THR A 1 330 ? -9.851 6.707 12.016 1.00 89.31 330 THR A O 1
ATOM 2628 N N . MET A 1 331 ? -10.102 7.334 9.869 1.00 88.19 331 MET A N 1
ATOM 2629 C CA . MET A 1 331 ? -8.696 7.571 9.581 1.00 88.19 331 MET A CA 1
ATOM 2630 C C . MET A 1 331 ? -8.607 8.712 8.569 1.00 88.19 331 MET A C 1
ATOM 2632 O O . MET A 1 331 ? -9.354 8.734 7.582 1.00 88.19 331 MET A O 1
ATOM 2636 N N . SER A 1 332 ? -7.695 9.647 8.812 1.00 85.19 332 SER A N 1
ATOM 2637 C CA . SER A 1 332 ? -7.389 10.753 7.909 1.00 85.19 332 SER A CA 1
ATOM 2638 C C . SER A 1 332 ? -6.202 10.389 7.024 1.00 85.19 332 SER A C 1
ATOM 2640 O O . SER A 1 332 ? -5.280 9.710 7.469 1.00 85.19 332 SER A O 1
ATOM 2642 N N . MET A 1 333 ? -6.219 10.822 5.756 1.00 87.38 333 MET A N 1
ATOM 2643 C CA . MET A 1 333 ? -5.193 10.433 4.780 1.00 87.38 333 MET A CA 1
ATOM 2644 C C . MET A 1 333 ? -4.669 11.605 3.948 1.00 87.38 333 MET A C 1
ATOM 2646 O O . MET A 1 333 ? -5.432 12.337 3.310 1.00 87.38 333 MET A O 1
ATOM 2650 N N . GLY A 1 334 ? -3.346 11.729 3.883 1.00 86.12 334 GLY A N 1
ATOM 2651 C CA . GLY A 1 334 ? -2.623 12.520 2.892 1.00 86.12 334 GLY A CA 1
ATOM 2652 C C . GLY A 1 334 ? -2.178 11.634 1.730 1.00 86.12 334 GLY A C 1
ATOM 2653 O O . GLY A 1 334 ? -1.546 10.601 1.939 1.00 86.12 334 GLY A O 1
ATOM 2654 N N . ILE A 1 335 ? -2.502 12.030 0.497 1.00 90.50 335 ILE A N 1
ATOM 2655 C CA . ILE A 1 335 ? -2.130 11.277 -0.706 1.00 90.50 335 ILE A CA 1
ATOM 2656 C C . ILE A 1 335 ? -1.402 12.216 -1.661 1.00 90.50 335 ILE A C 1
ATOM 2658 O O . ILE A 1 335 ? -1.927 13.273 -2.021 1.00 90.50 335 ILE A O 1
ATOM 2662 N N . VAL A 1 336 ? -0.214 11.816 -2.112 1.00 90.31 336 VAL A N 1
ATOM 2663 C CA . VAL A 1 336 ? 0.543 12.550 -3.132 1.00 90.31 336 VAL A CA 1
ATOM 2664 C C . VAL A 1 336 ? 0.842 11.635 -4.305 1.00 90.31 336 VAL A C 1
ATOM 2666 O O . VAL A 1 336 ? 1.432 10.572 -4.134 1.00 90.31 336 VAL A O 1
ATOM 2669 N N . ILE A 1 337 ? 0.448 12.077 -5.498 1.00 91.88 337 ILE A N 1
ATOM 2670 C CA . ILE A 1 337 ? 0.801 11.429 -6.762 1.00 91.88 337 ILE A CA 1
ATOM 2671 C C . ILE A 1 337 ? 1.980 12.203 -7.348 1.00 91.88 337 ILE A C 1
ATOM 2673 O O . ILE A 1 337 ? 1.886 13.411 -7.579 1.00 91.88 337 ILE A O 1
ATOM 2677 N N . ALA A 1 338 ? 3.093 11.513 -7.572 1.00 89.25 338 ALA A N 1
ATOM 2678 C CA . ALA A 1 338 ? 4.343 12.119 -7.999 1.00 89.25 338 ALA A CA 1
ATOM 2679 C C . ALA A 1 338 ? 4.909 11.415 -9.230 1.00 89.25 338 ALA A C 1
ATOM 2681 O O . ALA A 1 338 ? 4.852 10.196 -9.370 1.00 89.25 338 ALA A O 1
ATOM 2682 N N . HIS A 1 339 ? 5.496 12.203 -10.125 1.00 90.19 339 HIS A N 1
ATOM 2683 C CA . HIS A 1 339 ? 6.288 11.675 -11.225 1.00 90.19 339 HIS A CA 1
ATOM 2684 C C . HIS A 1 339 ? 7.635 11.161 -10.692 1.00 90.19 339 HIS A C 1
ATOM 2686 O O . HIS A 1 339 ? 8.251 11.805 -9.840 1.00 90.19 339 HIS A O 1
ATOM 2692 N N . LYS A 1 340 ? 8.150 10.048 -11.228 1.00 85.88 340 LYS A N 1
ATOM 2693 C CA . LYS A 1 340 ? 9.406 9.400 -10.788 1.00 85.88 340 LYS A CA 1
ATOM 2694 C C . LYS A 1 340 ? 10.661 10.282 -10.860 1.00 85.88 340 LYS A C 1
ATOM 2696 O O . LYS A 1 340 ? 11.694 9.938 -10.296 1.00 85.88 340 LYS A O 1
ATOM 2701 N N . SER A 1 341 ? 10.604 11.402 -11.584 1.00 84.56 341 SER A N 1
ATOM 2702 C CA . SER A 1 341 ? 11.700 12.386 -11.677 1.00 84.56 341 SER A CA 1
ATOM 2703 C C . SER A 1 341 ? 11.636 13.508 -10.637 1.00 84.56 341 SER A C 1
ATOM 2705 O O . SER A 1 341 ? 12.551 14.331 -10.600 1.00 84.56 341 SER A O 1
ATOM 2707 N N . LEU A 1 342 ? 10.570 13.592 -9.835 1.00 84.94 342 LEU A N 1
ATOM 2708 C CA . LEU A 1 342 ? 10.458 14.607 -8.791 1.00 84.94 342 LEU A CA 1
ATOM 2709 C C . LEU A 1 342 ? 11.349 14.254 -7.587 1.00 84.94 342 LEU A C 1
ATOM 2711 O O . LEU A 1 342 ? 11.372 13.095 -7.170 1.00 84.94 342 LEU A O 1
ATOM 2715 N N . PRO A 1 343 ? 12.064 15.230 -6.997 1.00 85.19 343 PRO A N 1
ATOM 2716 C CA . PRO A 1 343 ? 12.829 15.004 -5.775 1.00 85.19 343 PRO A CA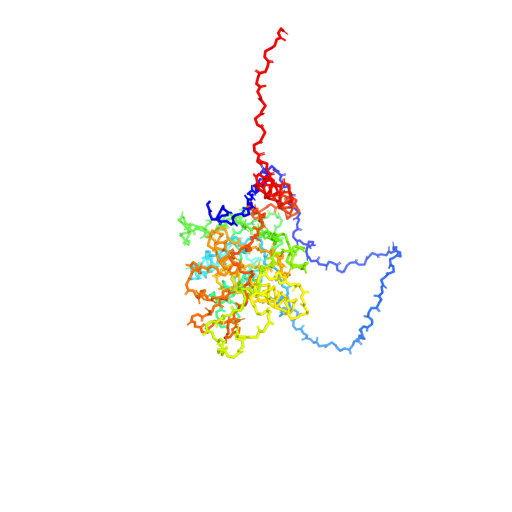 1
ATOM 2717 C C . PRO A 1 343 ? 11.931 14.603 -4.597 1.00 85.19 343 PRO A C 1
ATOM 2719 O O . PRO A 1 343 ? 10.911 15.247 -4.344 1.00 85.19 343 PRO A O 1
ATOM 2722 N N . LEU A 1 344 ? 12.357 13.596 -3.828 1.00 84.19 344 LEU A N 1
ATOM 2723 C CA . LEU A 1 344 ? 11.631 13.113 -2.647 1.00 84.19 344 LEU A CA 1
ATOM 2724 C C . LEU A 1 344 ? 11.314 14.218 -1.616 1.00 84.19 344 LEU A C 1
ATOM 2726 O O . LEU A 1 344 ? 10.179 14.231 -1.148 1.00 84.19 344 LEU A O 1
ATOM 2730 N N . PRO A 1 345 ? 12.219 15.169 -1.287 1.00 88.12 345 PRO A N 1
ATOM 2731 C CA . PRO A 1 345 ? 11.902 16.222 -0.318 1.00 88.12 345 PRO A CA 1
ATOM 2732 C C . PRO A 1 345 ? 10.657 17.031 -0.702 1.00 88.12 345 PRO A C 1
ATOM 2734 O O . PRO A 1 345 ? 9.777 17.243 0.121 1.00 88.12 345 PRO A O 1
ATOM 2737 N N . THR A 1 346 ? 10.512 17.372 -1.987 1.00 84.94 346 THR A N 1
ATOM 2738 C CA . THR A 1 346 ? 9.332 18.082 -2.500 1.00 84.94 346 THR A CA 1
ATOM 2739 C C . THR A 1 346 ? 8.057 17.248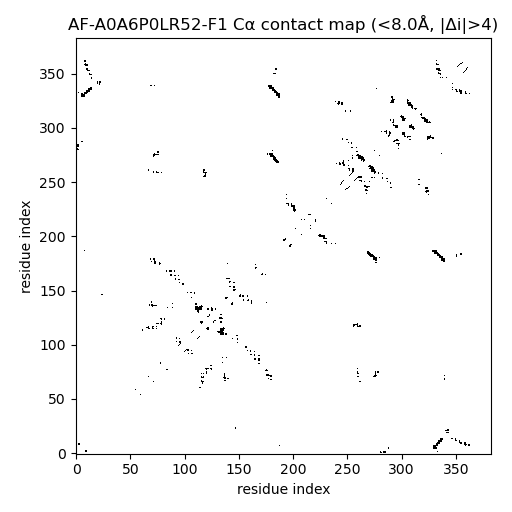 -2.375 1.00 84.94 346 THR A C 1
ATOM 2741 O O . THR A 1 346 ? 6.980 17.789 -2.128 1.00 84.94 346 THR A O 1
ATOM 2744 N N . VAL A 1 347 ? 8.152 15.930 -2.563 1.00 85.81 347 VAL A N 1
ATOM 2745 C CA . VAL A 1 347 ? 7.014 15.016 -2.398 1.00 85.81 347 VAL A CA 1
ATOM 2746 C C . VAL A 1 347 ? 6.606 14.934 -0.924 1.00 85.81 347 VAL A C 1
ATOM 2748 O O . VAL A 1 347 ? 5.417 15.030 -0.625 1.00 85.81 347 VAL A O 1
ATOM 2751 N N . LEU A 1 348 ? 7.576 14.824 -0.011 1.00 84.81 348 LEU A N 1
ATOM 2752 C CA . LEU A 1 348 ? 7.334 14.769 1.431 1.00 84.81 348 LEU A CA 1
ATOM 2753 C C . LEU A 1 348 ? 6.739 16.075 1.965 1.00 84.81 348 LEU A C 1
ATOM 2755 O O . LEU A 1 348 ? 5.745 16.020 2.681 1.00 84.81 348 LEU A O 1
ATOM 2759 N N . ASP A 1 349 ? 7.249 17.238 1.559 1.00 82.12 349 ASP A N 1
ATOM 2760 C CA . ASP A 1 349 ? 6.682 18.528 1.974 1.00 82.12 349 ASP A CA 1
ATOM 2761 C C . ASP A 1 349 ? 5.194 18.628 1.594 1.00 82.12 349 ASP A C 1
ATOM 2763 O O . ASP A 1 349 ? 4.342 18.936 2.429 1.00 82.12 349 ASP A O 1
ATOM 2767 N N . ASN A 1 350 ? 4.854 18.268 0.349 1.00 80.31 350 ASN A N 1
ATOM 2768 C CA . ASN A 1 350 ? 3.464 18.253 -0.113 1.00 80.31 350 ASN A CA 1
ATOM 2769 C C . ASN A 1 350 ? 2.598 17.228 0.635 1.00 80.31 350 ASN A C 1
ATOM 2771 O O . ASN A 1 350 ? 1.417 17.489 0.870 1.00 80.31 350 ASN A O 1
ATOM 2775 N N . LEU A 1 351 ? 3.165 16.078 1.011 1.00 80.81 351 LEU A N 1
ATOM 2776 C CA . LEU A 1 351 ? 2.466 15.031 1.757 1.00 80.81 351 LEU A CA 1
ATOM 2777 C C . LEU A 1 351 ? 2.085 15.514 3.157 1.00 80.81 351 LEU A C 1
ATOM 2779 O O . LEU A 1 351 ? 0.940 15.360 3.578 1.00 80.81 351 LEU A O 1
ATOM 2783 N N . TRP A 1 352 ? 3.024 16.162 3.844 1.00 75.81 352 TRP A N 1
ATOM 2784 C CA . TRP A 1 352 ? 2.819 16.678 5.193 1.00 75.81 352 TRP A CA 1
ATOM 2785 C C . TRP A 1 352 ? 1.815 17.835 5.192 1.00 75.81 352 TRP A C 1
ATOM 2787 O O . TRP A 1 352 ? 0.963 17.907 6.076 1.00 75.81 352 TRP A O 1
ATOM 2797 N N . THR A 1 353 ? 1.849 18.701 4.172 1.00 76.31 353 THR A N 1
ATOM 2798 C CA . THR A 1 353 ? 0.827 19.741 3.973 1.00 76.31 353 THR A CA 1
ATOM 2799 C C . THR A 1 353 ? -0.550 19.143 3.662 1.00 76.31 353 THR A C 1
ATOM 2801 O O . THR A 1 353 ? -1.560 19.621 4.178 1.00 76.31 353 THR A O 1
ATOM 2804 N N . ALA A 1 354 ? -0.636 18.099 2.833 1.00 72.94 354 ALA A N 1
ATOM 2805 C CA . ALA A 1 354 ? -1.913 17.457 2.513 1.00 72.94 354 ALA A CA 1
ATOM 2806 C C . ALA A 1 354 ? -2.578 16.840 3.760 1.00 72.94 354 ALA A C 1
ATOM 2808 O O . ALA A 1 354 ? -3.786 16.996 3.951 1.00 72.94 354 ALA A O 1
ATOM 2809 N N . GLU A 1 355 ? -1.784 16.204 4.622 1.00 71.50 355 GLU A N 1
ATOM 2810 C CA . GLU A 1 355 ? -2.236 15.571 5.864 1.00 71.50 355 GLU A CA 1
ATOM 2811 C C . GLU A 1 355 ? -2.600 16.614 6.944 1.00 71.50 355 GLU A C 1
ATOM 2813 O O . GLU A 1 355 ? -3.773 16.745 7.314 1.00 71.50 355 GLU A O 1
ATOM 2818 N N . LYS A 1 356 ? -1.632 17.433 7.387 1.00 66.00 356 LYS A N 1
ATOM 2819 C CA . LYS A 1 356 ? -1.814 18.355 8.525 1.00 66.00 356 LYS A CA 1
ATOM 2820 C C . LYS A 1 356 ? -2.757 19.508 8.219 1.00 66.00 356 LYS A C 1
ATOM 2822 O O . LYS A 1 356 ? -3.608 19.859 9.039 1.00 66.00 356 LYS A O 1
ATOM 2827 N N . ASP A 1 357 ? -2.595 20.142 7.059 1.00 59.47 357 ASP A N 1
ATOM 2828 C CA . ASP A 1 357 ? -3.273 21.411 6.794 1.00 59.47 357 ASP A CA 1
ATOM 2829 C C . ASP A 1 357 ? -4.661 21.258 6.208 1.00 59.47 357 ASP A C 1
ATOM 2831 O O . ASP A 1 357 ? -5.447 22.204 6.279 1.00 59.47 357 ASP A O 1
ATOM 2835 N N . ARG A 1 358 ? -4.968 20.106 5.615 1.00 58.72 358 ARG A N 1
ATOM 2836 C CA . ARG A 1 358 ? -6.186 19.950 4.828 1.00 58.72 358 ARG A CA 1
ATOM 2837 C C . ARG A 1 358 ? -7.014 18.761 5.304 1.00 58.72 358 ARG A C 1
ATOM 2839 O O . ARG A 1 358 ? -8.196 18.960 5.562 1.00 58.72 358 ARG A O 1
ATOM 2846 N N . ALA A 1 359 ? -6.426 17.580 5.507 1.00 59.66 359 ALA A N 1
ATOM 2847 C CA . ALA A 1 359 ? -7.182 16.419 5.978 1.00 59.66 359 ALA A CA 1
ATOM 2848 C C . ALA A 1 359 ? -7.655 16.594 7.437 1.00 59.66 359 ALA A C 1
ATOM 2850 O O . ALA A 1 359 ? -8.858 16.647 7.701 1.00 59.66 359 ALA A O 1
ATOM 2851 N N . LYS A 1 360 ? -6.743 16.828 8.386 1.00 57.66 360 LYS A N 1
ATOM 2852 C CA . LYS A 1 360 ? -7.127 16.981 9.804 1.00 57.66 360 LYS A CA 1
ATOM 2853 C C . LYS A 1 360 ? -8.065 18.167 10.071 1.00 57.66 360 LYS A C 1
ATOM 2855 O O . LYS A 1 360 ? -8.978 18.064 10.892 1.00 57.66 360 LYS A O 1
ATOM 2860 N N . LYS A 1 361 ? -7.897 19.287 9.355 1.00 58.44 361 LYS A N 1
ATOM 2861 C CA . LYS A 1 361 ? -8.754 20.481 9.526 1.00 58.44 361 LYS A CA 1
ATOM 2862 C C . LYS A 1 361 ? -10.183 20.271 9.017 1.00 58.44 361 LYS A C 1
ATOM 2864 O O . LYS A 1 361 ? -11.119 20.777 9.634 1.00 58.44 361 LYS A O 1
ATOM 2869 N N . LEU A 1 362 ? -10.364 19.519 7.932 1.00 53.88 362 LEU A N 1
ATOM 2870 C CA . LEU A 1 362 ? -11.690 19.193 7.403 1.00 53.88 362 LEU A CA 1
ATOM 2871 C C . LEU A 1 362 ? -12.456 18.244 8.345 1.00 53.88 362 LEU A C 1
ATOM 2873 O O . LEU A 1 362 ? -13.640 18.474 8.583 1.00 53.88 362 LEU A O 1
ATOM 2877 N N . HIS A 1 363 ? -11.780 17.266 8.965 1.00 43.16 363 HIS A N 1
ATOM 2878 C CA . HIS A 1 363 ? -12.401 16.392 9.970 1.00 43.16 363 HIS A CA 1
ATOM 2879 C C . HIS A 1 363 ? -12.801 17.165 11.243 1.00 43.16 363 HIS A C 1
ATOM 2881 O O . HIS A 1 363 ? -13.922 17.017 11.739 1.00 43.16 363 HIS A O 1
ATOM 2887 N N . GLY A 1 364 ? -11.932 18.072 11.713 1.00 39.78 364 GLY A N 1
ATOM 2888 C CA . GLY A 1 364 ? -12.225 18.980 12.828 1.00 39.78 364 GLY A CA 1
ATOM 2889 C C . GLY A 1 364 ? -13.463 19.858 12.594 1.00 39.78 364 GLY A C 1
ATOM 2890 O O . GLY A 1 364 ? -14.271 20.049 13.506 1.00 39.78 364 GLY A O 1
ATOM 2891 N N . ALA A 1 365 ? -13.662 20.339 11.362 1.00 32.94 365 ALA A N 1
ATOM 2892 C CA . ALA A 1 365 ? -14.821 21.149 10.990 1.00 32.94 365 ALA A CA 1
ATOM 2893 C C . ALA A 1 365 ? -16.137 20.349 10.995 1.00 32.94 365 ALA A C 1
ATOM 2895 O O . ALA A 1 365 ? -17.149 20.854 11.480 1.00 32.94 365 ALA A O 1
ATOM 2896 N N . THR A 1 366 ? -16.128 19.091 10.539 1.00 31.39 366 THR A N 1
ATOM 2897 C CA . THR A 1 366 ? -17.302 18.202 10.625 1.00 31.39 366 THR A CA 1
ATOM 2898 C C . THR A 1 366 ? -17.659 17.836 12.065 1.00 31.39 366 THR A C 1
ATOM 2900 O O . THR A 1 366 ? -18.835 17.869 12.415 1.00 31.39 366 THR A O 1
ATOM 2903 N N . SER A 1 367 ? -16.673 17.609 12.943 1.00 29.69 367 SER A N 1
ATOM 2904 C CA . SER A 1 367 ? -16.934 17.405 14.380 1.00 29.69 367 SER A CA 1
ATOM 2905 C C . SER A 1 367 ? -17.429 18.663 15.112 1.00 29.69 367 SER A C 1
ATOM 2907 O O . SER A 1 367 ? -18.030 18.556 16.176 1.00 29.69 367 SER A O 1
ATOM 2909 N N . GLY A 1 368 ? -17.208 19.858 14.550 1.00 27.47 368 GLY A N 1
ATOM 2910 C CA . GLY A 1 368 ? -17.709 21.124 15.093 1.00 27.47 368 GLY A CA 1
ATOM 2911 C C . GLY A 1 368 ? -19.155 21.457 14.706 1.00 27.47 368 GLY A C 1
ATOM 2912 O O . GLY A 1 368 ? -19.765 22.309 15.348 1.00 27.47 368 GLY A O 1
ATOM 2913 N N . MET A 1 369 ? -19.721 20.794 13.689 1.00 28.38 369 MET A N 1
ATOM 2914 C CA . MET A 1 369 ? -21.096 21.046 13.227 1.00 28.38 369 MET A CA 1
ATOM 2915 C C . MET A 1 369 ? -22.164 20.193 13.927 1.00 28.38 369 MET A C 1
ATOM 2917 O O . MET A 1 369 ? -23.336 20.549 13.867 1.00 28.38 369 MET A O 1
ATOM 2921 N N . GLU A 1 370 ? -21.798 19.141 14.666 1.00 27.69 370 GLU A N 1
ATOM 2922 C CA . GLU A 1 370 ? -22.752 18.377 15.497 1.00 27.69 370 GLU A CA 1
ATOM 2923 C C . GLU A 1 370 ? -23.047 19.037 16.866 1.00 27.69 370 GLU A C 1
ATOM 2925 O O . GLU A 1 370 ? -23.790 18.487 17.676 1.00 27.69 370 GLU A O 1
ATOM 2930 N N . GLY A 1 371 ? -22.501 20.233 17.136 1.00 28.81 371 GLY A N 1
ATOM 2931 C CA . GLY A 1 371 ? -22.550 20.885 18.453 1.00 28.81 371 GLY A CA 1
ATOM 2932 C C . GLY A 1 371 ? -23.311 22.212 18.568 1.00 28.81 371 GLY A C 1
ATOM 2933 O O . GLY A 1 371 ? -23.378 22.755 19.670 1.00 28.81 371 GLY A O 1
ATOM 2934 N N . THR A 1 372 ? -23.892 22.769 17.502 1.00 27.30 372 THR A N 1
ATOM 2935 C CA . THR A 1 372 ? -24.596 24.066 17.576 1.00 27.30 372 THR A CA 1
ATOM 2936 C C . THR A 1 372 ? -26.061 23.946 17.177 1.00 27.30 372 THR A C 1
ATOM 2938 O O . THR A 1 372 ? -26.487 24.318 16.088 1.00 27.30 372 THR A O 1
ATOM 2941 N N . GLY A 1 373 ? -26.862 23.452 18.123 1.00 25.34 373 GLY A N 1
ATOM 2942 C CA . GLY A 1 373 ? -28.309 23.628 18.095 1.00 25.34 373 GLY A CA 1
ATOM 2943 C C . GLY A 1 373 ? -28.689 25.114 18.078 1.00 25.34 373 GLY A C 1
ATOM 2944 O O . GLY A 1 373 ? -28.167 25.908 18.860 1.00 25.34 373 GLY A O 1
ATOM 2945 N N . ASN A 1 374 ? -29.587 25.449 17.150 1.00 30.47 374 ASN A N 1
ATOM 2946 C CA . ASN A 1 374 ? -30.433 26.640 17.054 1.00 30.47 374 ASN A CA 1
ATOM 2947 C C . ASN A 1 374 ? -30.131 27.795 18.026 1.00 30.47 374 ASN A C 1
ATOM 2949 O O . ASN A 1 374 ? -30.609 27.829 19.160 1.00 30.47 374 ASN A O 1
ATOM 2953 N N . ARG A 1 375 ? -29.486 28.842 17.506 1.00 25.20 375 ARG A N 1
ATOM 2954 C CA . ARG A 1 375 ? -29.804 30.220 17.896 1.00 25.20 375 ARG A CA 1
ATOM 2955 C C . ARG A 1 375 ? -30.268 30.975 16.662 1.00 25.20 375 ARG A C 1
ATOM 2957 O O . ARG A 1 375 ? -29.461 31.506 15.906 1.00 25.20 375 ARG A O 1
ATOM 2964 N N . GLU A 1 376 ? -31.584 31.008 16.486 1.00 28.02 376 GLU A N 1
ATOM 2965 C CA . GLU A 1 376 ? -32.251 32.038 15.698 1.00 28.02 376 GLU A CA 1
ATOM 2966 C C . GLU A 1 376 ? -31.819 33.407 16.242 1.00 28.02 376 GLU A C 1
ATOM 2968 O O . GLU A 1 376 ? -32.109 33.756 17.387 1.00 28.02 376 GLU A O 1
ATOM 2973 N N . GLN A 1 377 ? -31.097 34.183 15.437 1.00 28.22 377 GLN A N 1
ATOM 2974 C CA . GLN A 1 377 ? -30.989 35.620 15.647 1.00 28.22 377 GLN A CA 1
ATOM 2975 C C . GLN A 1 377 ? -31.907 36.305 14.648 1.00 28.22 377 GLN A C 1
ATOM 2977 O O . GLN A 1 377 ? -31.647 36.339 13.446 1.00 28.22 377 GLN A O 1
ATOM 2982 N N . GLY A 1 378 ? -33.013 36.814 15.188 1.00 26.03 378 GLY A N 1
ATOM 2983 C CA . GLY A 1 378 ? -33.952 37.666 14.487 1.00 26.03 378 GLY A CA 1
ATOM 2984 C C . GLY A 1 378 ? -33.259 38.912 13.947 1.00 26.03 378 GLY A C 1
ATOM 2985 O O . GLY A 1 378 ? -32.550 39.627 14.655 1.00 26.03 378 GLY A O 1
ATOM 2986 N N . THR A 1 379 ? -33.503 39.172 12.672 1.00 29.66 379 THR A N 1
ATOM 2987 C CA . THR A 1 379 ? -33.171 40.412 11.983 1.00 29.66 379 THR A CA 1
ATOM 2988 C C . THR A 1 379 ? -33.954 41.571 12.600 1.00 29.66 379 THR A C 1
ATOM 2990 O O . THR A 1 379 ? -35.153 41.723 12.362 1.00 29.66 379 THR A O 1
ATOM 2993 N N . GLY A 1 380 ? -33.273 42.394 13.394 1.00 25.09 380 GLY A N 1
ATOM 2994 C CA . GLY A 1 380 ? -33.747 43.705 13.822 1.00 25.09 380 GLY A CA 1
ATOM 2995 C C . GLY A 1 380 ? -33.217 44.790 12.889 1.00 25.09 380 GLY A C 1
ATOM 2996 O O . GLY A 1 380 ? -32.049 45.155 12.962 1.00 25.09 380 GLY A O 1
ATOM 2997 N N . ASN A 1 381 ? -34.089 45.307 12.024 1.00 29.41 381 ASN A N 1
ATOM 2998 C CA . ASN A 1 381 ? -33.900 46.565 11.299 1.00 29.41 381 ASN A CA 1
ATOM 2999 C C . ASN A 1 381 ? -33.591 47.719 12.268 1.00 29.41 381 ASN A C 1
ATOM 3001 O O . ASN A 1 381 ? -34.344 47.897 13.227 1.00 29.41 381 ASN A O 1
ATOM 3005 N N . ARG A 1 382 ? -32.621 48.583 11.928 1.00 28.08 382 ARG A N 1
ATOM 3006 C CA . ARG A 1 382 ? -32.809 50.049 11.843 1.00 28.08 382 ARG A CA 1
ATOM 3007 C C . ARG A 1 382 ? -31.530 50.796 11.429 1.00 28.08 382 ARG A C 1
ATOM 3009 O O . ARG A 1 382 ? -30.545 50.746 12.152 1.00 28.08 382 ARG A O 1
ATOM 3016 N N . GLN A 1 383 ? -31.725 51.561 10.347 1.00 31.16 383 GLN A N 1
ATOM 3017 C CA . GLN A 1 383 ? -31.042 52.769 9.849 1.00 31.16 383 GLN A CA 1
ATOM 3018 C C . GLN A 1 383 ? -29.615 52.657 9.320 1.00 31.16 383 GLN A C 1
ATOM 3020 O O . GLN A 1 383 ? -28.684 52.406 10.109 1.00 31.16 383 GLN A O 1
#

Sequence (383 aa):
DAARSWGGSAVLGVPPMSNCRGFPHSLLHQDGSREQGTNILSIDLGLLNNETTNIDDKNVIQFIRFPNWSSIAAARFAHDHPEVIRQYWQNLSRLIEQDLPDFKDNFRSCTGNYPFQVPKTDNTINPNNNEGENFNGVMFSSRWLADDMGLTQSRDVLRRLVETAHKQTGFSNWSPGDWWVIVLADGDGMGNYVSGAKLKEYKHYILTDQLDQSSQQVKGFEELLETKKRMGPATHVGLNRALLDFSNRLVPYITEKRFCGKVVYSGGDDVMAVLPLEDLPEFLRSLRAAWCGAEDPQQEFHPKGGYWYPNQQLEGLPDRAHFTMGEGATMSMGIVIAHKSLPLPTVLDNLWTAEKDRAKKLHGATSGMEGTGNREQGTGNRQ

Solvent-accessible surface area (backbone atoms only — not comparable to full-atom values): 21540 Å² total; per-residue (Å²): 105,58,60,64,73,46,82,28,24,57,28,82,31,71,76,82,92,68,92,72,84,64,79,74,76,72,72,79,48,84,74,90,66,94,77,88,85,78,96,70,92,72,84,80,81,86,70,86,86,85,78,88,69,85,66,61,62,72,61,56,57,69,75,71,61,78,51,50,54,41,14,33,11,20,23,50,53,42,43,79,36,40,68,59,50,53,54,36,52,55,48,38,52,54,49,35,48,70,80,39,55,93,47,37,65,45,47,44,58,69,31,29,66,35,55,29,62,23,59,40,24,36,49,60,55,32,70,82,70,55,88,71,53,29,46,36,30,44,75,78,33,39,68,56,38,23,59,74,53,70,45,82,88,52,43,71,58,43,38,52,45,45,55,49,29,41,62,74,66,60,31,87,87,64,61,65,45,61,36,24,31,43,40,40,35,39,47,61,63,54,70,38,57,73,65,20,71,72,48,55,36,34,55,82,76,51,66,66,91,78,53,58,72,74,67,66,68,40,91,62,42,71,61,50,34,69,35,67,41,72,66,44,73,72,54,51,52,52,51,51,46,14,28,48,32,35,21,73,41,48,48,49,41,50,32,26,62,74,33,41,13,39,74,79,44,54,56,49,58,39,36,30,37,37,27,17,57,88,50,48,58,60,48,51,45,40,55,47,16,54,44,14,23,42,75,38,85,82,63,55,37,47,52,57,96,39,19,37,30,60,76,57,88,50,91,96,49,78,90,54,75,34,42,25,70,19,77,89,47,38,44,31,29,10,33,26,57,43,52,53,73,59,55,64,68,64,53,49,55,41,29,53,48,19,26,62,69,46,6,52,48,50,37,54,53,59,67,57,66,82,71,71,80,86,76,87,76,80,88,75,88,82,134

Mean predicted aligned error: 12.52 Å

Radius of gyration: 26.89 Å; Cα contacts (8 Å, |Δi|>4): 588; chains: 1; bounding box: 74×72×73 Å